Protein AF-A0A661BM67-F1 (afdb_monomer)

Sequence (371 aa):
MKSNDFETILQIRLSRRGALKTLAVGGTLATAGGLPGLGIAGEAGDPSSLRFKSPQRRITADHHVAPGYSAQVLIRWGDAAVAGAPPFNPLNQSADAQERQFGYNNDFVAYLSLPVGSESSDHGLLCVNHEFTDAQLMFPGLTLRNKRKKLTREQADVELAAHGHSIIEVRREAGAWQVVENSRYGRRLTLRSTPMKVSGPAAGHRSLRTNADPAGRRVIGTINNCAGGVTPWGTVLVAEENFHQYFDGDPDQTGEGRNYRRYGIRGKARYPWGKYFPRFDLAKEPNEPNRFGWVVEYDPYDPESVPVKRTALGRFKHEAATCMVNADGRLVVYSGDDQRFEHLYRFVSKGRVDAGNREANRDLLDEGTLF

Radius of gyration: 24.51 Å; Cα contacts (8 Å, |Δi|>4): 778; chains: 1; bounding box: 79×63×58 Å

Nearest PDB structures (foldseek):
  3zwu-assembly2_B  TM=9.521E-01  e=1.853E-36  Pseudomonas fluorescens Pf0-1
  5hx0-assembly1_B  TM=4.770E-01  e=7.218E-02  Dyadobacter fermentans DSM 18053
  6zqa-assembly1_UR  TM=5.764E-01  e=1.710E+00  Saccharomyces cerevisiae S288C
  6htn-assembly1_B  TM=3.421E-01  e=7.641E-01  Kordia periserrulae

Structure (mmCIF, N/CA/C/O backbone):
data_AF-A0A661BM67-F1
#
_entry.id   AF-A0A661BM67-F1
#
loop_
_atom_site.group_PDB
_atom_site.id
_atom_site.type_symbol
_atom_site.label_atom_id
_atom_site.label_alt_id
_atom_site.label_comp_id
_atom_site.label_asym_id
_atom_site.label_entity_id
_atom_site.label_seq_id
_atom_site.pdbx_PDB_ins_code
_atom_site.Cartn_x
_atom_site.Cartn_y
_atom_site.Cartn_z
_atom_site.occupancy
_atom_site.B_iso_or_equiv
_atom_site.auth_seq_id
_atom_site.auth_comp_id
_atom_site.auth_asym_id
_atom_site.auth_atom_id
_atom_site.pdbx_PDB_model_num
ATOM 1 N N . MET A 1 1 ? -27.979 11.838 -22.512 1.00 37.59 1 MET A N 1
ATOM 2 C CA . MET A 1 1 ? -27.763 11.538 -21.081 1.00 37.59 1 MET A CA 1
ATOM 3 C C . MET A 1 1 ? -27.043 12.747 -20.493 1.00 37.59 1 MET A C 1
ATOM 5 O O . MET A 1 1 ? -25.872 12.932 -20.791 1.00 37.59 1 MET A O 1
ATOM 9 N N . LYS A 1 2 ? -27.767 13.679 -19.857 1.00 36.94 2 LYS A N 1
ATOM 10 C CA . LYS A 1 2 ? -27.161 14.912 -19.316 1.00 36.94 2 LYS A CA 1
ATOM 11 C C . LYS A 1 2 ? -26.287 14.523 -18.120 1.00 36.94 2 LYS A C 1
ATOM 13 O O . LYS A 1 2 ? -26.736 13.735 -17.293 1.00 36.94 2 LYS A O 1
ATOM 18 N N . SER A 1 3 ? -25.044 14.998 -18.084 1.00 42.78 3 SER A N 1
ATOM 19 C CA . SER A 1 3 ? -24.118 14.732 -16.985 1.00 42.78 3 SER A CA 1
ATOM 20 C C . SER A 1 3 ? -24.702 15.292 -15.693 1.00 42.78 3 SER A C 1
ATOM 22 O O . SER A 1 3 ? -24.909 16.497 -15.590 1.00 42.78 3 SER A O 1
ATOM 24 N N . ASN A 1 4 ? -24.961 14.428 -14.717 1.00 52.03 4 ASN A N 1
ATOM 25 C CA . ASN A 1 4 ? -25.137 14.872 -13.343 1.00 52.03 4 ASN A CA 1
ATOM 26 C C . ASN A 1 4 ? -23.740 15.227 -12.833 1.00 52.03 4 ASN A C 1
ATOM 28 O O . ASN A 1 4 ? -22.969 14.343 -12.464 1.00 52.03 4 ASN A O 1
ATOM 32 N N . ASP A 1 5 ? -23.384 16.504 -12.919 1.00 72.25 5 ASP A N 1
ATOM 33 C CA . ASP A 1 5 ? -22.171 17.021 -12.301 1.00 72.25 5 ASP A CA 1
ATOM 34 C C . ASP A 1 5 ? -22.237 16.882 -10.769 1.00 72.25 5 ASP A C 1
ATOM 36 O O . ASP A 1 5 ? -23.289 16.655 -10.160 1.00 72.25 5 ASP A O 1
ATOM 40 N N . PHE A 1 6 ? -21.071 16.979 -10.131 1.00 69.75 6 PHE A N 1
ATOM 41 C CA . PHE A 1 6 ? -20.940 16.933 -8.674 1.00 69.75 6 PHE A CA 1
ATOM 42 C C . PHE A 1 6 ? -21.861 17.950 -7.983 1.00 69.75 6 PHE A C 1
ATOM 44 O O . PHE A 1 6 ? -22.415 17.665 -6.922 1.00 69.75 6 PHE A O 1
ATOM 51 N N . GLU A 1 7 ? -22.079 19.102 -8.616 1.00 62.19 7 GLU A N 1
ATOM 52 C CA . GLU A 1 7 ? -22.957 20.165 -8.140 1.00 62.19 7 GLU A CA 1
ATOM 53 C C . GLU A 1 7 ? -24.414 19.695 -8.034 1.00 62.19 7 GLU A C 1
ATOM 55 O O . GLU A 1 7 ? -25.050 19.875 -6.994 1.00 62.19 7 GLU A O 1
ATOM 60 N N . THR A 1 8 ? -24.915 18.965 -9.032 1.00 74.56 8 THR A N 1
ATOM 61 C CA . THR A 1 8 ? -26.246 18.346 -9.000 1.00 74.56 8 THR A CA 1
ATOM 62 C C . THR A 1 8 ? -26.379 17.335 -7.852 1.00 74.56 8 THR A C 1
ATOM 64 O O . THR A 1 8 ? -27.378 17.332 -7.128 1.00 74.56 8 THR A O 1
ATOM 67 N N . ILE A 1 9 ? -25.364 16.493 -7.623 1.00 70.50 9 ILE A N 1
ATOM 68 C CA . ILE A 1 9 ? -25.368 15.504 -6.525 1.00 70.50 9 ILE A CA 1
ATOM 69 C C . ILE A 1 9 ? -25.306 16.196 -5.153 1.00 70.50 9 ILE A C 1
ATOM 71 O O . ILE A 1 9 ? -26.014 15.799 -4.218 1.00 70.50 9 ILE A O 1
ATOM 75 N N . LEU A 1 10 ? -24.496 17.248 -5.030 1.00 63.50 10 LEU A N 1
ATOM 76 C CA . LEU A 1 10 ? -24.372 18.057 -3.821 1.00 63.50 10 LEU A CA 1
ATOM 77 C C . LEU A 1 10 ? -25.703 18.742 -3.477 1.00 63.50 10 LEU A C 1
ATOM 79 O O . LEU A 1 10 ? -26.156 18.655 -2.333 1.00 63.50 10 LEU A O 1
ATOM 83 N N . GLN A 1 11 ? -26.381 19.328 -4.467 1.00 66.75 11 GLN A N 1
ATOM 84 C CA . GLN A 1 11 ? -27.701 19.947 -4.305 1.00 66.75 11 GLN A CA 1
ATOM 85 C C . GLN A 1 11 ? -28.774 18.931 -3.870 1.00 66.75 11 GLN A C 1
ATOM 87 O O . GLN A 1 11 ? -29.584 19.209 -2.979 1.00 66.75 11 GLN A O 1
ATOM 92 N N . ILE A 1 12 ? -28.749 17.704 -4.406 1.00 72.19 12 ILE A N 1
ATOM 93 C CA . ILE A 1 12 ? -29.651 16.620 -3.972 1.00 72.19 12 ILE A CA 1
ATOM 94 C C . ILE A 1 12 ? -29.390 16.221 -2.507 1.00 72.19 12 ILE A C 1
ATOM 96 O O . ILE A 1 12 ? -30.328 15.986 -1.742 1.00 72.19 12 ILE A O 1
ATOM 100 N N . ARG A 1 13 ? -28.126 16.149 -2.068 1.00 64.19 13 ARG A N 1
ATOM 101 C CA . ARG A 1 13 ? -27.798 15.843 -0.661 1.00 64.19 13 ARG A CA 1
ATOM 102 C C . ARG A 1 13 ? -28.209 16.963 0.294 1.00 64.19 13 ARG A C 1
ATOM 104 O O . ARG A 1 13 ? -28.746 16.670 1.365 1.00 64.19 13 ARG A O 1
ATOM 111 N N . LEU A 1 14 ? -27.954 18.218 -0.073 1.00 64.69 14 LEU A N 1
ATOM 112 C CA . LEU A 1 14 ? -28.302 19.379 0.747 1.00 64.69 14 LEU A CA 1
ATOM 113 C C . LEU A 1 14 ? -29.824 19.532 0.882 1.00 64.69 14 LEU A C 1
ATOM 115 O O . LEU A 1 14 ? -30.311 19.708 1.998 1.00 64.69 14 LEU A O 1
ATOM 119 N N . SER A 1 15 ? -30.583 19.347 -0.204 1.00 66.88 15 SER A N 1
ATOM 120 C CA . SER A 1 15 ? -32.056 19.388 -0.179 1.00 66.88 15 SER A CA 1
ATOM 121 C C . SER A 1 15 ? -32.676 18.275 0.676 1.00 66.88 15 SER A C 1
ATOM 123 O O . SER A 1 15 ? -33.586 18.544 1.460 1.00 66.88 15 SER A O 1
ATOM 125 N N . ARG A 1 16 ? -32.144 17.043 0.628 1.00 58.19 16 ARG A N 1
ATOM 126 C CA . ARG A 1 16 ? -32.597 15.934 1.496 1.00 58.19 16 ARG A CA 1
ATOM 127 C C . ARG A 1 16 ? -32.345 16.197 2.983 1.00 58.19 16 ARG A C 1
ATOM 129 O O . ARG A 1 16 ? -33.210 15.910 3.807 1.00 58.19 16 ARG A O 1
ATOM 136 N N . ARG A 1 17 ? -31.184 16.763 3.341 1.00 57.12 17 ARG A N 1
ATOM 137 C CA . ARG A 1 17 ? -30.903 17.190 4.727 1.00 57.12 17 ARG A CA 1
ATOM 138 C C . ARG A 1 17 ? -31.779 18.368 5.155 1.00 57.12 17 ARG A C 1
ATOM 140 O O . ARG A 1 17 ? -32.170 18.417 6.318 1.00 57.12 17 ARG A O 1
ATOM 147 N N . GLY A 1 18 ? -32.102 19.273 4.231 1.00 50.97 18 GLY A N 1
ATOM 148 C CA . GLY A 1 18 ? -33.073 20.346 4.444 1.00 50.97 18 GLY A CA 1
ATOM 149 C C . GLY A 1 18 ? -34.448 19.796 4.819 1.00 50.97 18 GLY A C 1
ATOM 150 O O . GLY A 1 18 ? -34.949 20.130 5.887 1.00 50.97 18 GLY A O 1
ATOM 151 N N . ALA A 1 19 ? -34.992 18.877 4.014 1.00 51.97 19 ALA A N 1
ATOM 152 C CA . ALA A 1 19 ? -36.307 18.264 4.231 1.00 51.97 19 ALA A CA 1
ATOM 153 C C . ALA A 1 19 ? -36.401 17.449 5.537 1.00 51.97 19 ALA A C 1
ATOM 155 O O . ALA A 1 19 ? -37.401 17.524 6.249 1.00 51.97 19 ALA A O 1
ATOM 156 N N . LEU A 1 20 ? -35.342 16.711 5.899 1.00 50.84 20 LEU A N 1
ATOM 157 C CA . LEU A 1 20 ? -35.283 15.970 7.168 1.00 50.84 20 LEU A CA 1
ATOM 158 C C . LEU A 1 20 ? -35.231 16.896 8.395 1.00 50.84 20 LEU A C 1
ATOM 160 O O . LEU A 1 20 ? -35.789 16.557 9.434 1.00 50.84 20 LEU A O 1
ATOM 164 N N . LYS A 1 21 ? -34.613 18.081 8.281 1.00 46.41 21 LYS A N 1
ATOM 165 C CA . LYS A 1 21 ? -34.648 19.097 9.345 1.00 46.41 21 LYS A CA 1
ATOM 166 C C . LYS A 1 21 ? -36.017 19.768 9.467 1.00 46.41 21 LYS A C 1
ATOM 168 O O . LYS A 1 21 ? -36.420 20.087 10.578 1.00 46.41 21 LYS A O 1
ATOM 173 N N . THR A 1 22 ? -36.748 19.953 8.366 1.00 43.75 22 THR A N 1
ATOM 174 C CA . THR A 1 22 ? -38.100 20.542 8.406 1.00 43.75 22 THR A CA 1
ATOM 175 C C . THR A 1 22 ? -39.116 19.596 9.053 1.00 43.75 22 THR A C 1
ATOM 177 O O . THR A 1 22 ? -39.972 20.043 9.812 1.00 43.75 22 THR A O 1
ATOM 180 N N . LEU A 1 23 ? -38.977 18.283 8.836 1.00 45.00 23 LEU A N 1
ATOM 181 C CA . LEU A 1 23 ? -39.827 17.261 9.462 1.00 45.00 23 LEU A CA 1
ATOM 182 C C . LEU A 1 23 ? -39.600 17.107 10.976 1.00 45.00 23 LEU A C 1
ATOM 184 O O . LEU A 1 23 ? -40.516 16.696 11.678 1.00 45.00 23 LEU A O 1
ATOM 188 N N . ALA A 1 24 ? -38.424 17.475 11.496 1.00 41.59 24 ALA A N 1
ATOM 189 C CA . ALA A 1 24 ? -38.142 17.440 12.935 1.00 41.59 24 ALA A CA 1
ATOM 190 C C . ALA A 1 24 ? -38.689 18.660 13.708 1.00 41.59 24 ALA A C 1
ATOM 192 O O . ALA A 1 24 ? -38.730 18.627 14.934 1.00 41.59 24 ALA A O 1
ATOM 193 N N . VAL A 1 25 ? -39.105 19.729 13.013 1.00 41.84 25 VAL A N 1
ATOM 194 C CA . VAL A 1 25 ? -39.570 20.991 13.632 1.00 41.84 25 VAL A CA 1
ATOM 195 C C . VAL A 1 25 ? -41.074 21.242 13.412 1.00 41.84 25 VAL A C 1
ATOM 197 O O . VAL A 1 25 ? -41.679 22.041 14.119 1.00 41.84 25 VAL A O 1
ATOM 200 N N . GLY A 1 26 ? -41.725 20.544 12.479 1.00 37.12 26 GLY A N 1
ATOM 201 C CA . GLY A 1 26 ? -43.121 20.791 12.097 1.00 37.12 26 GLY A CA 1
ATOM 202 C C . GLY A 1 26 ? -44.145 19.896 12.793 1.00 37.12 26 GLY A C 1
ATOM 203 O O . GLY A 1 26 ? -44.829 19.128 12.124 1.00 37.12 26 GLY A O 1
ATOM 204 N N . GLY A 1 27 ? -44.252 19.988 14.118 1.00 36.53 27 GLY A N 1
ATOM 205 C CA . GLY A 1 27 ? -45.240 19.276 14.929 1.00 36.53 27 GLY A CA 1
ATOM 206 C C . GLY A 1 27 ? -46.306 20.178 15.551 1.00 36.53 27 GLY A C 1
ATOM 207 O O . GLY A 1 27 ? -46.600 19.987 16.720 1.00 36.53 27 GLY A O 1
ATOM 208 N N . THR A 1 28 ? -46.868 21.148 14.818 1.00 33.59 28 THR A N 1
ATOM 209 C CA . THR A 1 28 ? -48.140 21.811 15.182 1.00 33.59 28 THR A CA 1
ATOM 210 C C . THR A 1 28 ? -48.737 22.569 13.991 1.00 33.59 28 THR A C 1
ATOM 212 O O . THR A 1 28 ? -48.130 23.476 13.428 1.00 33.59 28 THR A O 1
ATOM 215 N N . LEU A 1 29 ? -49.959 22.187 13.618 1.00 40.75 29 LEU A N 1
ATOM 216 C CA . LEU A 1 29 ? -50.863 22.940 12.748 1.00 40.75 29 LEU A CA 1
ATOM 217 C C . LEU A 1 29 ? -51.370 24.195 13.477 1.00 40.75 29 LEU A C 1
ATOM 219 O O . LEU A 1 29 ? -51.909 24.068 14.573 1.00 40.75 29 LEU A O 1
ATOM 223 N N . ALA A 1 30 ? -51.305 25.365 12.834 1.00 31.91 30 ALA A N 1
ATOM 224 C CA . ALA A 1 30 ? -52.271 26.446 13.042 1.00 31.91 30 ALA A CA 1
ATOM 225 C C . ALA A 1 30 ? -52.305 27.393 11.830 1.00 31.9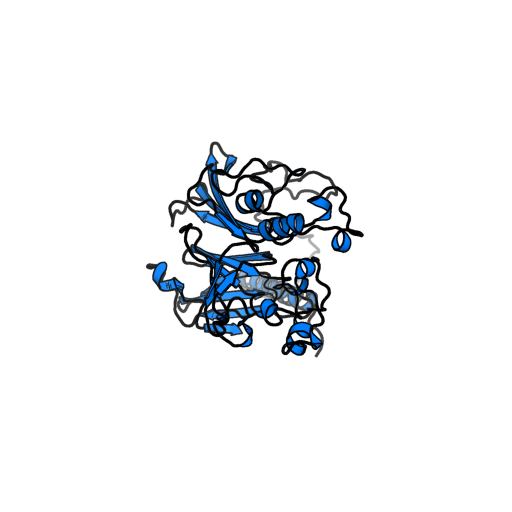1 30 ALA A C 1
ATOM 227 O O . ALA A 1 30 ? -51.324 28.033 11.464 1.00 31.91 30 ALA A O 1
ATOM 228 N N . THR A 1 31 ? -53.476 27.455 11.209 1.00 38.47 31 THR A N 1
ATOM 229 C CA . THR A 1 31 ? -53.935 28.442 10.229 1.00 38.47 31 THR A CA 1
ATOM 230 C C . THR A 1 31 ? -54.135 29.820 10.869 1.00 38.47 31 THR A C 1
ATOM 232 O O . THR A 1 31 ? -54.815 29.882 11.889 1.00 38.47 31 THR A O 1
ATOM 235 N N . ALA A 1 32 ? -53.660 30.904 10.244 1.00 32.41 32 ALA A N 1
ATOM 236 C CA . ALA A 1 32 ? -54.378 32.182 10.053 1.00 32.41 32 ALA A CA 1
ATOM 237 C C . ALA A 1 32 ? -53.431 33.271 9.520 1.00 32.41 32 ALA A C 1
ATOM 239 O O . ALA A 1 32 ? -52.262 33.336 9.889 1.00 32.41 32 ALA A O 1
ATOM 240 N N . GLY A 1 33 ? -53.955 34.109 8.623 1.00 36.78 33 GLY A N 1
ATOM 241 C CA . GLY A 1 33 ? -53.229 35.183 7.955 1.00 36.78 33 GLY A CA 1
ATOM 242 C C . GLY A 1 33 ? -52.807 36.339 8.864 1.00 36.78 33 GLY A C 1
ATOM 243 O O . GLY A 1 33 ? -53.383 36.583 9.919 1.00 36.78 33 GLY A O 1
ATOM 244 N N . GLY A 1 34 ? -51.808 37.076 8.383 1.00 28.50 34 GLY A N 1
ATOM 245 C CA . GLY A 1 34 ? -51.310 38.310 8.978 1.00 28.50 34 GLY A CA 1
ATOM 246 C C . GLY A 1 34 ? -49.839 38.503 8.627 1.00 28.50 34 GLY A C 1
ATOM 247 O O . GLY A 1 34 ? -48.993 37.748 9.089 1.00 28.50 34 GLY A O 1
ATOM 248 N N . LEU A 1 35 ? -49.528 39.501 7.798 1.00 41.56 35 LEU A N 1
ATOM 249 C CA . LEU A 1 35 ? -48.174 40.055 7.722 1.00 41.56 35 LEU A CA 1
ATOM 250 C C . LEU A 1 35 ? -47.867 40.725 9.068 1.00 41.56 35 LEU A C 1
ATOM 252 O O . LEU A 1 35 ? -48.648 41.574 9.502 1.00 41.56 35 LEU A O 1
ATOM 256 N N . PRO A 1 36 ? -46.729 40.400 9.701 1.00 39.47 36 PRO A N 1
ATOM 257 C CA . PRO A 1 36 ? -45.895 41.490 10.193 1.00 39.47 36 PRO A CA 1
ATOM 258 C C . PRO A 1 36 ? -44.391 41.217 10.055 1.00 39.47 36 PRO A C 1
ATOM 260 O O . PRO A 1 36 ? -43.907 40.125 10.323 1.00 39.47 36 PRO A O 1
ATOM 263 N N . GLY A 1 37 ? -43.665 42.284 9.718 1.00 32.62 37 GLY A N 1
ATOM 264 C CA . GLY A 1 37 ? -42.307 42.541 10.195 1.00 32.62 37 GLY A CA 1
ATOM 265 C C . GLY A 1 37 ? -41.200 41.635 9.663 1.00 32.62 37 GLY A C 1
ATOM 266 O O . GLY A 1 37 ? -41.028 40.505 10.104 1.00 32.62 37 GLY A O 1
ATOM 267 N N . LEU A 1 38 ? -40.329 42.211 8.831 1.00 37.44 38 LEU A N 1
ATOM 268 C CA . LEU A 1 38 ? -38.928 41.796 8.713 1.00 37.44 38 LEU A CA 1
ATOM 269 C C . LEU A 1 38 ? -38.224 42.019 10.065 1.00 37.44 38 LEU A C 1
ATOM 271 O O . LEU A 1 38 ? -37.446 42.952 10.243 1.00 37.44 38 LEU A O 1
ATOM 275 N N . GLY A 1 39 ? -38.539 41.175 11.043 1.00 32.38 39 GLY A N 1
ATOM 276 C CA . GLY A 1 39 ? -37.679 40.929 12.182 1.00 32.38 39 GLY A CA 1
ATOM 277 C C . GLY A 1 39 ? -36.490 40.146 11.657 1.00 32.38 39 GLY A C 1
ATOM 278 O O . GLY A 1 39 ? -36.628 38.991 11.262 1.00 32.38 39 GLY A O 1
ATOM 279 N N . ILE A 1 40 ? -35.336 40.802 11.599 1.00 38.41 40 ILE A N 1
ATOM 280 C CA . ILE A 1 40 ? -34.037 40.152 11.442 1.00 38.41 40 ILE A CA 1
ATOM 281 C C . ILE A 1 40 ? -33.983 39.078 12.526 1.00 38.41 40 ILE A C 1
ATOM 283 O O . ILE A 1 40 ? -33.920 39.396 13.714 1.00 38.41 40 ILE A O 1
ATOM 287 N N . ALA A 1 41 ? -34.134 37.819 12.117 1.00 42.19 41 ALA A N 1
ATOM 288 C CA . ALA A 1 41 ? -33.996 36.687 13.008 1.00 42.19 41 ALA A CA 1
ATOM 289 C C . ALA A 1 41 ? -32.648 36.843 13.715 1.00 42.19 41 ALA A C 1
ATOM 291 O O . ALA A 1 41 ? -31.617 36.982 13.051 1.00 42.19 41 ALA A O 1
ATOM 292 N N . GLY A 1 42 ? -32.689 36.898 15.049 1.00 38.50 42 GLY A N 1
ATOM 293 C CA . GLY A 1 42 ? -31.494 36.910 15.879 1.00 38.50 42 GLY A CA 1
ATOM 294 C C . GLY A 1 42 ? -30.553 35.795 15.441 1.00 38.50 42 GLY A C 1
ATOM 295 O O . GLY A 1 42 ? -31.020 34.753 14.975 1.00 38.50 42 GLY A O 1
ATOM 296 N N . GLU A 1 43 ? -29.249 36.056 15.551 1.00 44.34 43 GLU A N 1
ATOM 297 C CA . GLU A 1 43 ? -28.182 35.103 15.253 1.00 44.34 43 GLU A CA 1
ATOM 298 C C . GLU A 1 43 ? -28.585 33.711 15.741 1.00 44.34 43 GLU A C 1
ATOM 300 O O . GLU A 1 43 ? -28.592 33.421 16.939 1.00 44.34 43 GLU A O 1
ATOM 305 N N . ALA A 1 44 ? -28.968 32.849 14.799 1.00 53.25 44 ALA A N 1
ATOM 306 C CA . ALA A 1 44 ? -29.043 31.432 15.065 1.00 53.25 44 ALA A CA 1
ATOM 307 C C . ALA A 1 44 ? -27.620 31.041 15.461 1.00 53.25 44 ALA A C 1
ATOM 309 O O . ALA A 1 44 ? -26.725 31.075 14.615 1.00 53.25 44 ALA A O 1
ATOM 310 N N . GLY A 1 45 ? -27.406 30.783 16.757 1.00 59.22 45 GLY A N 1
ATOM 311 C CA . GLY A 1 45 ? -26.109 30.377 17.286 1.00 59.22 45 GLY A CA 1
ATOM 312 C C . GLY A 1 45 ? -25.507 29.298 16.393 1.00 59.22 45 GLY A C 1
ATOM 313 O O . GLY A 1 45 ? -26.238 28.429 15.911 1.00 59.22 45 GLY A O 1
ATOM 314 N N . ASP A 1 46 ? -24.205 29.411 16.119 1.00 61.41 46 ASP A N 1
ATOM 315 C CA . ASP A 1 46 ? -23.503 28.522 15.196 1.00 61.41 46 ASP A CA 1
ATOM 316 C C . ASP A 1 46 ? -23.872 27.057 15.509 1.00 61.41 46 ASP A C 1
ATOM 318 O O . ASP A 1 46 ? -23.575 26.573 16.604 1.00 61.41 46 ASP A O 1
ATOM 322 N N . PRO A 1 47 ? -24.551 26.337 14.593 1.00 74.12 47 PRO A N 1
ATOM 323 C CA . PRO A 1 47 ? -25.002 24.968 14.834 1.00 74.12 47 PRO A CA 1
ATOM 324 C C . PRO A 1 47 ? -23.840 23.962 14.889 1.00 74.12 47 PRO A C 1
ATOM 326 O O . PRO A 1 47 ? -24.069 22.754 14.991 1.00 74.12 47 PRO A O 1
ATOM 329 N N . SER A 1 48 ? -22.599 24.430 14.753 1.00 80.44 48 SER A N 1
ATOM 330 C CA . SER A 1 48 ? -21.389 23.631 14.826 1.00 80.44 48 SER A CA 1
ATOM 331 C C . SER A 1 48 ? -21.139 23.081 16.234 1.00 80.44 48 SER A C 1
ATOM 333 O O . SER A 1 48 ? -21.058 23.810 17.218 1.00 80.44 48 SER A O 1
ATOM 335 N N . SER A 1 49 ? -20.917 21.768 16.326 1.00 87.31 49 SER A N 1
ATOM 336 C CA . SER A 1 49 ? -20.421 21.113 17.544 1.00 87.31 49 SER A CA 1
ATOM 337 C C . SER A 1 49 ? -18.901 21.250 17.726 1.00 87.31 49 SER A C 1
ATOM 339 O O . SER A 1 49 ? -18.336 20.670 18.657 1.00 87.31 49 SER A O 1
ATOM 341 N N . LEU A 1 50 ? -18.211 21.945 16.814 1.00 89.38 50 LEU A N 1
ATOM 342 C CA . LEU A 1 50 ? -16.759 22.101 16.839 1.00 89.38 50 LEU A CA 1
ATOM 343 C C . LEU A 1 50 ? -16.357 23.147 17.882 1.00 89.38 50 LEU A C 1
ATOM 345 O O . LEU A 1 50 ? -16.915 24.236 17.941 1.00 89.38 50 LEU A O 1
ATOM 349 N N . ARG A 1 51 ? -15.351 22.816 18.698 1.00 89.44 51 ARG A N 1
ATOM 350 C CA . ARG A 1 51 ? -14.906 23.645 19.834 1.00 89.44 51 ARG A CA 1
ATOM 351 C C . ARG A 1 51 ? -13.602 24.406 19.587 1.00 89.44 51 ARG A C 1
ATOM 353 O O . ARG A 1 51 ? -13.060 24.994 20.516 1.00 89.44 51 ARG A O 1
ATOM 360 N N . PHE A 1 52 ? -13.072 24.376 18.367 1.00 91.62 52 PHE A N 1
ATOM 361 C CA . PHE A 1 52 ? -11.828 25.055 18.013 1.00 91.62 52 PHE A CA 1
ATOM 362 C C . PHE A 1 52 ? -12.095 26.205 17.045 1.00 91.62 52 PHE A C 1
ATOM 364 O O . PHE A 1 52 ? -13.003 26.155 16.216 1.00 91.62 52 PHE A O 1
ATOM 371 N N . LYS A 1 53 ? -11.255 27.238 17.113 1.00 90.88 53 LYS A N 1
ATOM 372 C CA . LYS A 1 53 ? -11.266 28.318 16.128 1.00 90.88 53 LYS A CA 1
ATOM 373 C C . LYS A 1 53 ? -10.595 27.835 14.845 1.00 90.88 53 LYS A C 1
ATOM 375 O O . LYS A 1 53 ? -9.434 27.431 14.887 1.00 90.88 53 LYS A O 1
ATOM 380 N N . SER A 1 54 ? -11.297 27.921 13.713 1.00 91.69 54 SER A N 1
ATOM 381 C CA . SER A 1 54 ? -10.728 27.555 12.410 1.00 91.69 54 SER A CA 1
ATOM 382 C C . SER A 1 54 ? -9.404 28.296 12.161 1.00 91.69 54 SER A C 1
ATOM 384 O O . SER A 1 54 ? -9.368 29.527 12.290 1.00 91.69 54 SER A O 1
ATOM 386 N N . PRO A 1 55 ? -8.319 27.592 11.788 1.00 90.62 55 PRO A N 1
ATOM 387 C CA . PRO A 1 55 ? -7.077 28.241 11.393 1.00 90.62 55 PRO A CA 1
ATOM 388 C C . PRO A 1 55 ? -7.259 28.998 10.068 1.00 90.62 55 PRO A C 1
ATOM 390 O O . PRO A 1 55 ? -8.140 28.688 9.263 1.00 90.62 55 PRO A O 1
ATOM 393 N N . GLN A 1 56 ? -6.422 30.012 9.835 1.00 90.94 56 GLN A N 1
ATOM 394 C CA . GLN A 1 56 ? -6.401 30.744 8.566 1.00 90.94 56 GLN A CA 1
ATOM 395 C C . GLN A 1 56 ? -5.588 29.990 7.514 1.00 90.94 56 GLN A C 1
ATOM 397 O O . GLN A 1 56 ? -4.509 29.478 7.809 1.00 90.94 56 GLN A O 1
ATOM 402 N N . ARG A 1 57 ? -6.053 30.009 6.262 1.00 92.12 57 ARG A N 1
ATOM 403 C CA . ARG A 1 57 ? -5.285 29.498 5.123 1.00 92.12 57 ARG A CA 1
ATOM 404 C C . ARG A 1 57 ? -4.048 30.368 4.882 1.00 92.12 57 ARG A C 1
ATOM 406 O O . ARG A 1 57 ? -4.171 31.583 4.743 1.00 92.12 57 ARG A O 1
ATOM 413 N N . ARG A 1 58 ? -2.870 29.745 4.799 1.00 91.44 58 ARG A N 1
ATOM 414 C CA . ARG A 1 58 ? -1.576 30.394 4.525 1.00 91.44 58 ARG A CA 1
ATOM 415 C C . ARG A 1 58 ? -0.717 29.488 3.636 1.00 91.44 58 ARG A C 1
ATOM 417 O O . ARG A 1 58 ? -0.952 28.285 3.595 1.00 91.44 58 ARG A O 1
ATOM 424 N N . ILE A 1 59 ? 0.240 30.070 2.913 1.00 94.00 59 ILE A N 1
ATOM 425 C CA . ILE A 1 59 ? 1.272 29.337 2.162 1.00 94.00 59 ILE A CA 1
ATOM 426 C C . ILE A 1 59 ? 2.592 29.582 2.889 1.00 94.00 59 ILE A C 1
ATOM 428 O O . ILE A 1 59 ? 3.137 30.682 2.823 1.00 94.00 59 ILE A O 1
ATOM 432 N N . THR A 1 60 ? 3.060 28.585 3.629 1.00 93.69 60 THR A N 1
ATOM 433 C CA . THR A 1 60 ? 4.250 28.641 4.490 1.00 93.69 60 THR A CA 1
ATOM 434 C C . THR A 1 60 ? 4.960 27.286 4.461 1.00 93.69 60 THR A C 1
ATOM 436 O O . THR A 1 60 ? 4.413 26.309 3.951 1.00 93.69 60 THR A O 1
ATOM 439 N N . ALA A 1 61 ? 6.192 27.229 4.974 1.00 92.06 61 ALA A N 1
ATOM 440 C CA . ALA A 1 61 ? 6.951 25.980 5.083 1.00 92.06 61 ALA A CA 1
ATOM 441 C C . ALA A 1 61 ? 6.530 25.117 6.290 1.00 92.06 61 ALA A C 1
ATOM 443 O O . ALA A 1 61 ? 6.826 23.925 6.318 1.00 92.06 61 ALA A O 1
ATOM 444 N N . ASP A 1 62 ? 5.833 25.713 7.262 1.00 89.75 62 ASP A N 1
ATOM 445 C CA . ASP A 1 62 ? 5.504 25.089 8.542 1.00 89.75 62 ASP A CA 1
ATOM 446 C C . ASP A 1 62 ? 4.042 24.630 8.615 1.00 89.75 62 ASP A C 1
ATOM 448 O O . ASP A 1 62 ? 3.144 25.189 7.977 1.00 89.75 62 ASP A O 1
ATOM 452 N N . HIS A 1 63 ? 3.785 23.626 9.456 1.00 90.81 63 HIS A N 1
ATOM 453 C CA . HIS A 1 63 ? 2.439 23.127 9.721 1.00 90.81 63 HIS A CA 1
ATOM 454 C C . HIS A 1 63 ? 1.705 24.042 10.716 1.00 90.81 63 HIS A C 1
ATOM 456 O O . HIS A 1 63 ? 2.166 24.255 11.836 1.00 90.81 63 HIS A O 1
ATOM 462 N N . HIS A 1 64 ? 0.531 24.555 10.336 1.00 91.62 64 HIS A N 1
ATOM 463 C CA . HIS A 1 64 ? -0.279 25.437 11.182 1.00 91.62 64 HIS A CA 1
ATOM 464 C C . HIS A 1 64 ? -1.545 24.735 11.680 1.00 91.62 64 HIS A C 1
ATOM 466 O O . HIS A 1 64 ? -2.362 24.278 10.884 1.00 91.62 64 HIS A O 1
ATOM 472 N N . VAL A 1 65 ? -1.735 24.719 13.001 1.00 94.06 65 VAL A N 1
ATOM 473 C CA . VAL A 1 65 ? -2.921 24.162 13.674 1.00 94.06 65 VAL A CA 1
ATOM 474 C C . VAL A 1 65 ? -3.794 25.259 14.293 1.00 94.06 65 VAL A C 1
ATOM 476 O O . VAL A 1 65 ? -3.413 26.431 14.344 1.00 94.06 65 VAL A O 1
ATOM 479 N N . ALA A 1 66 ? -4.993 24.889 14.747 1.00 95.00 66 ALA A N 1
ATOM 480 C CA . ALA A 1 66 ? -5.885 25.793 15.468 1.00 95.00 66 ALA A CA 1
ATOM 481 C C . ALA A 1 66 ? -5.252 26.287 16.791 1.00 95.00 66 ALA A C 1
ATOM 483 O O . ALA A 1 66 ? -4.469 25.559 17.405 1.00 95.00 66 ALA A O 1
ATOM 484 N N . PRO A 1 67 ? -5.598 27.495 17.279 1.00 92.50 67 PRO A N 1
ATOM 485 C CA . PRO A 1 67 ? -5.139 27.967 18.586 1.00 92.50 67 PRO A CA 1
ATOM 486 C C . PRO A 1 67 ? -5.453 26.966 19.709 1.00 92.50 67 PRO A C 1
ATOM 488 O O . PRO A 1 67 ? -6.566 26.446 19.771 1.00 92.50 67 PRO A O 1
ATOM 491 N N . GLY A 1 68 ? -4.483 26.715 20.594 1.00 93.12 68 GLY A N 1
ATOM 492 C CA . GLY A 1 68 ? -4.598 25.732 21.682 1.00 93.12 68 GLY A CA 1
ATOM 493 C C . GLY A 1 68 ? -4.196 24.300 21.306 1.00 93.12 68 GLY A C 1
ATOM 494 O O . GLY A 1 68 ? -4.220 23.428 22.168 1.00 93.12 68 GLY A O 1
ATOM 495 N N . TYR A 1 69 ? -3.799 24.062 20.053 1.00 93.56 69 TYR A N 1
ATOM 496 C CA . TYR A 1 69 ? -3.291 22.775 19.576 1.00 93.56 69 TYR A CA 1
ATOM 497 C C . TYR A 1 69 ? -1.797 22.852 19.248 1.00 93.56 69 TYR A C 1
ATOM 499 O O . TYR A 1 69 ? -1.251 23.927 18.993 1.00 93.56 69 TYR A O 1
ATOM 507 N N . SER A 1 70 ? -1.149 21.690 19.206 1.00 91.94 70 SER A N 1
ATOM 508 C CA . SER A 1 70 ? 0.217 21.503 18.720 1.00 91.94 70 SER A CA 1
ATOM 509 C C . SER A 1 70 ? 0.267 20.349 17.716 1.00 91.94 70 SER A C 1
ATOM 511 O O . SER A 1 70 ? -0.624 19.501 17.676 1.00 91.94 70 SER A O 1
ATOM 513 N N . ALA A 1 71 ? 1.308 20.335 16.887 1.00 92.50 71 ALA A N 1
ATOM 514 C CA . ALA A 1 71 ? 1.624 19.227 15.996 1.00 92.50 71 ALA A CA 1
ATOM 515 C C . ALA A 1 71 ? 3.023 18.703 16.333 1.00 92.50 71 ALA A C 1
ATOM 517 O O . ALA A 1 71 ? 3.933 19.482 16.617 1.00 92.50 71 ALA A O 1
ATOM 518 N N . GLN A 1 72 ? 3.187 17.386 16.286 1.00 92.56 72 GLN A N 1
ATOM 519 C CA . GLN A 1 72 ? 4.448 16.695 16.527 1.00 92.56 72 GLN A CA 1
ATOM 520 C C . GLN A 1 72 ? 4.737 15.790 15.334 1.00 92.56 72 GLN A C 1
ATOM 522 O O . GLN A 1 72 ? 3.839 15.121 14.822 1.00 92.56 72 GLN A O 1
ATOM 527 N N . VAL A 1 73 ? 6.001 15.728 14.918 1.00 95.31 73 VAL A N 1
ATOM 528 C CA . VAL A 1 73 ? 6.440 14.684 13.990 1.00 95.31 73 VAL A CA 1
ATOM 529 C C . VAL A 1 73 ? 6.634 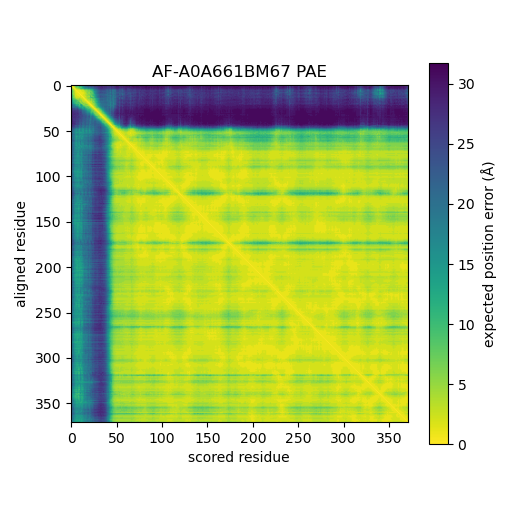13.388 14.771 1.00 95.31 73 VAL A C 1
ATOM 531 O O . VAL A 1 73 ? 7.510 13.321 15.631 1.00 95.31 73 VAL A O 1
ATOM 534 N N . LEU A 1 74 ? 5.812 12.383 14.472 1.00 97.44 74 LEU A N 1
ATOM 535 C CA . LEU A 1 74 ? 5.892 11.058 15.088 1.00 97.44 74 LEU A CA 1
ATOM 536 C C . LEU A 1 74 ? 6.987 10.191 14.449 1.00 97.44 74 LEU A C 1
ATOM 538 O O . LEU A 1 74 ? 7.790 9.599 15.159 1.00 97.44 74 LEU A O 1
ATOM 542 N N . ILE A 1 75 ? 7.009 10.131 13.116 1.00 98.19 75 ILE A N 1
ATOM 543 C CA . ILE A 1 75 ? 7.952 9.345 12.313 1.00 98.19 75 ILE A CA 1
ATOM 544 C C . ILE A 1 75 ? 8.139 10.012 10.941 1.00 98.19 75 ILE A C 1
ATOM 546 O O . ILE A 1 75 ? 7.252 10.733 10.475 1.00 98.19 75 ILE A O 1
ATOM 550 N N . ARG A 1 76 ? 9.294 9.809 10.304 1.00 97.75 76 ARG A N 1
ATOM 551 C CA . ARG A 1 76 ? 9.671 10.341 8.986 1.00 97.75 76 ARG A CA 1
ATOM 552 C C . ARG A 1 76 ? 10.124 9.217 8.060 1.00 97.75 76 ARG A C 1
ATOM 554 O O . ARG A 1 76 ? 10.533 8.153 8.515 1.00 97.75 76 ARG A O 1
ATOM 561 N N . TRP A 1 77 ? 10.120 9.478 6.753 1.00 98.62 77 TRP A N 1
ATOM 562 C CA . TRP A 1 77 ? 10.828 8.626 5.794 1.00 98.62 77 TRP A CA 1
ATOM 563 C C . TRP A 1 77 ? 12.270 8.379 6.257 1.00 98.62 77 TRP A C 1
ATOM 565 O O . TRP A 1 77 ? 12.979 9.324 6.607 1.00 98.62 77 TRP A O 1
ATOM 575 N N . GLY A 1 78 ? 12.690 7.113 6.245 1.00 98.31 78 GLY A N 1
ATOM 576 C CA . GLY A 1 78 ? 14.032 6.711 6.654 1.00 98.31 78 GLY A CA 1
ATOM 577 C C . GLY A 1 78 ? 14.162 6.325 8.131 1.00 98.31 78 GLY A C 1
ATOM 578 O O . GLY A 1 78 ? 15.097 5.601 8.470 1.00 98.31 78 GLY A O 1
ATOM 579 N N . ASP A 1 79 ? 13.233 6.729 9.002 1.00 98.44 79 ASP A N 1
ATOM 580 C CA . ASP A 1 79 ? 13.240 6.302 10.408 1.00 98.44 79 ASP A CA 1
ATOM 581 C C . ASP A 1 79 ? 13.032 4.780 10.516 1.00 98.44 79 ASP A C 1
ATOM 583 O O . ASP A 1 79 ? 12.520 4.137 9.599 1.00 98.44 79 ASP A O 1
ATOM 587 N N . ALA A 1 80 ? 13.431 4.165 11.629 1.00 98.25 80 ALA A N 1
ATOM 588 C CA . ALA A 1 80 ? 13.304 2.720 11.804 1.00 98.25 80 ALA A CA 1
ATOM 589 C C . ALA A 1 80 ?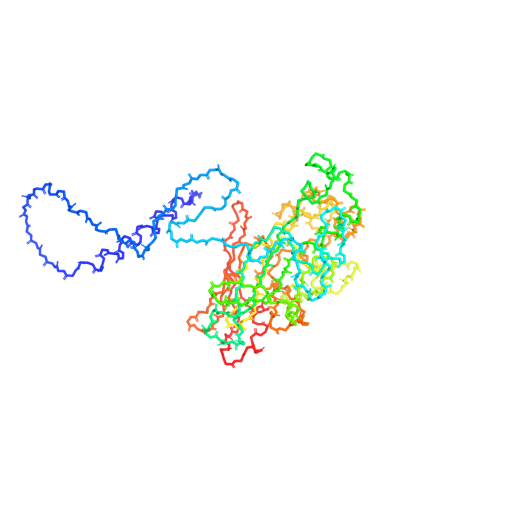 11.827 2.280 11.837 1.00 98.25 80 ALA A C 1
ATOM 591 O O . ALA A 1 80 ? 11.066 2.708 12.701 1.00 98.25 80 ALA A O 1
ATOM 592 N N . ALA A 1 81 ? 11.433 1.388 10.921 1.00 97.81 81 ALA A N 1
ATOM 593 C CA . ALA A 1 81 ? 10.137 0.701 10.970 1.00 97.81 81 ALA A CA 1
ATOM 594 C C . ALA A 1 81 ? 10.274 -0.744 11.470 1.00 97.81 81 ALA A C 1
ATOM 596 O O . ALA A 1 81 ? 9.337 -1.303 12.028 1.00 97.81 81 ALA A O 1
ATOM 597 N N . VAL A 1 82 ? 11.447 -1.346 11.269 1.00 97.75 82 VAL A N 1
ATOM 598 C CA . VAL A 1 82 ? 11.802 -2.699 11.705 1.00 97.75 82 VAL A CA 1
ATOM 599 C C . VAL A 1 82 ? 12.954 -2.608 12.703 1.00 97.75 82 VAL A C 1
ATOM 601 O O . V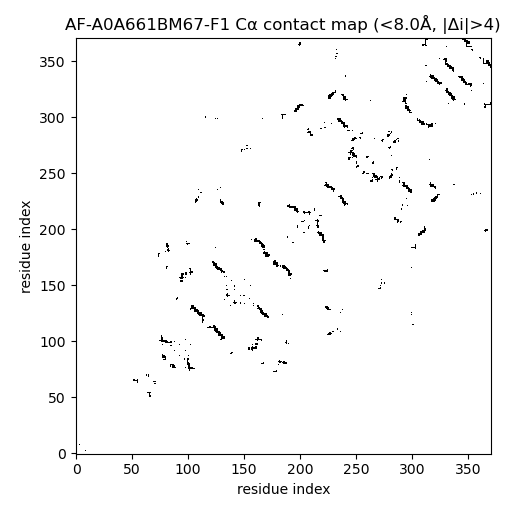AL A 1 82 ? 13.844 -1.764 12.558 1.00 97.75 82 VAL A O 1
ATOM 604 N N . ALA A 1 83 ? 12.961 -3.486 13.708 1.00 96.00 83 ALA A N 1
ATOM 605 C CA . ALA A 1 83 ? 14.052 -3.579 14.674 1.00 96.00 83 ALA A CA 1
ATOM 606 C C . ALA A 1 83 ? 15.418 -3.720 13.972 1.00 96.00 83 ALA A C 1
ATOM 608 O O . ALA A 1 83 ? 15.572 -4.478 13.011 1.00 96.00 83 ALA A O 1
ATOM 609 N N . GLY A 1 84 ? 16.417 -2.968 14.440 1.00 95.62 84 GLY A N 1
ATOM 610 C CA . GLY A 1 84 ? 17.759 -2.973 13.847 1.00 95.62 84 GLY A CA 1
ATOM 611 C C . GLY A 1 84 ? 17.866 -2.336 12.452 1.00 95.62 84 GLY A C 1
ATOM 612 O O . GLY A 1 84 ? 18.844 -2.593 11.743 1.00 95.62 84 GLY A O 1
ATOM 613 N N . ALA A 1 85 ? 16.889 -1.529 12.022 1.00 97.69 85 ALA A N 1
ATOM 614 C CA . ALA A 1 85 ? 17.058 -0.677 10.847 1.00 97.69 85 ALA A CA 1
ATOM 615 C C . ALA A 1 85 ? 18.254 0.278 11.050 1.00 97.69 85 ALA A C 1
ATOM 617 O O . ALA A 1 85 ? 18.387 0.869 12.124 1.00 97.69 85 ALA A O 1
ATOM 618 N N . PRO A 1 86 ? 19.140 0.444 10.052 1.00 97.62 86 PRO A N 1
ATOM 619 C CA . PRO A 1 86 ? 20.248 1.383 10.173 1.00 97.62 86 PRO A CA 1
ATOM 620 C C . PRO A 1 86 ? 19.727 2.832 10.192 1.00 97.62 86 PRO A C 1
ATOM 622 O O . PRO A 1 86 ? 18.670 3.100 9.610 1.00 97.62 86 PRO A O 1
ATOM 625 N N . PRO A 1 87 ? 20.471 3.784 10.786 1.00 97.19 87 PRO A N 1
ATOM 626 C CA . PRO A 1 87 ? 20.133 5.201 10.706 1.00 97.19 87 PRO A CA 1
ATOM 627 C C . PRO A 1 87 ? 19.992 5.670 9.256 1.00 97.19 87 PRO A C 1
ATOM 629 O O . PRO A 1 87 ? 20.762 5.263 8.380 1.00 97.19 87 PRO A O 1
ATOM 632 N N . PHE A 1 88 ? 19.020 6.542 9.001 1.00 97.75 88 PHE A N 1
ATOM 633 C CA . PHE A 1 88 ? 18.821 7.097 7.670 1.00 97.75 88 PHE A CA 1
ATOM 634 C C . PHE A 1 88 ? 20.012 7.959 7.243 1.00 97.75 88 PHE A C 1
ATOM 636 O O . PHE A 1 88 ? 20.423 8.877 7.953 1.00 97.75 88 PHE A O 1
ATOM 643 N N . ASN A 1 89 ? 20.541 7.687 6.051 1.00 96.81 89 ASN A N 1
ATOM 644 C CA . ASN A 1 89 ? 21.551 8.519 5.414 1.00 96.81 89 ASN A CA 1
ATOM 645 C C . ASN A 1 89 ? 21.080 8.881 3.997 1.00 96.81 89 ASN A C 1
ATOM 647 O O . ASN A 1 89 ? 21.226 8.059 3.089 1.00 96.81 89 ASN A O 1
ATOM 651 N N . PRO A 1 90 ? 20.559 10.102 3.768 1.00 93.81 90 PRO A N 1
ATOM 652 C CA . PRO A 1 90 ? 20.028 10.491 2.462 1.00 93.81 90 PRO A CA 1
ATOM 653 C C . PRO A 1 90 ? 21.099 10.530 1.361 1.00 93.81 90 PRO A C 1
ATOM 655 O O . PRO A 1 90 ? 20.760 10.435 0.184 1.00 93.81 90 PRO A O 1
ATOM 658 N N . LEU A 1 91 ? 22.385 10.634 1.718 1.00 94.69 91 LEU A N 1
ATOM 659 C CA . LEU A 1 91 ? 23.502 10.671 0.769 1.00 94.69 91 LEU A CA 1
ATOM 660 C C . LEU A 1 91 ? 24.080 9.285 0.450 1.00 94.69 91 LEU A C 1
ATOM 662 O O . LEU A 1 91 ? 24.844 9.161 -0.504 1.00 94.69 91 LEU A O 1
ATOM 666 N N . ASN A 1 92 ? 23.729 8.256 1.225 1.00 95.75 92 ASN A N 1
ATOM 667 C CA . ASN A 1 92 ? 24.229 6.892 1.053 1.00 95.75 92 ASN A CA 1
ATOM 668 C C . ASN A 1 92 ? 23.132 5.863 1.366 1.00 95.75 92 ASN A C 1
ATOM 670 O O . ASN A 1 92 ? 23.223 5.091 2.321 1.00 95.75 92 ASN A O 1
ATOM 674 N N . GLN A 1 93 ? 22.059 5.908 0.581 1.00 97.75 93 GLN A N 1
ATOM 675 C CA . GLN A 1 93 ? 20.927 4.994 0.714 1.00 97.75 93 GLN A CA 1
ATOM 676 C C . GLN A 1 93 ? 21.254 3.626 0.108 1.00 97.75 93 GLN A C 1
ATOM 678 O O . GLN A 1 93 ? 21.955 3.528 -0.898 1.00 97.75 93 GLN A O 1
ATOM 683 N N . SER A 1 94 ? 20.677 2.570 0.676 1.00 98.38 94 SER A N 1
ATOM 684 C CA . SER A 1 94 ? 20.670 1.233 0.084 1.00 98.38 94 SER A CA 1
ATOM 685 C C . SER A 1 94 ? 19.280 0.621 0.198 1.00 98.38 94 SER A C 1
ATOM 687 O O . SER A 1 94 ? 18.520 0.937 1.116 1.00 98.38 94 SER A O 1
ATOM 689 N N . ALA A 1 95 ? 18.935 -0.264 -0.736 1.00 98.56 95 ALA A N 1
ATOM 690 C CA . ALA A 1 95 ? 17.631 -0.910 -0.721 1.00 98.56 95 ALA A CA 1
ATOM 691 C C . ALA A 1 95 ? 17.435 -1.750 0.550 1.00 98.56 95 ALA A C 1
ATOM 693 O O . ALA A 1 95 ? 16.384 -1.675 1.168 1.00 98.56 95 ALA A O 1
ATOM 694 N N . ASP A 1 96 ? 18.466 -2.459 1.016 1.00 98.44 96 ASP A N 1
ATOM 695 C CA . ASP A 1 96 ? 18.386 -3.296 2.224 1.00 98.44 96 ASP A CA 1
ATOM 696 C C . ASP A 1 96 ? 18.267 -2.484 3.529 1.00 98.44 96 ASP A C 1
ATOM 698 O O . ASP A 1 96 ? 17.769 -2.983 4.543 1.00 98.44 96 ASP A O 1
ATOM 702 N N . ALA A 1 97 ? 18.731 -1.229 3.535 1.00 98.62 97 ALA A N 1
ATOM 703 C CA . ALA A 1 97 ? 18.402 -0.282 4.596 1.00 98.62 97 ALA A CA 1
ATOM 704 C C . ALA A 1 97 ? 16.933 0.147 4.482 1.00 98.62 97 ALA A C 1
ATOM 706 O O . ALA A 1 97 ? 16.178 0.026 5.446 1.00 98.62 97 ALA A O 1
ATOM 707 N N . GLN A 1 98 ? 16.512 0.561 3.285 1.00 98.81 98 GLN A N 1
ATOM 708 C CA . GLN A 1 98 ? 15.165 1.058 3.027 1.00 98.81 98 GLN A CA 1
ATOM 709 C C . GLN A 1 98 ? 14.067 0.013 3.299 1.00 98.81 98 GLN A C 1
ATOM 711 O O . GLN A 1 98 ? 12.999 0.389 3.770 1.00 98.81 98 GLN A O 1
ATOM 716 N N . GLU A 1 99 ? 14.324 -1.281 3.083 1.00 98.69 99 GLU A N 1
ATOM 717 C CA . GLU A 1 99 ? 13.429 -2.408 3.426 1.00 98.69 99 GLU A CA 1
ATOM 718 C C . GLU A 1 99 ? 13.106 -2.500 4.926 1.00 98.69 99 GLU A C 1
ATOM 720 O O . GLU A 1 99 ? 12.156 -3.169 5.315 1.00 98.69 99 GLU A O 1
ATOM 725 N N . ARG A 1 100 ? 13.893 -1.844 5.785 1.00 98.50 100 ARG A N 1
ATOM 726 C CA . ARG A 1 100 ? 13.707 -1.829 7.247 1.00 98.50 100 ARG A CA 1
ATOM 727 C C . ARG A 1 100 ? 13.318 -0.455 7.790 1.00 98.50 100 ARG A C 1
ATOM 729 O O . ARG A 1 100 ? 12.937 -0.330 8.951 1.00 98.50 100 ARG A O 1
ATOM 736 N N . GLN A 1 101 ? 13.401 0.572 6.957 1.00 98.75 101 GLN A N 1
ATOM 737 C CA . GLN A 1 101 ? 13.060 1.947 7.301 1.00 98.75 101 GLN A CA 1
ATOM 738 C C . GLN A 1 101 ? 11.623 2.266 6.891 1.00 98.75 101 GLN A C 1
ATOM 740 O O . GLN A 1 101 ? 11.059 1.601 6.026 1.00 98.75 101 GLN A O 1
ATOM 745 N N . PHE A 1 102 ? 11.021 3.284 7.489 1.00 98.88 102 PHE A N 1
ATOM 746 C CA . PHE A 1 102 ? 9.738 3.836 7.078 1.00 98.88 102 PHE A CA 1
ATOM 747 C C . PHE A 1 102 ? 9.831 4.327 5.626 1.00 98.88 102 PHE A C 1
ATOM 749 O O . PHE A 1 102 ? 10.856 4.885 5.218 1.00 98.88 102 PHE A O 1
ATOM 756 N N . GLY A 1 103 ? 8.802 4.042 4.826 1.00 98.75 103 GLY A N 1
ATOM 757 C CA . GLY A 1 103 ? 8.789 4.333 3.391 1.00 98.75 103 GLY A CA 1
ATOM 758 C C . GLY A 1 103 ? 8.614 5.819 3.053 1.00 98.75 103 GLY A C 1
ATOM 759 O O . GLY A 1 103 ? 8.660 6.685 3.929 1.00 98.75 103 GLY A O 1
ATOM 760 N N . TYR A 1 104 ? 8.493 6.106 1.755 1.00 98.56 104 TYR A N 1
ATOM 761 C CA . TYR A 1 104 ? 8.426 7.468 1.208 1.00 98.56 104 TYR A CA 1
ATOM 762 C C . TYR A 1 104 ? 6.990 7.863 0.850 1.00 98.56 104 TYR A C 1
ATOM 764 O O . TYR A 1 104 ? 6.225 7.015 0.401 1.00 98.56 104 TYR A O 1
ATOM 772 N N . ASN A 1 105 ? 6.667 9.157 0.985 1.00 98.31 105 ASN A N 1
ATOM 773 C CA . ASN A 1 105 ? 5.331 9.723 0.755 1.00 98.31 105 ASN A CA 1
ATOM 774 C C . ASN A 1 105 ? 4.239 8.896 1.431 1.00 98.31 105 ASN A C 1
ATOM 776 O O . ASN A 1 105 ? 3.476 8.181 0.779 1.00 98.31 105 ASN A O 1
ATOM 780 N N . ASN A 1 106 ? 4.216 8.987 2.762 1.00 98.19 106 ASN A N 1
ATOM 781 C CA . ASN A 1 106 ? 3.197 8.322 3.544 1.00 98.19 106 ASN A CA 1
ATOM 782 C C . ASN A 1 106 ? 1.800 8.804 3.136 1.00 98.19 106 ASN A C 1
ATOM 784 O O . ASN A 1 106 ? 1.586 10.004 2.959 1.00 98.19 106 ASN A O 1
ATOM 788 N N . ASP A 1 107 ? 0.864 7.871 3.067 1.00 98.06 107 ASP A N 1
ATOM 789 C CA . ASP A 1 107 ? -0.528 8.143 2.722 1.00 98.06 107 ASP A CA 1
ATOM 790 C C . ASP A 1 107 ? -1.440 7.618 3.841 1.00 98.06 107 ASP A C 1
ATOM 792 O O . ASP A 1 107 ? -1.235 7.977 5.006 1.00 98.06 107 ASP A O 1
ATOM 796 N N . PHE A 1 108 ? -2.415 6.761 3.537 1.00 97.62 108 PHE A N 1
ATOM 797 C CA . PHE A 1 108 ? -3.373 6.249 4.507 1.00 97.62 108 PHE A CA 1
ATOM 798 C C . PHE A 1 108 ? -2.744 5.666 5.759 1.00 97.62 108 PHE A C 1
ATOM 800 O O . PHE A 1 108 ? -1.751 4.936 5.722 1.00 97.62 108 PHE A O 1
ATOM 807 N N . VAL A 1 109 ? -3.412 5.966 6.870 1.00 97.88 109 VAL A N 1
ATOM 808 C CA . VAL A 1 109 ? -3.042 5.567 8.216 1.00 97.88 109 VAL A CA 1
ATOM 809 C C . VAL A 1 109 ? -4.214 4.821 8.845 1.00 97.88 109 VAL A C 1
ATOM 811 O O . VAL A 1 109 ? -5.298 5.383 9.010 1.00 97.88 109 VAL A O 1
ATOM 814 N N . ALA A 1 110 ? -3.981 3.576 9.250 1.00 97.81 110 ALA A N 1
ATOM 815 C CA . ALA A 1 110 ? -4.868 2.823 10.128 1.00 97.81 110 ALA A CA 1
ATOM 816 C C . ALA A 1 110 ? -4.245 2.681 11.521 1.00 97.81 110 ALA A C 1
ATOM 818 O O . ALA A 1 110 ? -3.049 2.425 11.653 1.00 97.81 110 ALA A O 1
ATOM 819 N N . TYR A 1 111 ? -5.073 2.823 12.555 1.00 97.88 111 TYR A N 1
ATOM 820 C CA . TYR A 1 111 ? -4.703 2.550 13.940 1.00 97.88 111 TYR A CA 1
ATOM 821 C C . TYR A 1 111 ? -5.432 1.300 14.426 1.00 97.88 111 TYR A C 1
ATOM 823 O O . TYR A 1 111 ? -6.653 1.205 14.290 1.00 97.88 111 TYR A O 1
ATOM 831 N N . LEU A 1 112 ? -4.689 0.359 15.003 1.00 97.75 112 LEU A N 1
ATOM 832 C CA . LEU A 1 112 ? -5.222 -0.868 15.587 1.00 97.75 112 LEU A CA 1
ATOM 833 C C . LEU A 1 112 ? -4.711 -1.009 17.018 1.00 97.75 112 LEU A C 1
ATOM 835 O O . LEU A 1 112 ? -3.505 -1.014 17.244 1.00 97.75 112 LEU A O 1
ATOM 839 N N . SER A 1 113 ? -5.605 -1.109 17.996 1.00 97.50 113 SER A N 1
ATOM 840 C CA . SER A 1 113 ? -5.227 -1.088 19.411 1.00 97.50 113 SER A CA 1
ATOM 841 C C . SER A 1 113 ? -4.425 -2.325 19.834 1.00 97.50 113 SER A C 1
ATOM 843 O O . SER A 1 113 ? -4.565 -3.415 19.267 1.00 97.50 113 SER A O 1
ATOM 845 N N . LEU A 1 114 ? -3.575 -2.138 20.845 1.00 97.12 114 LEU A N 1
ATOM 846 C CA . LEU A 1 114 ? -2.870 -3.182 21.579 1.00 97.12 114 LEU A CA 1
ATOM 847 C C . LEU A 1 114 ? -3.236 -3.101 23.079 1.00 97.12 114 LEU A C 1
ATOM 849 O O . LEU A 1 114 ? -3.331 -2.000 23.624 1.00 97.12 114 LEU A O 1
ATOM 853 N N . PRO A 1 115 ? -3.425 -4.245 23.769 1.00 95.50 115 PRO A N 1
ATOM 854 C CA . PRO A 1 115 ? -3.578 -5.586 23.194 1.00 95.50 115 PRO A CA 1
ATOM 855 C C . PRO A 1 115 ? -4.793 -5.669 22.250 1.00 95.50 115 PRO A C 1
ATOM 857 O O . PRO A 1 115 ? -5.657 -4.795 22.265 1.00 95.50 115 PRO A O 1
ATOM 860 N N . VAL A 1 116 ? -4.840 -6.704 21.405 1.00 93.25 116 VAL A N 1
ATOM 861 C CA . VAL A 1 116 ? -5.926 -6.906 20.428 1.00 93.25 116 VAL A CA 1
ATOM 862 C C . VAL A 1 116 ? -7.288 -6.839 21.124 1.00 93.25 116 VAL A C 1
ATOM 864 O O . VAL A 1 116 ? -7.498 -7.507 22.135 1.00 93.25 116 VAL A O 1
ATOM 867 N N . GLY A 1 117 ? -8.208 -6.037 20.582 1.00 87.25 117 GLY A N 1
ATOM 868 C CA . GLY A 1 117 ? -9.549 -5.843 21.146 1.00 87.25 117 GLY A CA 1
ATOM 869 C C . GLY A 1 117 ? -9.628 -4.810 22.275 1.00 87.25 117 GLY A C 1
ATOM 870 O O . GLY A 1 117 ? -10.700 -4.617 22.840 1.00 87.25 117 GLY A O 1
ATOM 871 N N . SER A 1 118 ? -8.527 -4.129 22.603 1.00 93.56 118 SER A N 1
ATOM 872 C CA . SER A 1 118 ? -8.534 -3.017 23.554 1.00 93.56 118 SER A CA 1
ATOM 873 C C . SER A 1 118 ? -9.393 -1.855 23.044 1.00 93.56 118 SER A C 1
ATOM 875 O O . SER A 1 118 ? -9.267 -1.437 21.892 1.00 93.56 118 SER A O 1
ATOM 877 N N . GLU A 1 119 ? -10.224 -1.293 23.922 1.00 91.50 119 GLU A N 1
ATOM 878 C CA . GLU A 1 119 ? -10.971 -0.053 23.662 1.00 91.50 119 GLU A CA 1
ATOM 879 C C . GLU A 1 119 ? -10.118 1.206 23.909 1.00 91.50 119 GLU A C 1
ATOM 881 O O . GLU A 1 119 ? -10.525 2.321 23.580 1.00 91.50 119 GLU A O 1
ATOM 886 N N . SER A 1 120 ? -8.915 1.048 24.477 1.00 92.75 120 SER A N 1
ATOM 887 C CA . SER A 1 120 ? -7.973 2.151 24.660 1.00 92.75 120 SER A CA 1
ATOM 888 C C . SER A 1 120 ? -7.323 2.538 23.335 1.00 92.75 120 SER A C 1
ATOM 890 O O . SER A 1 120 ? -6.915 1.689 22.545 1.00 92.75 120 SER A O 1
ATOM 892 N N . SER A 1 121 ? -7.176 3.845 23.129 1.00 92.88 121 SER A N 1
ATOM 893 C CA . SER A 1 121 ? -6.468 4.427 21.987 1.00 92.88 121 SER A CA 1
ATOM 894 C C . SER A 1 121 ? -5.115 5.017 22.388 1.00 92.88 121 SER A C 1
ATOM 896 O O . SER A 1 121 ? -4.679 5.972 21.761 1.00 92.88 121 SER A O 1
ATOM 898 N N . ASP A 1 122 ? -4.465 4.487 23.432 1.00 96.38 122 ASP A N 1
ATOM 899 C CA . ASP A 1 122 ? -3.167 4.980 23.931 1.00 96.38 122 ASP A CA 1
ATOM 900 C C . ASP A 1 122 ? -1.984 4.066 23.580 1.00 96.38 122 ASP A C 1
ATOM 902 O O . ASP A 1 122 ? -0.831 4.440 23.778 1.00 96.38 122 ASP A O 1
ATOM 906 N N . HIS A 1 123 ? -2.230 2.873 23.038 1.00 98.12 123 HIS A N 1
ATOM 907 C CA . HIS A 1 123 ? -1.192 1.914 22.651 1.00 98.12 123 HIS A CA 1
ATOM 908 C C . HIS A 1 123 ? -1.705 1.047 21.504 1.00 98.12 123 HIS A C 1
ATOM 910 O O . HIS A 1 123 ? -2.782 0.469 21.607 1.00 98.12 123 HIS A O 1
ATOM 916 N N . GLY A 1 124 ? -0.976 0.990 20.391 1.00 98.31 124 GLY A N 1
ATOM 917 C CA . GLY A 1 124 ? -1.445 0.278 19.208 1.00 98.31 124 GLY A CA 1
ATOM 918 C C . GLY A 1 124 ? -0.423 0.188 18.087 1.00 98.31 124 GLY A C 1
ATOM 919 O O . GLY A 1 124 ? 0.730 0.584 18.232 1.00 98.31 124 GLY A O 1
ATOM 920 N N . LEU A 1 125 ? -0.870 -0.341 16.958 1.00 98.69 125 LEU A N 1
ATOM 921 C CA . LEU A 1 125 ? -0.147 -0.412 15.703 1.00 98.69 125 LEU A CA 1
ATOM 922 C C . LEU A 1 125 ? -0.624 0.703 14.780 1.00 98.69 125 LEU A C 1
ATOM 924 O O . LEU A 1 125 ? -1.826 0.872 14.569 1.00 98.69 125 LEU A O 1
ATOM 928 N N . LEU A 1 126 ? 0.328 1.428 14.205 1.00 98.44 126 LEU A N 1
ATOM 929 C CA . LEU A 1 126 ? 0.102 2.353 13.111 1.00 98.44 126 LEU A CA 1
ATOM 930 C C . LEU A 1 126 ? 0.516 1.676 11.803 1.00 98.44 126 LEU A C 1
ATOM 932 O O . LEU A 1 126 ? 1.665 1.272 11.625 1.00 98.44 126 LEU A O 1
ATOM 936 N N . CYS A 1 127 ? -0.447 1.548 10.905 1.00 98.75 127 CYS A N 1
ATOM 937 C CA . CYS A 1 127 ? -0.334 0.858 9.630 1.00 98.75 127 CYS A CA 1
ATOM 938 C C . CYS A 1 127 ? -0.414 1.908 8.522 1.00 98.75 127 CYS A C 1
ATOM 940 O O . CYS A 1 127 ? -1.467 2.522 8.344 1.00 98.75 127 CYS A O 1
ATOM 942 N N . VAL A 1 128 ? 0.699 2.168 7.835 1.00 98.88 128 VAL A N 1
ATOM 943 C CA . VAL A 1 128 ? 0.873 3.353 6.987 1.00 98.88 128 VAL A CA 1
ATOM 944 C C . VAL A 1 128 ? 1.298 2.989 5.571 1.00 98.88 128 VAL A C 1
ATOM 946 O O . VAL A 1 128 ? 2.308 2.312 5.377 1.00 98.88 128 VAL A O 1
ATOM 949 N N . ASN A 1 129 ? 0.544 3.461 4.582 1.00 98.81 129 ASN A N 1
ATOM 950 C CA . ASN A 1 129 ? 0.866 3.318 3.163 1.00 98.81 129 ASN A CA 1
ATOM 951 C C . ASN A 1 129 ? 2.032 4.218 2.734 1.00 98.81 129 ASN A C 1
ATOM 953 O O . ASN A 1 129 ? 2.233 5.276 3.319 1.00 98.81 129 ASN A O 1
ATOM 957 N N . HIS A 1 130 ? 2.742 3.815 1.678 1.00 98.81 130 HIS A N 1
ATOM 958 C CA . HIS A 1 130 ? 3.807 4.571 1.007 1.00 98.81 130 HIS A CA 1
ATOM 959 C C . HIS A 1 130 ? 3.571 4.548 -0.497 1.00 98.81 130 HIS A C 1
ATOM 961 O O . HIS A 1 130 ? 3.871 3.557 -1.178 1.00 98.81 130 HIS A O 1
ATOM 967 N N . GLU A 1 131 ? 2.974 5.623 -0.996 1.00 98.50 131 GLU A N 1
ATOM 968 C CA . GLU A 1 131 ? 2.286 5.621 -2.283 1.00 98.50 131 GLU A CA 1
ATOM 969 C C . GLU A 1 131 ? 3.266 5.683 -3.463 1.00 98.50 131 GLU A C 1
ATOM 971 O O . GLU A 1 131 ? 3.209 4.881 -4.398 1.00 98.50 131 GLU A O 1
ATOM 976 N N . PHE A 1 132 ? 4.215 6.614 -3.437 1.00 98.56 132 PHE A N 1
ATOM 977 C CA . PHE A 1 132 ? 5.137 6.818 -4.551 1.00 98.56 132 PHE A CA 1
ATOM 978 C C . PHE A 1 132 ? 6.467 7.405 -4.104 1.00 98.56 132 PHE A C 1
ATOM 980 O O . PHE A 1 132 ? 6.584 7.945 -3.016 1.00 98.56 132 PHE A O 1
ATOM 987 N N . THR A 1 133 ? 7.469 7.370 -4.980 1.00 98.56 133 THR A N 1
ATOM 988 C CA . THR A 1 133 ? 8.766 8.025 -4.752 1.00 98.56 133 THR A CA 1
ATOM 989 C C . THR A 1 133 ? 9.027 9.201 -5.684 1.00 98.56 133 THR A C 1
ATOM 991 O O . THR A 1 133 ? 8.540 9.263 -6.823 1.00 98.56 133 THR A O 1
ATOM 994 N N . ASP A 1 134 ? 9.884 10.107 -5.215 1.00 98.00 134 ASP A N 1
ATOM 995 C CA . ASP A 1 134 ? 10.409 11.235 -5.973 1.00 98.00 134 ASP A CA 1
ATOM 996 C C . ASP A 1 134 ? 11.935 11.195 -6.060 1.00 98.00 134 ASP A C 1
ATOM 998 O O . ASP A 1 134 ? 12.640 11.857 -5.302 1.00 98.00 134 ASP A O 1
ATOM 1002 N N . ALA A 1 135 ? 12.466 10.474 -7.053 1.00 97.69 135 ALA A N 1
ATOM 1003 C CA . ALA A 1 135 ? 13.908 10.335 -7.274 1.00 97.69 135 ALA A CA 1
ATOM 1004 C C . ALA A 1 135 ? 14.706 11.656 -7.249 1.00 97.69 135 ALA A C 1
ATOM 1006 O O . ALA A 1 135 ? 15.848 11.673 -6.805 1.00 97.69 135 ALA A O 1
ATOM 1007 N N . GLN A 1 136 ? 14.125 12.767 -7.723 1.00 97.06 136 GLN A N 1
ATOM 1008 C CA . GLN A 1 1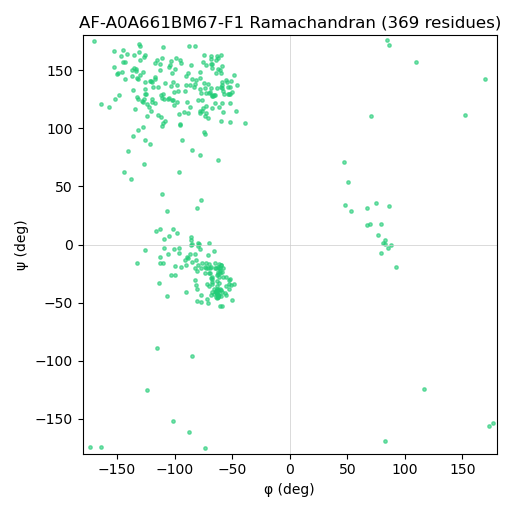36 ? 14.777 14.085 -7.708 1.00 97.06 136 GLN A CA 1
ATOM 1009 C C . GLN A 1 136 ? 14.947 14.686 -6.303 1.00 97.06 136 GLN A C 1
ATOM 1011 O O . GLN A 1 136 ? 15.743 15.601 -6.133 1.00 97.06 136 GLN A O 1
ATOM 1016 N N . LEU A 1 137 ? 14.162 14.218 -5.332 1.00 97.00 137 LEU A N 1
ATOM 1017 C CA . LEU A 1 137 ? 14.258 14.596 -3.923 1.00 97.00 137 LEU A CA 1
ATOM 1018 C C . LEU A 1 137 ? 15.020 13.542 -3.116 1.00 97.00 137 LEU A C 1
ATOM 1020 O O . LEU A 1 137 ? 15.628 13.874 -2.106 1.00 97.00 137 LEU A O 1
ATOM 1024 N N . MET A 1 138 ? 15.012 12.286 -3.571 1.00 97.94 138 MET A N 1
ATOM 1025 C CA . MET A 1 138 ? 15.711 11.194 -2.898 1.00 97.94 138 MET A CA 1
ATOM 1026 C C . MET A 1 138 ? 17.202 11.139 -3.225 1.00 97.94 138 MET A C 1
ATOM 1028 O O . MET A 1 138 ? 17.981 10.769 -2.357 1.00 97.94 138 MET A O 1
ATOM 1032 N N . PHE A 1 139 ? 17.621 11.472 -4.451 1.00 97.75 139 PHE A N 1
ATOM 1033 C CA . PHE A 1 139 ? 18.987 11.196 -4.905 1.00 97.75 139 PHE A CA 1
ATOM 1034 C C . PHE A 1 139 ? 19.708 12.444 -5.437 1.00 97.75 139 PHE A C 1
ATOM 1036 O O . PHE A 1 139 ? 19.195 13.115 -6.343 1.00 97.75 139 PHE A O 1
ATOM 1043 N N . PRO A 1 140 ? 20.935 12.735 -4.959 1.00 95.94 140 PRO A N 1
ATOM 1044 C CA . PRO A 1 140 ? 21.740 13.842 -5.468 1.00 95.94 140 PRO A CA 1
ATOM 1045 C C . PRO A 1 140 ? 21.957 13.785 -6.988 1.00 95.94 140 PRO A C 1
ATOM 1047 O O . PRO A 1 140 ? 22.201 12.731 -7.573 1.00 95.94 140 PRO A O 1
ATOM 1050 N N . GLY A 1 141 ? 21.889 14.945 -7.648 1.00 95.44 141 GLY A N 1
ATOM 1051 C CA . GLY A 1 141 ? 22.152 15.088 -9.087 1.00 95.44 141 GLY A CA 1
ATOM 1052 C C . GLY A 1 141 ? 21.002 14.669 -10.017 1.00 95.44 141 GLY A C 1
ATOM 1053 O O . GLY A 1 141 ? 21.065 14.935 -11.230 1.00 95.44 141 GLY A O 1
ATOM 1054 N N . LEU A 1 142 ? 19.931 14.073 -9.482 1.00 97.50 142 LEU A N 1
ATOM 1055 C CA . LEU A 1 142 ? 18.711 13.816 -10.238 1.00 97.50 142 LEU A CA 1
ATOM 1056 C C . LEU A 1 142 ? 17.787 15.038 -10.233 1.00 97.50 142 LEU A C 1
ATOM 1058 O O . LEU A 1 142 ? 17.653 15.771 -9.265 1.00 97.50 142 LEU A O 1
ATOM 1062 N N . THR A 1 143 ? 17.130 15.263 -11.364 1.00 97.81 143 THR A N 1
ATOM 1063 C CA . THR A 1 143 ? 16.150 16.330 -11.576 1.00 97.81 143 THR A CA 1
ATOM 1064 C C . THR A 1 143 ? 14.942 15.755 -12.298 1.00 97.81 143 THR A C 1
ATOM 1066 O O . THR A 1 143 ? 15.038 14.717 -12.960 1.00 97.81 143 THR A O 1
ATOM 1069 N N . LEU A 1 144 ? 13.815 16.470 -12.284 1.00 95.81 144 LEU A N 1
ATOM 1070 C CA . LEU A 1 144 ? 12.627 16.087 -13.060 1.00 95.81 144 LEU A CA 1
ATOM 1071 C C . LEU A 1 144 ? 12.933 15.850 -14.551 1.00 95.81 144 LEU A C 1
ATOM 1073 O O . LEU A 1 144 ? 12.305 15.002 -15.180 1.00 95.81 144 LEU A O 1
ATOM 1077 N N . ARG A 1 145 ? 13.926 16.558 -15.111 1.00 96.38 145 ARG A N 1
ATOM 1078 C CA . ARG A 1 145 ? 14.307 16.471 -16.530 1.00 96.38 145 ARG A CA 1
ATOM 1079 C C . ARG A 1 145 ? 15.227 15.291 -16.844 1.00 96.38 145 ARG A C 1
ATOM 1081 O O . ARG A 1 145 ? 15.193 14.781 -17.961 1.00 96.38 145 ARG A O 1
ATOM 1088 N N . ASN A 1 146 ? 16.070 14.873 -15.897 1.00 96.94 146 ASN A N 1
ATOM 1089 C CA . ASN A 1 146 ? 17.112 13.874 -16.151 1.00 96.94 146 ASN A CA 1
ATOM 1090 C C . ASN A 1 146 ? 16.859 12.515 -15.471 1.00 96.94 146 ASN A C 1
ATOM 1092 O O . ASN A 1 146 ? 17.472 11.537 -15.902 1.00 96.94 146 ASN A O 1
ATOM 1096 N N . LYS A 1 147 ? 15.952 12.422 -14.482 1.00 95.69 147 LYS A N 1
ATOM 1097 C CA . LYS A 1 147 ? 15.783 11.221 -13.644 1.00 95.69 147 LYS A CA 1
ATOM 1098 C C . LYS A 1 147 ? 15.520 9.958 -14.457 1.00 95.69 147 LYS A C 1
ATOM 1100 O O . LYS A 1 147 ? 16.206 8.963 -14.281 1.00 95.69 147 LYS A O 1
ATOM 1105 N N . ARG A 1 148 ? 14.653 10.023 -15.475 1.00 94.56 148 ARG A N 1
ATOM 1106 C CA . ARG A 1 148 ? 14.395 8.873 -16.363 1.00 94.56 148 ARG A CA 1
ATOM 1107 C C . ARG A 1 148 ? 15.629 8.392 -17.125 1.00 94.56 148 ARG A C 1
ATOM 1109 O O . ARG A 1 148 ? 15.675 7.230 -17.508 1.00 94.56 148 ARG A O 1
ATOM 1116 N N . LYS A 1 149 ? 16.599 9.264 -17.411 1.00 95.75 149 LYS A N 1
ATOM 1117 C CA . LYS A 1 149 ? 17.824 8.906 -18.145 1.00 95.75 149 LYS A CA 1
ATOM 1118 C C . LYS A 1 149 ? 18.944 8.454 -17.208 1.00 95.75 149 LYS A C 1
ATOM 1120 O O . LYS A 1 149 ? 19.640 7.516 -17.567 1.00 95.75 149 LYS A O 1
ATOM 1125 N N . LYS A 1 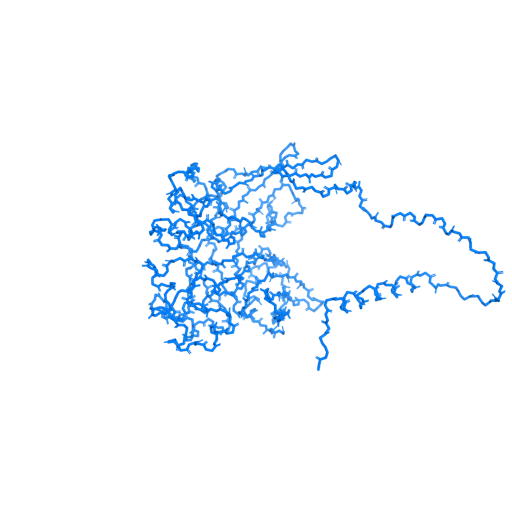150 ? 19.104 9.126 -16.063 1.00 97.62 150 LYS A N 1
ATOM 1126 C CA . LYS A 1 150 ? 20.268 8.999 -15.173 1.00 97.62 150 LYS A CA 1
ATOM 1127 C C . LYS A 1 150 ? 20.073 8.099 -13.951 1.00 97.62 150 LYS A C 1
ATOM 1129 O O . LYS A 1 150 ? 21.079 7.729 -13.363 1.00 97.62 150 LYS A O 1
ATOM 1134 N N . LEU A 1 151 ? 18.834 7.795 -13.557 1.00 98.19 151 LEU A N 1
ATOM 1135 C CA . LEU A 1 151 ? 18.567 6.927 -12.407 1.00 98.19 151 LEU A CA 1
ATOM 1136 C C . LEU A 1 151 ? 19.245 5.569 -12.608 1.00 98.19 151 LEU A C 1
ATOM 1138 O O . LEU A 1 151 ? 19.085 4.990 -13.680 1.00 98.19 151 LEU A O 1
ATOM 1142 N N . THR A 1 152 ? 20.008 5.104 -11.619 1.00 98.19 152 THR A N 1
ATOM 1143 C CA . THR A 1 152 ? 20.751 3.834 -11.686 1.00 98.19 152 THR A CA 1
ATOM 1144 C C . THR A 1 152 ? 19.899 2.653 -11.222 1.00 98.19 152 THR A C 1
ATOM 1146 O O . THR A 1 152 ? 18.805 2.834 -10.683 1.00 98.19 152 THR A O 1
ATOM 1149 N N . ARG A 1 153 ? 20.400 1.426 -11.407 1.00 98.44 153 ARG A N 1
ATOM 1150 C CA . ARG A 1 153 ? 19.727 0.221 -10.909 1.00 98.44 153 ARG A CA 1
ATOM 1151 C C . ARG A 1 153 ? 19.617 0.228 -9.384 1.00 98.44 153 ARG A C 1
ATOM 1153 O O . ARG A 1 153 ? 18.551 -0.053 -8.860 1.00 98.44 153 ARG A O 1
ATOM 1160 N N . GLU A 1 154 ? 20.682 0.609 -8.691 1.00 98.50 154 GLU A N 1
ATOM 1161 C CA . GLU A 1 154 ? 20.751 0.643 -7.227 1.00 98.50 154 GLU A CA 1
ATOM 1162 C C . GLU A 1 154 ? 19.756 1.662 -6.655 1.00 98.50 154 GLU A C 1
ATOM 1164 O O . GLU A 1 154 ? 19.065 1.387 -5.677 1.00 98.50 154 GLU A O 1
ATOM 1169 N N . GLN A 1 155 ? 19.623 2.822 -7.305 1.00 98.62 155 GLN A N 1
ATOM 1170 C CA . GLN A 1 155 ? 18.600 3.813 -6.965 1.00 98.62 155 GLN A CA 1
ATOM 1171 C C . GLN A 1 155 ? 17.188 3.285 -7.241 1.00 98.62 155 GLN A C 1
ATOM 1173 O O . GLN A 1 155 ? 16.284 3.528 -6.445 1.00 98.62 155 GLN A O 1
ATOM 1178 N N . ALA A 1 156 ? 16.992 2.533 -8.329 1.00 98.75 156 ALA A N 1
ATOM 1179 C CA . ALA A 1 156 ? 15.718 1.878 -8.610 1.00 98.75 156 ALA A CA 1
ATOM 1180 C C . ALA A 1 156 ? 15.363 0.843 -7.527 1.00 98.75 156 ALA A C 1
ATOM 1182 O O . ALA A 1 156 ? 14.227 0.826 -7.068 1.00 98.75 156 ALA A O 1
ATOM 1183 N N . ASP A 1 157 ? 16.323 0.035 -7.066 1.00 98.81 157 ASP A N 1
ATOM 1184 C CA . ASP A 1 157 ? 16.127 -0.900 -5.949 1.00 98.81 157 ASP A CA 1
ATOM 1185 C C . ASP A 1 157 ? 15.698 -0.169 -4.661 1.00 98.81 157 ASP A C 1
ATOM 1187 O O . ASP A 1 157 ? 14.797 -0.638 -3.960 1.00 98.81 157 ASP A O 1
ATOM 1191 N N . VAL A 1 158 ? 16.286 1.000 -4.366 1.00 98.88 158 VAL A N 1
ATOM 1192 C CA . VAL A 1 158 ? 15.853 1.855 -3.244 1.00 98.88 158 VAL A CA 1
ATOM 1193 C C . VAL A 1 158 ? 14.417 2.341 -3.444 1.00 98.88 158 VAL A C 1
ATOM 1195 O O . VAL A 1 158 ? 13.620 2.254 -2.512 1.00 98.88 158 VAL A O 1
ATOM 1198 N N . GLU A 1 159 ? 14.049 2.807 -4.644 1.00 98.81 159 GLU A N 1
ATOM 1199 C CA . GLU A 1 159 ? 12.667 3.223 -4.907 1.00 98.81 159 GLU A CA 1
ATOM 1200 C C . GLU A 1 159 ? 11.677 2.066 -4.703 1.00 98.81 159 GLU A C 1
ATOM 1202 O O . GLU A 1 159 ? 10.660 2.255 -4.038 1.00 98.81 159 GLU A O 1
ATOM 1207 N N . LEU A 1 160 ? 11.977 0.860 -5.201 1.00 98.88 160 LEU A N 1
ATOM 1208 C CA . LEU A 1 160 ? 11.135 -0.328 -4.997 1.00 98.88 160 LEU A CA 1
ATOM 1209 C C . LEU A 1 160 ? 10.963 -0.663 -3.500 1.00 98.88 160 LEU A C 1
ATOM 1211 O O . LEU A 1 160 ? 9.874 -1.040 -3.069 1.00 98.88 160 LEU A O 1
ATOM 1215 N N . ALA A 1 161 ? 12.018 -0.517 -2.695 1.00 98.88 161 ALA A N 1
ATOM 1216 C CA . ALA A 1 161 ? 11.966 -0.742 -1.248 1.00 98.88 161 ALA A CA 1
ATOM 1217 C C . ALA A 1 161 ? 11.227 0.376 -0.481 1.00 98.88 161 ALA A C 1
ATOM 1219 O O . ALA A 1 161 ? 10.720 0.151 0.621 1.00 98.88 161 ALA A O 1
ATOM 1220 N N . ALA A 1 162 ? 11.171 1.591 -1.031 1.00 98.81 162 ALA A N 1
ATOM 1221 C CA . ALA A 1 162 ? 10.517 2.740 -0.405 1.00 98.81 162 ALA A CA 1
ATOM 1222 C C . ALA A 1 162 ? 8.989 2.754 -0.596 1.00 98.81 162 ALA A C 1
ATOM 1224 O O . ALA A 1 162 ? 8.296 3.345 0.227 1.00 98.81 162 ALA A O 1
ATOM 1225 N N . HIS A 1 163 ? 8.469 2.079 -1.628 1.00 98.81 163 HIS A N 1
ATOM 1226 C CA . HIS A 1 163 ? 7.029 1.868 -1.824 1.00 98.81 163 HIS A CA 1
ATOM 1227 C C . HIS A 1 163 ? 6.467 0.823 -0.851 1.00 98.81 163 HIS A C 1
ATOM 1229 O O . HIS A 1 163 ? 7.207 -0.006 -0.307 1.00 98.81 163 HIS A O 1
ATOM 1235 N N . GLY A 1 164 ? 5.142 0.805 -0.699 1.00 98.44 164 GLY A N 1
ATOM 1236 C CA . GLY A 1 164 ? 4.437 -0.283 -0.034 1.00 98.44 164 GLY A CA 1
ATOM 1237 C C . GLY A 1 164 ? 3.714 0.154 1.233 1.00 98.44 164 GLY A C 1
ATOM 1238 O O . GLY A 1 164 ? 2.885 1.057 1.211 1.00 98.44 164 GLY A O 1
ATOM 1239 N N . HIS A 1 165 ? 4.019 -0.508 2.347 1.00 98.81 165 HIS A N 1
ATOM 1240 C CA . HIS A 1 165 ? 3.352 -0.303 3.629 1.00 98.81 165 HIS A CA 1
ATOM 1241 C C . HIS A 1 165 ? 4.327 -0.477 4.806 1.00 98.81 165 HIS A C 1
ATOM 1243 O O . HIS A 1 165 ? 5.276 -1.265 4.727 1.00 98.81 165 HIS A O 1
ATOM 1249 N N . SER A 1 166 ? 4.099 0.252 5.896 1.00 98.81 166 SER A N 1
ATOM 1250 C CA . SER A 1 166 ? 4.809 0.144 7.175 1.00 98.81 166 SER A CA 1
ATOM 1251 C C . SER A 1 166 ? 3.848 -0.225 8.291 1.00 98.81 166 SER A C 1
ATOM 1253 O O . SER A 1 166 ? 2.770 0.348 8.382 1.00 98.81 166 SER A O 1
ATOM 1255 N N . ILE A 1 167 ? 4.287 -1.106 9.183 1.00 98.81 167 ILE A N 1
ATOM 1256 C CA . ILE A 1 167 ? 3.640 -1.382 10.461 1.00 98.81 167 ILE A CA 1
ATOM 1257 C C . ILE A 1 167 ? 4.626 -0.979 11.548 1.00 98.81 167 ILE A C 1
ATOM 1259 O O . ILE A 1 167 ? 5.753 -1.473 11.564 1.00 98.81 167 ILE A O 1
ATOM 1263 N N . ILE A 1 168 ? 4.213 -0.065 12.421 1.00 98.75 168 ILE A N 1
ATOM 1264 C CA . ILE A 1 168 ? 4.991 0.380 13.579 1.00 98.75 168 ILE A CA 1
ATOM 1265 C C . ILE A 1 168 ? 4.120 0.325 14.830 1.00 98.75 168 ILE A C 1
ATOM 1267 O O . ILE A 1 168 ? 2.920 0.579 14.769 1.00 98.75 168 ILE A O 1
ATOM 1271 N N . GLU A 1 169 ? 4.711 0.013 15.974 1.00 98.62 169 GLU A N 1
ATOM 1272 C CA . GLU A 1 169 ? 4.023 0.115 17.259 1.00 98.62 169 GLU A CA 1
ATOM 1273 C C . GLU A 1 169 ? 4.174 1.535 17.806 1.00 98.62 169 GLU A C 1
ATOM 1275 O O . GLU A 1 169 ? 5.248 2.133 17.731 1.00 98.62 169 GLU A O 1
ATOM 1280 N N . VAL A 1 170 ? 3.091 2.088 18.342 1.00 98.38 170 VAL A N 1
ATOM 1281 C CA . VAL A 1 170 ? 3.037 3.443 18.888 1.00 98.38 170 VAL A CA 1
ATOM 1282 C C . VAL A 1 170 ? 2.371 3.436 20.254 1.00 98.38 170 VAL A C 1
ATOM 1284 O O . VAL A 1 170 ? 1.406 2.703 20.493 1.00 98.38 170 VAL A O 1
A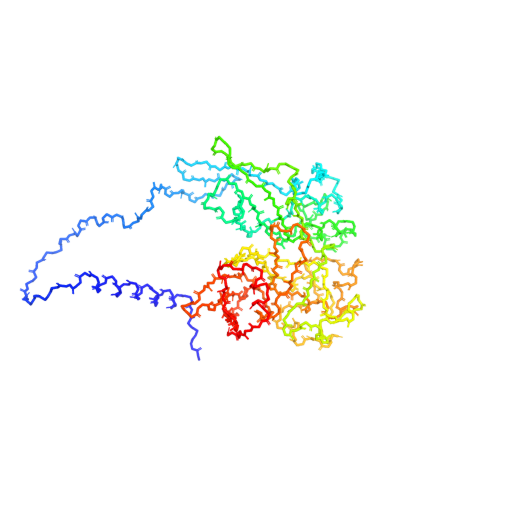TOM 1287 N N . ARG A 1 171 ? 2.860 4.281 21.159 1.00 97.88 171 ARG A N 1
ATOM 1288 C CA . ARG A 1 171 ? 2.276 4.468 22.488 1.00 97.88 171 ARG A CA 1
ATOM 1289 C C . ARG A 1 171 ? 2.234 5.943 22.857 1.00 97.88 171 ARG A C 1
ATOM 1291 O O . ARG A 1 171 ? 3.125 6.709 22.493 1.00 97.88 171 ARG A O 1
ATOM 1298 N N . ARG A 1 172 ? 1.183 6.335 23.572 1.00 96.50 172 ARG A N 1
ATOM 1299 C CA . ARG A 1 172 ? 1.047 7.649 24.182 1.00 96.50 172 ARG A CA 1
ATOM 1300 C C . ARG A 1 172 ? 1.580 7.597 25.607 1.00 96.50 172 ARG A C 1
ATOM 1302 O O . ARG A 1 172 ? 0.996 6.951 26.471 1.00 96.50 172 ARG A O 1
ATOM 1309 N N . GLU A 1 173 ? 2.665 8.315 25.857 1.00 93.50 173 GLU A N 1
ATOM 1310 C CA . GLU A 1 173 ? 3.308 8.418 27.166 1.00 93.50 173 GLU A CA 1
ATOM 1311 C C . GLU A 1 173 ? 3.446 9.894 27.546 1.00 93.50 173 GLU A C 1
ATOM 1313 O O . GLU A 1 173 ? 3.802 10.729 26.715 1.00 93.50 173 GLU A O 1
ATOM 1318 N N . ALA A 1 174 ? 3.097 10.239 28.790 1.00 91.12 174 ALA A N 1
ATOM 1319 C CA . ALA A 1 174 ? 3.105 11.621 29.289 1.00 91.12 174 ALA A CA 1
ATOM 1320 C C . ALA A 1 174 ? 2.405 12.639 28.351 1.00 91.12 174 ALA A C 1
ATOM 1322 O O . ALA A 1 174 ? 2.810 13.794 28.246 1.00 91.12 174 ALA A O 1
ATOM 1323 N N . GLY A 1 175 ? 1.345 12.205 27.658 1.00 88.50 175 GLY A N 1
ATOM 1324 C CA . GLY A 1 175 ? 0.568 13.040 26.736 1.00 88.50 175 GLY A CA 1
ATOM 1325 C C . GLY A 1 175 ? 1.139 13.178 25.318 1.00 88.50 175 GLY A C 1
ATOM 1326 O O . GLY A 1 175 ? 0.503 13.836 24.498 1.00 88.50 175 GLY A O 1
ATOM 1327 N N . ALA A 1 176 ? 2.270 12.541 24.998 1.00 93.25 176 ALA A N 1
ATOM 1328 C CA . ALA A 1 176 ? 2.889 12.567 23.671 1.00 93.25 176 ALA A CA 1
ATOM 1329 C C . ALA A 1 176 ? 2.937 11.170 23.040 1.00 93.25 176 ALA A C 1
ATOM 1331 O O . ALA A 1 176 ? 3.169 10.173 23.720 1.00 93.25 176 ALA A O 1
ATOM 1332 N N . TRP A 1 177 ? 2.729 11.098 21.726 1.00 96.12 177 TRP A N 1
ATOM 1333 C CA . TRP A 1 177 ? 2.870 9.855 20.973 1.00 96.12 177 TRP A CA 1
ATOM 1334 C C . TRP A 1 177 ? 4.330 9.593 20.625 1.00 96.12 177 TRP A C 1
ATOM 1336 O O . TRP A 1 177 ? 5.051 10.506 20.214 1.00 96.12 177 TRP A O 1
ATOM 1346 N N . GLN A 1 178 ? 4.745 8.339 20.759 1.00 97.31 178 GLN A N 1
ATOM 1347 C CA . GLN A 1 178 ? 6.085 7.873 20.428 1.00 97.31 178 GLN A CA 1
ATOM 1348 C C . GLN A 1 178 ? 6.016 6.539 19.686 1.00 97.31 178 GLN A C 1
ATOM 1350 O O . GLN A 1 178 ? 5.096 5.745 19.902 1.00 97.31 178 GLN A O 1
ATOM 1355 N N . VAL A 1 179 ? 6.994 6.301 18.814 1.00 98.00 179 VAL A N 1
ATOM 1356 C CA . VAL A 1 179 ? 7.216 4.990 18.197 1.00 98.00 179 VAL A CA 1
ATOM 1357 C C . VAL A 1 179 ? 7.901 4.094 19.223 1.00 98.00 179 VAL A C 1
ATOM 1359 O O . VAL A 1 179 ? 8.890 4.494 19.831 1.00 98.00 179 VAL A O 1
ATOM 1362 N N . VAL A 1 180 ? 7.382 2.885 19.417 1.00 97.88 180 VAL A N 1
ATOM 1363 C CA . VAL A 1 180 ? 8.006 1.886 20.285 1.00 97.88 180 VAL A CA 1
ATOM 1364 C C . VAL A 1 180 ? 9.168 1.249 19.530 1.00 97.88 180 VAL A C 1
ATOM 1366 O O . VAL A 1 180 ? 8.983 0.548 18.531 1.00 97.88 180 VAL A O 1
ATOM 1369 N N . GLU A 1 181 ? 10.383 1.504 20.007 1.00 94.75 181 GLU A N 1
ATOM 1370 C CA . GLU A 1 181 ? 11.599 0.952 19.416 1.00 94.75 181 GLU A CA 1
ATOM 1371 C C . GLU A 1 181 ? 11.646 -0.577 19.521 1.00 94.75 181 GLU A C 1
ATOM 1373 O O . GLU A 1 181 ? 11.169 -1.174 20.484 1.00 94.75 181 GLU A O 1
ATOM 1378 N N . ASN A 1 182 ? 12.271 -1.219 18.528 1.00 94.31 182 ASN A N 1
ATOM 1379 C CA . ASN A 1 182 ? 12.485 -2.671 18.484 1.00 94.31 182 ASN A CA 1
ATOM 1380 C C . ASN A 1 182 ? 11.208 -3.512 18.674 1.00 94.31 182 ASN A C 1
ATOM 1382 O O . ASN A 1 182 ? 11.267 -4.642 19.161 1.00 94.31 182 ASN A O 1
ATOM 1386 N N . SER A 1 183 ? 10.052 -2.977 18.271 1.00 97.31 183 SER A N 1
ATOM 1387 C CA . SER A 1 183 ? 8.793 -3.711 18.322 1.00 97.31 183 SER A CA 1
ATOM 1388 C C . SER A 1 183 ? 8.854 -4.984 17.477 1.00 97.31 183 SER A C 1
ATOM 1390 O O . SER A 1 183 ? 9.256 -4.957 16.311 1.00 97.31 183 SER A O 1
ATOM 1392 N N . ARG A 1 184 ? 8.352 -6.092 18.036 1.00 96.94 184 ARG A N 1
ATOM 1393 C CA . ARG A 1 184 ? 8.125 -7.349 17.299 1.00 96.94 184 ARG A CA 1
ATOM 1394 C C . ARG A 1 184 ? 7.128 -7.203 16.146 1.00 96.94 184 ARG A C 1
ATOM 1396 O O . ARG A 1 184 ? 7.098 -8.063 15.277 1.00 96.94 184 ARG A O 1
ATOM 1403 N N . TYR A 1 185 ? 6.296 -6.161 16.165 1.00 98.44 185 TYR A N 1
ATOM 1404 C CA . TYR A 1 185 ? 5.324 -5.874 15.109 1.00 98.44 185 TYR A CA 1
ATOM 1405 C C . TYR A 1 185 ? 5.909 -5.014 13.984 1.00 98.44 185 TYR A C 1
ATOM 1407 O O . TYR A 1 185 ? 5.282 -4.880 12.935 1.00 98.44 185 TYR A O 1
ATOM 1415 N N . GLY A 1 186 ? 7.102 -4.442 14.191 1.00 98.31 186 GLY A N 1
ATOM 1416 C CA . GLY A 1 186 ? 7.781 -3.597 13.217 1.00 98.31 186 GLY A CA 1
ATOM 1417 C C . GLY A 1 186 ? 8.025 -4.333 11.903 1.00 98.31 186 GLY A C 1
ATOM 1418 O O . GLY A 1 186 ? 8.798 -5.292 11.861 1.00 98.31 186 GLY A O 1
ATOM 1419 N N . ARG A 1 187 ? 7.371 -3.896 10.822 1.00 98.56 187 ARG A N 1
ATOM 1420 C CA . ARG A 1 187 ? 7.387 -4.604 9.533 1.00 98.56 187 ARG A CA 1
ATOM 1421 C C . ARG A 1 187 ? 7.258 -3.654 8.346 1.00 98.56 187 ARG A C 1
ATOM 1423 O O . ARG A 1 187 ? 6.562 -2.641 8.401 1.00 98.56 187 ARG A O 1
ATOM 1430 N N . ARG A 1 188 ? 7.889 -4.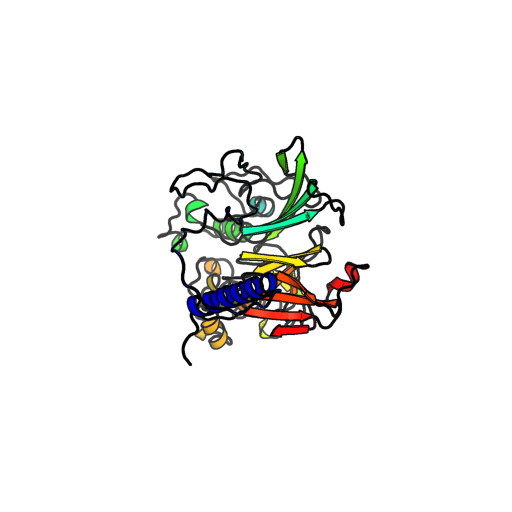022 7.229 1.00 98.69 188 ARG A N 1
ATOM 1431 C CA . ARG A 1 188 ? 7.658 -3.426 5.908 1.00 98.69 188 ARG A CA 1
ATOM 1432 C C . ARG A 1 188 ? 7.048 -4.451 4.960 1.00 98.69 188 ARG A C 1
ATOM 1434 O O . ARG A 1 188 ? 7.507 -5.588 4.896 1.00 98.69 188 ARG A O 1
ATOM 1441 N N . LEU A 1 189 ? 6.034 -4.023 4.213 1.00 98.81 189 LEU A N 1
ATOM 1442 C CA . LEU A 1 189 ? 5.523 -4.728 3.039 1.00 98.81 189 LEU A CA 1
ATOM 1443 C C . LEU A 1 189 ? 5.950 -3.908 1.824 1.00 98.81 189 LEU A C 1
ATOM 1445 O O . LEU A 1 189 ? 5.421 -2.823 1.624 1.00 98.81 189 LEU A O 1
ATOM 1449 N N . THR A 1 190 ? 6.929 -4.360 1.050 1.00 98.75 190 THR A N 1
ATOM 1450 C CA . THR A 1 190 ? 7.566 -3.562 -0.012 1.00 98.75 190 THR A CA 1
ATOM 1451 C C . THR A 1 190 ? 7.315 -4.126 -1.400 1.00 98.75 190 THR A C 1
ATOM 1453 O O . THR A 1 190 ? 7.037 -5.316 -1.578 1.00 98.75 190 THR A O 1
ATOM 1456 N N . LEU A 1 191 ? 7.458 -3.274 -2.418 1.00 98.62 191 LEU A N 1
ATOM 1457 C CA . LEU A 1 191 ? 7.384 -3.705 -3.812 1.00 98.62 191 LEU A CA 1
ATOM 1458 C C . LEU A 1 191 ? 8.569 -4.601 -4.215 1.00 98.62 191 LEU A C 1
ATOM 1460 O O . LEU A 1 191 ? 8.448 -5.456 -5.097 1.00 98.62 191 LEU A O 1
ATOM 1464 N N . ARG A 1 192 ? 9.724 -4.398 -3.578 1.00 98.38 192 ARG A N 1
ATOM 1465 C CA . ARG A 1 192 ? 10.970 -5.082 -3.928 1.00 98.38 192 ARG A CA 1
ATOM 1466 C C . ARG A 1 192 ? 10.964 -6.559 -3.542 1.00 98.38 192 ARG A C 1
ATOM 1468 O O . ARG A 1 192 ? 11.361 -7.380 -4.366 1.00 98.38 192 ARG A O 1
ATOM 1475 N N . SER A 1 193 ? 10.539 -6.899 -2.325 1.00 97.88 193 SER A N 1
ATOM 1476 C CA . SER A 1 193 ? 10.845 -8.221 -1.755 1.00 97.88 193 SER A CA 1
ATOM 1477 C C . SER A 1 193 ? 9.670 -8.957 -1.117 1.00 97.88 193 SER A C 1
ATOM 1479 O O . SER A 1 193 ? 9.769 -10.166 -0.920 1.00 97.88 193 SER A O 1
ATOM 1481 N N . THR A 1 194 ? 8.547 -8.297 -0.818 1.00 98.75 194 THR A N 1
ATOM 1482 C CA . THR A 1 194 ? 7.476 -8.934 -0.035 1.00 98.75 194 THR A CA 1
ATOM 1483 C C . THR A 1 194 ? 6.661 -9.924 -0.870 1.00 98.75 194 THR A C 1
ATOM 1485 O O . THR A 1 194 ? 5.952 -9.504 -1.784 1.00 98.75 194 THR A O 1
ATOM 1488 N N . PRO A 1 195 ? 6.681 -11.235 -0.574 1.00 98.50 195 PRO A N 1
ATOM 1489 C CA . PRO A 1 195 ? 5.823 -12.185 -1.261 1.00 98.50 195 PRO A CA 1
ATOM 1490 C C . PRO A 1 195 ? 4.372 -12.034 -0.799 1.00 98.50 195 PRO A C 1
ATOM 1492 O O . PRO A 1 195 ? 4.083 -11.990 0.393 1.00 98.50 195 PRO A O 1
ATOM 1495 N N . MET A 1 196 ? 3.452 -12.023 -1.755 1.00 98.81 196 MET A N 1
ATOM 1496 C CA . MET A 1 196 ? 2.015 -11.941 -1.523 1.00 98.81 196 MET A CA 1
ATOM 1497 C C . MET A 1 196 ? 1.298 -13.074 -2.249 1.00 98.81 196 MET A C 1
ATOM 1499 O O . MET A 1 196 ? 1.727 -13.536 -3.313 1.00 98.81 196 MET A O 1
ATOM 1503 N N . LYS A 1 197 ? 0.188 -13.528 -1.672 1.00 98.75 197 LYS A N 1
ATOM 1504 C CA . LYS A 1 197 ? -0.735 -14.464 -2.319 1.00 98.75 197 LYS A CA 1
ATOM 1505 C C . LYS A 1 197 ? -1.730 -13.694 -3.177 1.00 98.75 197 LYS A C 1
ATOM 1507 O O . LYS A 1 197 ? -2.050 -12.544 -2.895 1.00 98.75 197 LYS A O 1
ATOM 1512 N N . VAL A 1 198 ? -2.267 -14.357 -4.189 1.00 98.88 198 VAL A N 1
ATOM 1513 C CA . VAL A 1 198 ? -3.467 -13.908 -4.897 1.00 98.88 198 VAL A CA 1
ATOM 1514 C C . VAL A 1 198 ? -4.587 -14.885 -4.565 1.00 98.88 198 VAL A C 1
ATOM 1516 O O . VAL A 1 198 ? -4.404 -16.092 -4.741 1.00 98.88 198 VAL A O 1
ATOM 1519 N N . SER A 1 199 ? -5.720 -14.375 -4.081 1.00 98.81 199 SER A N 1
ATOM 1520 C CA . SER A 1 199 ? -6.902 -15.180 -3.752 1.00 98.81 199 SER A CA 1
ATOM 1521 C C . SER A 1 199 ? -8.175 -14.607 -4.377 1.00 98.81 199 SER A C 1
ATOM 1523 O O . SER A 1 199 ? -8.162 -13.527 -4.976 1.00 98.81 199 SER A O 1
ATOM 1525 N N . GLY A 1 200 ? -9.268 -15.360 -4.295 1.00 98.56 200 GLY A N 1
ATOM 1526 C CA . GLY A 1 200 ? -10.536 -15.053 -4.951 1.00 98.56 200 GLY A CA 1
ATOM 1527 C C . GLY A 1 200 ? -10.602 -15.499 -6.423 1.00 98.56 200 GLY A C 1
ATOM 1528 O O . GLY A 1 200 ? -9.726 -16.228 -6.902 1.00 98.56 200 GLY A O 1
ATOM 1529 N N . PRO A 1 201 ? -11.638 -15.068 -7.167 1.00 98.56 201 PRO A N 1
ATOM 1530 C CA . PRO A 1 201 ? -12.019 -15.662 -8.449 1.00 98.56 201 PRO A CA 1
ATOM 1531 C C . PRO A 1 201 ? -10.978 -15.556 -9.571 1.00 98.56 201 PRO A C 1
ATOM 1533 O O . PRO A 1 201 ? -10.980 -16.389 -10.475 1.00 98.56 201 PRO A O 1
ATOM 1536 N N . ALA A 1 202 ? -10.090 -14.555 -9.544 1.00 98.69 202 ALA A N 1
ATOM 1537 C CA . ALA A 1 202 ? -9.069 -14.395 -10.583 1.00 98.69 202 ALA A CA 1
ATOM 1538 C C . ALA A 1 202 ? -7.765 -15.157 -10.277 1.00 98.69 202 ALA A C 1
ATOM 1540 O O . ALA A 1 202 ? -6.913 -15.280 -11.160 1.00 98.69 202 ALA A O 1
ATOM 1541 N N . ALA A 1 203 ? -7.591 -15.687 -9.062 1.00 98.75 203 ALA A N 1
ATOM 1542 C CA . ALA A 1 203 ? -6.370 -16.380 -8.662 1.00 98.75 203 ALA A CA 1
ATOM 1543 C C . ALA A 1 203 ? -6.076 -17.595 -9.564 1.00 98.75 203 ALA A C 1
ATOM 1545 O O . ALA A 1 203 ? -6.865 -18.531 -9.683 1.00 98.75 203 ALA A O 1
ATOM 1546 N N . GLY A 1 204 ? -4.902 -17.598 -10.193 1.00 98.62 204 GLY A N 1
ATOM 1547 C CA . GLY A 1 204 ? -4.450 -18.634 -11.122 1.00 98.62 204 GLY A CA 1
ATOM 1548 C C . GLY A 1 204 ? -4.982 -18.537 -12.554 1.00 98.62 204 GLY A C 1
ATOM 1549 O O . GLY A 1 204 ? -4.625 -19.372 -13.402 1.00 98.62 204 GLY A O 1
ATOM 1550 N N . HIS A 1 205 ? -5.785 -17.511 -12.850 1.00 98.62 205 HIS A N 1
ATOM 1551 C CA . HIS A 1 205 ? -6.226 -17.203 -14.204 1.00 98.62 205 HIS A CA 1
ATOM 1552 C C . HIS A 1 205 ? -5.026 -16.912 -15.119 1.00 98.62 205 HIS A C 1
ATOM 1554 O O . HIS A 1 205 ? -4.013 -16.361 -14.686 1.00 98.62 205 HIS A O 1
ATOM 1560 N N . ARG A 1 206 ? -5.138 -17.261 -16.409 1.00 97.81 206 ARG A N 1
ATOM 1561 C CA . ARG A 1 206 ? -4.033 -17.139 -17.379 1.00 97.81 206 ARG A CA 1
ATOM 1562 C C . ARG A 1 206 ? -3.450 -15.726 -17.467 1.00 97.81 206 ARG A C 1
ATOM 1564 O O . ARG A 1 206 ? -2.240 -15.593 -17.585 1.00 97.81 206 ARG A O 1
ATOM 1571 N N . SER A 1 207 ? -4.288 -14.696 -17.333 1.00 97.50 207 SER A N 1
ATOM 1572 C CA . SER A 1 207 ? -3.857 -13.291 -17.384 1.00 97.50 207 SER A CA 1
ATOM 1573 C C . SER A 1 207 ? -3.054 -12.847 -16.153 1.00 97.50 207 SER A C 1
ATOM 1575 O O . SER A 1 207 ? -2.498 -11.758 -16.182 1.00 97.50 207 SER A O 1
ATOM 1577 N N . LEU A 1 208 ? -2.971 -13.659 -15.086 1.00 98.50 208 LEU A N 1
ATOM 1578 C CA . LEU A 1 208 ? -2.127 -13.395 -13.906 1.00 98.50 208 LEU A CA 1
ATOM 1579 C C . LEU A 1 208 ? -0.807 -14.179 -13.908 1.00 98.50 208 LEU A C 1
ATOM 1581 O O . LEU A 1 208 ? 0.007 -14.016 -12.994 1.00 98.50 208 LEU A O 1
ATOM 1585 N N . ARG A 1 209 ? -0.602 -15.055 -14.896 1.00 98.62 209 ARG A N 1
ATOM 1586 C CA . ARG A 1 209 ? 0.599 -15.889 -15.004 1.00 98.62 209 ARG A CA 1
ATOM 1587 C C . ARG A 1 209 ? 1.719 -15.107 -15.672 1.00 98.62 209 ARG A C 1
ATOM 1589 O O . ARG A 1 209 ? 1.493 -14.460 -16.694 1.00 98.62 209 ARG A O 1
ATOM 1596 N N . THR A 1 210 ? 2.910 -15.219 -15.111 1.00 98.50 210 THR A N 1
ATOM 1597 C CA . THR A 1 210 ? 4.154 -14.614 -15.611 1.00 98.50 210 THR A CA 1
ATOM 1598 C C . THR A 1 210 ? 5.249 -15.668 -15.653 1.00 98.50 210 THR A C 1
ATOM 1600 O O . THR A 1 210 ? 5.039 -16.780 -15.159 1.00 98.50 210 THR A O 1
ATOM 1603 N N . ASN A 1 211 ? 6.422 -15.362 -16.216 1.00 97.81 211 ASN A N 1
ATOM 1604 C CA . ASN A 1 211 ? 7.494 -16.366 -16.257 1.00 97.81 211 ASN A CA 1
ATOM 1605 C C . ASN A 1 211 ? 7.962 -16.750 -14.841 1.00 97.81 211 ASN A C 1
ATOM 1607 O O . ASN A 1 211 ? 8.256 -17.914 -14.580 1.00 97.81 211 ASN A O 1
ATOM 1611 N N . ALA A 1 212 ? 7.983 -15.785 -13.915 1.00 97.00 212 ALA A N 1
ATOM 1612 C CA . ALA A 1 212 ? 8.372 -15.999 -12.519 1.00 97.00 212 ALA A CA 1
ATOM 1613 C C . ALA A 1 212 ? 7.282 -16.677 -11.660 1.00 97.00 212 ALA A C 1
ATOM 1615 O O . ALA A 1 212 ? 7.590 -17.242 -10.612 1.00 97.00 212 ALA A O 1
ATOM 1616 N N . ASP A 1 213 ? 6.014 -16.628 -12.080 1.00 98.44 213 ASP A N 1
ATOM 1617 C CA . ASP A 1 213 ? 4.896 -17.316 -11.424 1.00 98.44 213 ASP A CA 1
ATOM 1618 C C . ASP A 1 213 ? 3.926 -17.900 -12.470 1.00 98.44 213 ASP A C 1
ATOM 1620 O O . ASP A 1 213 ? 2.862 -17.328 -12.748 1.00 98.44 213 ASP A O 1
ATOM 1624 N N . PRO A 1 214 ? 4.259 -19.075 -13.041 1.00 98.44 214 PRO A N 1
ATOM 1625 C CA . PRO A 1 214 ? 3.406 -19.748 -14.019 1.00 98.44 214 PRO A CA 1
ATOM 1626 C C . PRO A 1 214 ? 2.062 -20.211 -13.445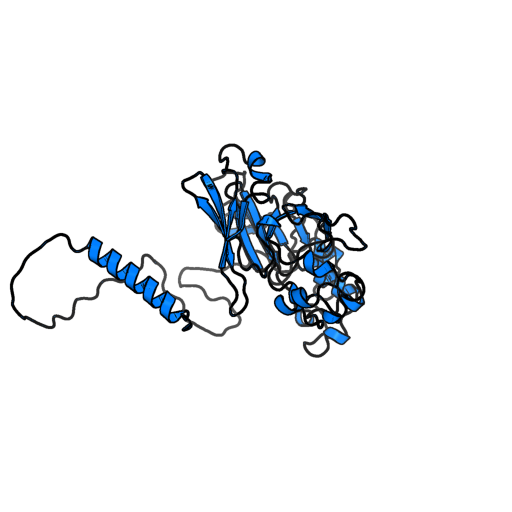 1.00 98.44 214 PRO A C 1
ATOM 1628 O O . PRO A 1 214 ? 1.143 -20.524 -14.202 1.00 98.44 214 PRO A O 1
ATOM 1631 N N . ALA A 1 215 ? 1.927 -20.271 -12.115 1.00 98.56 215 ALA A N 1
ATOM 1632 C CA . ALA A 1 215 ? 0.683 -20.644 -11.456 1.00 98.56 215 ALA A CA 1
ATOM 1633 C C . ALA A 1 215 ? -0.296 -19.469 -11.336 1.00 98.56 215 ALA A C 1
ATOM 1635 O O . ALA A 1 215 ? -1.485 -19.727 -11.171 1.00 98.56 215 ALA A O 1
ATOM 1636 N N . GLY A 1 216 ? 0.164 -18.212 -11.429 1.00 98.56 216 GLY A N 1
ATOM 1637 C CA . GLY A 1 216 ? -0.665 -17.003 -11.335 1.00 98.56 216 GLY A CA 1
ATOM 1638 C C . GLY A 1 216 ? -1.276 -16.783 -9.948 1.00 98.56 216 GLY A C 1
ATOM 1639 O O . GLY A 1 216 ? -2.403 -16.297 -9.837 1.00 98.56 216 GLY A O 1
ATOM 1640 N N . ARG A 1 217 ? -0.582 -17.220 -8.892 1.00 98.69 217 ARG A N 1
ATOM 1641 C CA . ARG A 1 217 ? -1.081 -17.244 -7.503 1.00 98.69 217 ARG A CA 1
ATOM 1642 C C . ARG A 1 217 ? -0.170 -16.532 -6.507 1.00 98.69 217 ARG A C 1
ATOM 1644 O O . ARG A 1 217 ? -0.525 -16.433 -5.331 1.00 98.69 217 ARG A O 1
ATOM 1651 N N . ARG A 1 218 ? 0.998 -16.052 -6.939 1.00 98.50 218 ARG A N 1
ATOM 1652 C CA . ARG A 1 218 ? 1.974 -15.376 -6.079 1.00 98.50 218 ARG A CA 1
ATOM 1653 C C . ARG A 1 218 ? 2.521 -14.151 -6.776 1.00 98.50 218 ARG A C 1
ATOM 1655 O O . ARG A 1 218 ? 2.975 -14.240 -7.907 1.00 98.50 218 ARG A O 1
ATOM 1662 N N . VAL A 1 219 ? 2.569 -13.027 -6.081 1.00 98.56 219 VAL A N 1
ATOM 1663 C CA . VAL A 1 219 ? 3.123 -11.772 -6.599 1.00 98.56 219 VAL A CA 1
ATOM 1664 C C . VAL A 1 219 ? 4.085 -11.175 -5.592 1.00 98.56 219 VAL A C 1
ATOM 1666 O O . VAL A 1 219 ? 3.874 -11.290 -4.391 1.00 98.56 219 VAL A O 1
ATOM 1669 N N . ILE A 1 220 ? 5.171 -10.578 -6.076 1.00 98.69 220 ILE A N 1
ATOM 1670 C CA . ILE A 1 220 ? 6.084 -9.839 -5.210 1.00 98.69 220 ILE A CA 1
ATOM 1671 C C . ILE A 1 220 ? 5.599 -8.399 -5.128 1.00 98.69 220 ILE A C 1
ATOM 1673 O O . ILE A 1 220 ? 5.642 -7.667 -6.118 1.00 98.69 220 ILE A O 1
ATOM 1677 N N . GLY A 1 221 ? 5.162 -8.009 -3.943 1.00 98.50 221 GLY A N 1
ATOM 1678 C CA . GLY A 1 221 ? 4.931 -6.631 -3.584 1.00 98.50 221 GLY A CA 1
ATOM 1679 C C . GLY A 1 221 ? 3.581 -6.055 -3.987 1.00 98.50 221 GLY A C 1
ATOM 1680 O O . GLY A 1 221 ? 2.746 -6.669 -4.660 1.00 98.50 221 GLY A O 1
ATOM 1681 N N . THR A 1 222 ? 3.411 -4.816 -3.549 1.00 98.75 222 THR A N 1
ATOM 1682 C CA . THR A 1 222 ? 2.254 -3.965 -3.794 1.00 98.75 222 THR A CA 1
ATOM 1683 C C . THR A 1 222 ? 2.735 -2.579 -4.214 1.00 98.75 222 THR A C 1
ATOM 1685 O O . THR A 1 222 ? 3.855 -2.203 -3.858 1.00 98.75 222 THR A O 1
ATOM 1688 N N . ILE A 1 223 ? 1.960 -1.872 -5.041 1.00 97.50 223 ILE A N 1
ATOM 1689 C CA . ILE A 1 223 ? 2.380 -0.587 -5.620 1.00 97.50 223 ILE A CA 1
ATOM 1690 C C . ILE A 1 223 ? 1.309 0.464 -5.512 1.00 97.50 223 ILE A C 1
ATOM 1692 O O . ILE A 1 223 ? 0.127 0.150 -5.609 1.00 97.50 223 ILE A O 1
ATOM 1696 N N . ASN A 1 224 ? 1.765 1.712 -5.441 1.00 98.19 224 ASN A N 1
ATOM 1697 C CA . ASN A 1 224 ? 0.900 2.876 -5.455 1.00 98.19 224 ASN A CA 1
ATOM 1698 C C . ASN A 1 224 ? -0.223 2.754 -4.429 1.00 98.19 224 ASN A C 1
ATOM 1700 O O . ASN A 1 224 ? -1.407 2.753 -4.751 1.00 98.19 224 ASN A O 1
ATOM 1704 N N . ASN A 1 225 ? 0.221 2.500 -3.201 1.00 98.62 225 ASN A N 1
ATOM 1705 C CA . ASN A 1 225 ? -0.628 2.282 -2.052 1.00 98.62 225 ASN A CA 1
ATOM 1706 C C . ASN A 1 225 ? -1.193 3.633 -1.629 1.00 98.62 225 ASN A C 1
ATOM 1708 O O . ASN A 1 225 ? -0.491 4.377 -0.953 1.00 98.62 225 ASN A O 1
ATOM 1712 N N . CYS A 1 226 ? -2.406 3.943 -2.075 1.00 97.19 226 CYS A N 1
ATOM 1713 C CA . CYS A 1 226 ? -3.051 5.234 -1.855 1.00 97.19 226 CYS A CA 1
ATOM 1714 C C . CYS A 1 226 ? -3.757 5.225 -0.494 1.00 97.19 226 CYS A C 1
ATOM 1716 O O . CYS A 1 226 ? -3.086 5.322 0.540 1.00 97.19 226 CYS A O 1
ATOM 1718 N N . ALA A 1 227 ? -5.068 4.938 -0.454 1.00 96.69 227 ALA A N 1
ATOM 1719 C CA . ALA A 1 227 ? -5.788 4.719 0.795 1.00 96.69 227 ALA A CA 1
ATOM 1720 C C . ALA A 1 227 ? -6.061 3.245 1.151 1.00 96.69 227 ALA A C 1
ATOM 1722 O O . ALA A 1 227 ? -5.257 2.343 0.880 1.00 96.69 227 ALA A O 1
ATOM 1723 N N . GLY A 1 228 ? -7.139 2.982 1.889 1.00 97.00 228 GLY A N 1
ATOM 1724 C CA . GLY A 1 228 ? -7.374 1.665 2.460 1.00 97.00 228 GLY A CA 1
ATOM 1725 C C . GLY A 1 228 ? -8.614 1.563 3.334 1.00 97.00 228 GLY A C 1
ATOM 1726 O O . GLY A 1 228 ? -9.599 2.287 3.159 1.00 97.00 228 GLY A O 1
ATOM 1727 N N . GLY A 1 229 ? -8.572 0.615 4.263 1.00 98.12 229 GLY A N 1
ATOM 1728 C CA . GLY A 1 229 ? -9.613 0.382 5.254 1.00 98.12 229 GLY A CA 1
ATOM 1729 C C . GLY A 1 229 ? -9.182 -0.614 6.323 1.00 98.12 229 GLY A C 1
ATOM 1730 O O . GLY A 1 229 ? -8.108 -1.206 6.251 1.00 98.12 229 GLY A O 1
ATOM 1731 N N . VAL A 1 230 ? -10.038 -0.796 7.324 1.00 98.06 230 VAL A N 1
ATOM 1732 C CA . VAL A 1 230 ? -9.854 -1.783 8.393 1.00 98.06 230 VAL A CA 1
ATOM 1733 C C . VAL A 1 230 ? -11.092 -2.663 8.418 1.00 98.06 230 VAL A C 1
ATOM 1735 O O . VAL A 1 230 ? -12.218 -2.156 8.400 1.00 98.06 230 VAL A O 1
ATOM 1738 N N . THR A 1 231 ? -10.894 -3.976 8.406 1.00 98.38 231 THR A N 1
ATOM 1739 C CA . THR A 1 231 ? -12.002 -4.927 8.476 1.00 98.38 231 THR A CA 1
ATOM 1740 C C . THR A 1 231 ? -12.559 -4.994 9.906 1.00 98.38 231 THR A C 1
ATOM 1742 O O . THR A 1 231 ? -11.837 -4.722 10.869 1.00 98.38 231 THR A O 1
ATOM 1745 N N . PRO A 1 232 ? -13.823 -5.415 10.098 1.00 96.75 232 PRO A N 1
ATOM 1746 C CA . PRO A 1 232 ? -14.403 -5.597 11.434 1.00 96.75 232 PRO A CA 1
ATOM 1747 C C . PRO A 1 232 ? -13.669 -6.617 12.315 1.00 96.75 232 PRO A C 1
ATOM 1749 O O . PRO A 1 232 ? -13.860 -6.630 13.525 1.00 96.75 232 PRO A O 1
ATOM 1752 N N . TRP A 1 233 ? -12.845 -7.477 11.715 1.00 96.62 233 TRP A N 1
ATOM 1753 C CA . TRP A 1 233 ? -12.039 -8.478 12.406 1.00 96.62 233 TRP A CA 1
ATOM 1754 C C . TRP A 1 233 ? -10.569 -8.056 12.551 1.00 96.62 233 TRP A C 1
ATOM 1756 O O . TRP A 1 233 ? -9.728 -8.872 12.909 1.00 96.62 233 TRP A O 1
ATOM 1766 N N . GLY A 1 234 ? -10.226 -6.788 12.307 1.00 96.38 234 GLY A N 1
ATOM 1767 C CA . GLY A 1 234 ? -8.908 -6.239 12.636 1.00 96.38 234 GLY A CA 1
ATOM 1768 C C . GLY A 1 234 ? -7.784 -6.680 11.694 1.00 96.38 234 GLY A C 1
ATOM 1769 O O . GLY A 1 234 ? -6.662 -6.917 12.141 1.00 96.38 234 GLY A O 1
ATOM 1770 N N . THR A 1 235 ? -8.080 -6.831 10.404 1.00 98.25 235 THR A N 1
ATOM 1771 C CA . THR A 1 235 ? -7.078 -6.838 9.321 1.00 98.25 235 THR A CA 1
ATOM 1772 C C . THR A 1 235 ? -7.094 -5.492 8.598 1.00 98.25 235 THR A C 1
ATOM 1774 O O . THR A 1 235 ? -8.082 -4.752 8.648 1.00 98.25 235 THR A O 1
ATOM 1777 N N . VAL A 1 236 ? -5.991 -5.154 7.932 1.00 98.69 236 VAL A N 1
ATOM 1778 C CA . VAL A 1 236 ? -5.852 -3.903 7.174 1.00 98.69 236 VAL A CA 1
ATOM 1779 C C . VAL A 1 236 ? -5.991 -4.192 5.688 1.00 98.69 236 VAL A C 1
ATOM 1781 O O . VAL A 1 236 ? -5.420 -5.155 5.176 1.00 98.69 236 VAL A O 1
ATOM 1784 N N . LEU A 1 237 ? -6.741 -3.331 5.005 1.00 98.88 237 LEU A N 1
ATOM 1785 C CA . LEU A 1 237 ? -6.901 -3.309 3.560 1.00 98.88 237 LEU A CA 1
ATOM 1786 C C . LEU A 1 237 ? -6.096 -2.146 2.988 1.00 98.88 237 LEU A C 1
ATOM 1788 O O . LEU A 1 237 ? -6.285 -1.001 3.391 1.00 98.88 237 LEU A O 1
ATOM 1792 N N . VAL A 1 238 ? -5.227 -2.446 2.033 1.00 98.56 238 VAL A N 1
ATOM 1793 C CA . VAL A 1 238 ? -4.382 -1.493 1.317 1.00 98.56 238 VAL A CA 1
ATOM 1794 C C . VAL A 1 238 ? -4.855 -1.412 -0.131 1.00 98.56 238 VAL A C 1
ATOM 1796 O O . VAL A 1 238 ? -5.011 -2.441 -0.789 1.00 98.56 238 VAL A O 1
ATOM 1799 N N . ALA A 1 239 ? -5.089 -0.202 -0.628 1.00 98.62 239 ALA A N 1
ATOM 1800 C CA . ALA A 1 239 ? -5.623 0.042 -1.961 1.00 98.62 239 ALA A CA 1
ATOM 1801 C C . ALA A 1 239 ? -4.496 0.362 -2.962 1.00 98.62 239 ALA A C 1
ATOM 1803 O O . ALA A 1 239 ? -3.717 1.283 -2.735 1.00 98.62 239 ALA A O 1
ATOM 1804 N N . GLU A 1 240 ? -4.379 -0.412 -4.047 1.00 98.88 240 GLU A N 1
ATOM 1805 C CA . GLU A 1 240 ? -3.470 -0.101 -5.162 1.00 98.88 240 GLU A CA 1
ATOM 1806 C C . GLU A 1 240 ? -4.180 0.781 -6.198 1.00 98.88 240 GLU A C 1
ATOM 1808 O O . GLU A 1 240 ? -5.197 0.372 -6.765 1.00 98.88 240 GLU A O 1
ATOM 1813 N N . GLU A 1 241 ? -3.622 1.955 -6.488 1.00 98.38 241 GLU A N 1
ATOM 1814 C CA . GLU A 1 241 ? -4.332 3.022 -7.200 1.00 98.38 241 GLU A CA 1
ATOM 1815 C C . GLU A 1 241 ? -3.702 3.312 -8.573 1.00 98.38 241 GLU A C 1
ATOM 1817 O O . GLU A 1 241 ? -4.022 2.658 -9.571 1.00 98.38 241 GLU A O 1
ATOM 1822 N N . ASN A 1 242 ? -2.716 4.205 -8.670 1.00 98.19 242 ASN A N 1
ATOM 1823 C CA . ASN A 1 242 ? -2.079 4.581 -9.934 1.00 98.19 242 ASN A CA 1
ATOM 1824 C C . ASN A 1 242 ? -1.056 3.554 -10.488 1.00 98.19 242 ASN A C 1
ATOM 1826 O O . ASN A 1 242 ? -0.070 3.916 -11.138 1.00 98.19 242 ASN A O 1
ATOM 1830 N N . PHE A 1 243 ? -1.332 2.251 -10.366 1.00 98.12 243 PHE A N 1
ATOM 1831 C CA . PHE A 1 243 ? -0.478 1.140 -10.828 1.00 98.12 243 PHE A CA 1
ATOM 1832 C C . PHE A 1 243 ? -0.110 1.201 -12.328 1.00 98.12 243 PHE A C 1
ATOM 1834 O O . PHE A 1 243 ? 0.947 0.736 -12.754 1.00 98.12 243 PHE A O 1
ATOM 1841 N N . HIS A 1 244 ? -0.959 1.813 -13.154 1.00 97.69 244 HIS A N 1
ATOM 1842 C CA . HIS A 1 244 ? -0.724 2.006 -14.588 1.00 97.69 244 HIS A CA 1
ATOM 1843 C C . HIS A 1 244 ? 0.521 2.856 -14.926 1.00 97.69 244 HIS A C 1
ATOM 1845 O O . HIS A 1 244 ? 1.011 2.808 -16.055 1.00 97.69 244 HIS A O 1
ATOM 1851 N N . GLN A 1 245 ? 1.061 3.614 -13.964 1.00 97.38 245 GLN A N 1
ATOM 1852 C CA . GLN A 1 245 ? 2.242 4.463 -14.151 1.00 97.38 245 GLN A CA 1
ATOM 1853 C C . GLN A 1 245 ? 3.574 3.691 -14.120 1.00 97.38 245 GLN A C 1
ATOM 1855 O O . GLN A 1 245 ? 4.628 4.310 -14.251 1.00 97.38 245 GLN A O 1
ATOM 1860 N N . TYR A 1 246 ? 3.569 2.369 -13.940 1.00 98.19 246 TYR A N 1
ATOM 1861 C CA . TYR A 1 246 ? 4.769 1.613 -13.554 1.00 98.19 246 TYR A CA 1
ATOM 1862 C C . TYR A 1 246 ? 5.360 0.712 -14.647 1.00 98.19 246 TYR A C 1
ATOM 1864 O O . TYR A 1 246 ? 6.409 0.113 -14.427 1.00 98.19 246 TYR A O 1
ATOM 1872 N N . PHE A 1 247 ? 4.733 0.633 -15.824 1.00 98.44 247 PHE A N 1
ATOM 1873 C CA . PHE A 1 247 ? 5.105 -0.322 -16.875 1.00 98.44 247 PHE A CA 1
ATOM 1874 C C . PHE A 1 247 ? 5.532 0.381 -18.174 1.00 98.44 247 PHE A C 1
ATOM 1876 O O . PHE A 1 247 ? 4.802 1.222 -18.709 1.00 98.44 247 PHE A O 1
ATOM 1883 N N . ASP A 1 248 ? 6.733 0.059 -18.662 1.00 97.69 248 ASP A N 1
ATOM 1884 C CA . ASP A 1 248 ? 7.279 0.519 -19.947 1.00 97.69 248 ASP A CA 1
ATOM 1885 C C . ASP A 1 248 ? 6.997 -0.528 -21.050 1.00 97.69 248 ASP A C 1
ATOM 1887 O O . ASP A 1 248 ? 6.844 -1.714 -20.764 1.00 97.69 248 ASP A O 1
ATOM 1891 N N . GLY A 1 249 ? 6.964 -0.105 -22.318 1.00 96.88 249 GLY A N 1
ATOM 1892 C CA . GLY A 1 249 ? 6.779 -0.990 -23.483 1.00 96.88 249 GLY A CA 1
ATOM 1893 C C . GLY A 1 249 ? 5.418 -0.834 -24.166 1.00 96.88 249 GLY A C 1
ATOM 1894 O O . GLY A 1 249 ? 4.470 -0.340 -23.571 1.00 96.88 249 GLY A O 1
ATOM 1895 N N . ASP A 1 250 ? 5.312 -1.202 -25.440 1.00 96.69 250 ASP A N 1
ATOM 1896 C CA . ASP A 1 250 ? 4.096 -0.971 -26.230 1.00 96.69 250 ASP A CA 1
ATOM 1897 C C . ASP A 1 250 ? 2.955 -1.923 -25.805 1.00 96.69 250 ASP A C 1
ATOM 1899 O O . ASP A 1 250 ? 3.063 -3.133 -26.031 1.00 96.69 250 ASP A O 1
ATOM 1903 N N . PRO A 1 251 ? 1.852 -1.426 -25.205 1.00 95.94 251 PRO A N 1
ATOM 1904 C CA . PRO A 1 251 ? 0.740 -2.279 -24.789 1.00 95.94 251 PRO A CA 1
ATOM 1905 C C . PRO A 1 251 ? 0.070 -2.994 -25.969 1.00 95.94 251 PRO A C 1
ATOM 1907 O O . PRO A 1 251 ? -0.505 -4.066 -25.774 1.00 95.94 251 PRO A O 1
ATOM 1910 N N . ASP A 1 252 ? 0.153 -2.448 -27.183 1.00 95.56 252 ASP A N 1
ATOM 1911 C CA . ASP A 1 252 ? -0.517 -2.997 -28.364 1.00 95.56 252 ASP A CA 1
ATOM 1912 C C . ASP A 1 252 ? 0.205 -4.231 -28.920 1.00 95.56 252 ASP A C 1
ATOM 1914 O O . ASP A 1 252 ? -0.391 -5.020 -29.651 1.00 95.56 252 ASP A O 1
ATOM 1918 N N . GLN A 1 253 ? 1.455 -4.444 -28.504 1.00 95.94 253 GLN A N 1
ATOM 1919 C CA . GLN A 1 253 ? 2.233 -5.651 -28.795 1.00 95.94 253 GLN A CA 1
ATOM 1920 C C . GLN A 1 253 ? 1.973 -6.778 -27.784 1.00 95.94 253 GLN A C 1
ATOM 1922 O O . GLN A 1 253 ? 2.532 -7.867 -27.904 1.00 95.94 253 GLN A O 1
ATOM 1927 N N . THR A 1 254 ? 1.113 -6.540 -26.790 1.00 95.44 254 THR A N 1
ATOM 1928 C CA . THR A 1 254 ? 0.697 -7.547 -25.809 1.00 95.44 254 THR A CA 1
ATOM 1929 C C . THR A 1 254 ? -0.655 -8.160 -26.184 1.00 95.44 254 THR A C 1
ATOM 1931 O O . THR A 1 254 ? -1.468 -7.552 -26.881 1.00 95.44 254 THR A O 1
ATOM 1934 N N . GLY A 1 255 ? -0.967 -9.334 -25.626 1.00 94.44 255 GLY A N 1
ATOM 1935 C CA . GLY A 1 255 ? -2.317 -9.915 -25.706 1.00 94.44 255 GLY A CA 1
ATOM 1936 C C . GLY A 1 255 ? -3.400 -9.117 -24.957 1.00 94.44 255 GLY A C 1
ATOM 1937 O O . GLY A 1 255 ? -4.579 -9.447 -25.058 1.00 94.44 255 GLY A O 1
ATOM 1938 N N . GLU A 1 256 ? -3.021 -8.065 -24.224 1.00 95.38 256 GLU A N 1
ATOM 1939 C CA . GLU A 1 256 ? -3.863 -7.302 -23.294 1.00 95.38 256 GLU A CA 1
ATOM 1940 C C . GLU A 1 256 ? -4.053 -5.832 -23.736 1.00 95.38 256 GLU A C 1
ATOM 1942 O O . GLU A 1 256 ? -4.598 -5.021 -22.989 1.00 95.38 256 GLU A O 1
ATOM 1947 N N . GLY A 1 257 ? -3.673 -5.450 -24.964 1.00 96.12 257 GLY A N 1
ATOM 1948 C CA . GLY A 1 257 ? -3.649 -4.039 -25.395 1.00 96.12 257 GLY A CA 1
ATOM 1949 C C . GLY A 1 257 ? -4.961 -3.263 -25.188 1.00 96.12 257 GLY A C 1
ATOM 1950 O O . GLY A 1 257 ? -4.949 -2.114 -24.746 1.00 96.12 257 GLY A O 1
ATOM 1951 N N . ARG A 1 258 ? -6.128 -3.889 -25.412 1.00 96.19 258 ARG A N 1
ATOM 1952 C CA . ARG A 1 258 ? -7.437 -3.259 -25.123 1.00 96.19 258 ARG A CA 1
ATOM 1953 C C . ARG A 1 258 ? -7.613 -2.954 -23.632 1.00 96.19 258 ARG A C 1
ATOM 1955 O O . ARG A 1 258 ? -8.061 -1.861 -23.292 1.00 96.19 258 ARG A O 1
ATOM 1962 N N . ASN A 1 259 ? -7.286 -3.923 -22.780 1.00 95.88 259 ASN A N 1
ATOM 1963 C CA . ASN A 1 259 ? -7.327 -3.805 -21.325 1.00 95.88 259 ASN A CA 1
ATOM 1964 C C . ASN A 1 259 ? -6.374 -2.678 -20.887 1.00 95.88 259 ASN A C 1
ATOM 1966 O O . ASN A 1 259 ? -6.803 -1.692 -20.297 1.00 95.88 259 ASN A O 1
ATOM 1970 N N . TYR A 1 260 ? -5.117 -2.721 -21.318 1.00 97.69 260 TYR A N 1
ATOM 1971 C CA . TYR A 1 260 ? -4.097 -1.733 -20.954 1.00 97.69 260 TYR A CA 1
ATOM 1972 C C . TYR A 1 260 ? -4.427 -0.304 -21.369 1.00 97.69 260 TYR A C 1
ATOM 1974 O O . TYR A 1 260 ? -4.248 0.612 -20.563 1.00 97.69 260 TYR A O 1
ATOM 1982 N N . ARG A 1 261 ? -5.033 -0.100 -22.543 1.00 95.50 261 ARG A N 1
ATOM 1983 C CA . ARG A 1 261 ? -5.542 1.223 -22.926 1.00 95.50 261 ARG A CA 1
ATOM 1984 C C . ARG A 1 261 ? -6.656 1.723 -22.003 1.00 95.50 261 ARG A C 1
ATOM 1986 O O . ARG A 1 261 ? -6.644 2.907 -21.677 1.00 95.50 261 ARG A O 1
ATOM 1993 N N . ARG A 1 262 ? -7.577 0.861 -21.539 1.00 96.69 262 ARG A N 1
ATOM 1994 C CA . ARG A 1 262 ? -8.636 1.262 -20.586 1.00 96.69 262 ARG A CA 1
ATOM 1995 C C . ARG A 1 262 ? -8.053 1.696 -19.240 1.00 96.69 262 ARG A C 1
ATOM 1997 O O . ARG A 1 262 ? -8.473 2.717 -18.713 1.00 96.69 262 ARG A O 1
ATOM 2004 N N . TYR A 1 263 ? -7.045 0.988 -18.737 1.00 97.69 263 TYR A N 1
ATOM 2005 C CA . TYR A 1 263 ? -6.369 1.351 -17.483 1.00 97.69 263 TYR A CA 1
ATOM 2006 C C . TYR A 1 263 ? -5.362 2.505 -17.626 1.00 97.69 263 TYR A C 1
ATOM 2008 O O . TYR A 1 263 ? -4.785 2.952 -16.636 1.00 97.69 263 TYR A O 1
ATOM 2016 N N . GLY A 1 264 ? -5.133 3.006 -18.843 1.00 96.75 264 GLY A N 1
ATOM 2017 C CA . GLY A 1 264 ? -4.215 4.115 -19.097 1.00 96.75 264 GLY A CA 1
ATOM 2018 C C . GLY A 1 264 ? -2.735 3.723 -19.125 1.00 96.75 264 GLY A C 1
ATOM 2019 O O . GLY A 1 264 ? -1.879 4.603 -19.031 1.00 96.75 264 GLY A O 1
ATOM 2020 N N . ILE A 1 265 ? -2.408 2.440 -19.287 1.00 97.25 265 ILE A N 1
ATOM 2021 C CA . ILE A 1 265 ? -1.030 1.988 -19.511 1.00 97.25 265 ILE A CA 1
ATOM 2022 C C . ILE A 1 265 ? -0.647 2.361 -20.946 1.00 97.25 265 ILE A C 1
ATOM 2024 O O . ILE A 1 265 ? -1.181 1.817 -21.909 1.00 97.25 265 ILE A O 1
ATOM 2028 N N . ARG A 1 266 ? 0.263 3.329 -21.084 1.00 92.88 266 ARG A N 1
ATOM 2029 C CA . ARG A 1 266 ? 0.674 3.918 -22.376 1.00 92.88 266 ARG A CA 1
ATOM 2030 C C . ARG A 1 266 ? 2.087 3.527 -22.812 1.00 92.88 266 ARG A C 1
ATOM 2032 O O . ARG A 1 266 ? 2.605 4.099 -23.764 1.00 92.88 266 ARG A O 1
ATOM 2039 N N . GLY A 1 267 ? 2.749 2.643 -22.067 1.00 92.31 267 GLY A N 1
ATOM 2040 C CA . GLY A 1 267 ? 4.103 2.183 -22.383 1.00 92.31 267 GLY A CA 1
ATOM 2041 C C . GLY A 1 267 ? 5.242 3.145 -22.066 1.00 92.31 267 GLY A C 1
ATOM 2042 O O . GLY A 1 267 ? 6.390 2.896 -22.433 1.00 92.31 267 GLY A O 1
ATOM 2043 N N . LYS A 1 268 ? 4.936 4.246 -21.376 1.00 93.94 268 LYS A N 1
ATOM 2044 C CA . LYS A 1 268 ? 5.915 5.196 -20.850 1.00 93.94 268 LYS A CA 1
ATOM 2045 C C . LYS A 1 268 ? 5.663 5.364 -19.360 1.00 93.94 268 LYS A C 1
ATOM 2047 O O . LYS A 1 268 ? 4.887 6.232 -18.959 1.00 93.94 268 LYS A O 1
ATOM 2052 N N . ALA A 1 269 ? 6.315 4.529 -18.561 1.00 95.62 269 ALA A N 1
ATOM 2053 C CA . ALA A 1 269 ? 6.183 4.565 -17.114 1.00 95.62 269 ALA A CA 1
ATOM 2054 C C . ALA A 1 269 ? 6.675 5.906 -16.537 1.00 95.62 269 ALA A C 1
ATOM 2056 O O . ALA A 1 269 ? 7.461 6.634 -17.152 1.00 95.62 269 ALA A O 1
ATOM 2057 N N . ARG A 1 270 ? 6.252 6.235 -15.317 1.00 95.75 270 ARG A N 1
ATOM 2058 C CA . ARG A 1 270 ? 6.849 7.279 -14.473 1.00 95.75 270 ARG A CA 1
ATOM 2059 C C . ARG A 1 270 ? 8.286 6.891 -14.120 1.00 95.75 270 ARG A C 1
ATOM 2061 O O . ARG A 1 270 ? 9.209 7.692 -14.299 1.00 95.75 270 ARG A O 1
ATOM 2068 N N . TYR A 1 271 ? 8.473 5.635 -13.736 1.00 97.19 271 TYR A N 1
ATOM 2069 C CA . TYR A 1 271 ? 9.739 5.054 -13.307 1.00 97.19 271 TYR A CA 1
ATOM 2070 C C . TYR A 1 271 ? 10.432 4.316 -14.454 1.00 97.19 271 TYR A C 1
ATOM 2072 O O . TYR A 1 271 ? 9.778 3.541 -15.138 1.00 97.19 271 TYR A O 1
ATOM 2080 N N . PRO A 1 272 ? 11.735 4.515 -14.713 1.00 96.25 272 PRO A N 1
ATOM 2081 C CA . PRO A 1 272 ? 12.442 3.810 -15.786 1.00 96.25 272 PRO A CA 1
ATOM 2082 C C . PRO A 1 272 ? 12.868 2.386 -15.370 1.00 96.25 272 PRO A C 1
ATOM 2084 O O . PRO A 1 272 ? 13.926 1.913 -15.787 1.00 96.25 272 PRO A O 1
ATOM 2087 N N . TRP A 1 273 ? 12.099 1.719 -14.505 1.00 98.19 273 TRP A N 1
ATOM 2088 C CA . TRP A 1 273 ? 12.472 0.448 -13.877 1.00 98.19 273 TRP A CA 1
ATOM 2089 C C . TRP A 1 273 ? 12.538 -0.718 -14.867 1.00 98.19 273 TRP A C 1
ATOM 2091 O O . TRP A 1 273 ? 13.353 -1.619 -14.671 1.00 98.19 273 TRP A O 1
ATOM 2101 N N . GLY A 1 274 ? 11.768 -0.676 -15.963 1.00 97.38 274 GLY A N 1
ATOM 2102 C CA . GLY A 1 274 ? 11.802 -1.699 -17.020 1.00 97.38 274 GLY A CA 1
ATOM 2103 C C . GLY A 1 274 ? 13.185 -1.877 -17.663 1.00 97.38 274 GLY A C 1
ATOM 2104 O O . GLY A 1 274 ? 13.497 -2.941 -18.195 1.00 97.38 274 GLY A O 1
ATOM 2105 N N . LYS A 1 275 ? 14.073 -0.877 -17.537 1.00 96.62 275 LYS A N 1
ATOM 2106 C CA . LYS A 1 275 ? 15.484 -0.982 -17.947 1.00 96.62 275 LYS A CA 1
ATOM 2107 C C . LYS A 1 275 ? 16.273 -2.026 -17.159 1.00 96.62 275 LYS A C 1
ATOM 2109 O O . LYS A 1 275 ? 17.229 -2.584 -17.688 1.00 96.62 275 LYS A O 1
ATOM 2114 N N . TYR A 1 276 ? 15.915 -2.233 -15.894 1.00 98.50 276 TYR A N 1
ATOM 2115 C CA . TYR A 1 276 ? 16.682 -3.036 -14.941 1.00 98.50 276 TYR A CA 1
ATOM 2116 C C . TYR A 1 276 ? 15.945 -4.306 -14.529 1.00 98.50 276 TYR A C 1
ATOM 2118 O O . TYR A 1 276 ? 16.580 -5.333 -14.296 1.00 98.50 276 TYR A O 1
ATOM 2126 N N . PHE A 1 277 ? 14.613 -4.248 -14.467 1.00 98.56 277 PHE A N 1
ATOM 2127 C CA . PHE A 1 277 ? 13.781 -5.336 -13.975 1.00 98.56 277 PHE A CA 1
ATOM 2128 C C . PHE A 1 277 ? 12.756 -5.737 -15.044 1.00 98.56 277 PHE A C 1
ATOM 2130 O O . PHE A 1 277 ? 11.814 -4.981 -15.297 1.00 98.56 277 PHE A O 1
ATOM 2137 N N . PRO A 1 278 ? 12.890 -6.937 -15.645 1.00 98.25 278 PRO A N 1
ATOM 2138 C CA . PRO A 1 278 ? 11.995 -7.420 -16.699 1.00 98.25 278 PRO A CA 1
ATOM 2139 C C . PRO A 1 278 ? 10.502 -7.369 -16.361 1.00 98.25 278 PRO A C 1
ATOM 2141 O O . PRO A 1 278 ? 9.692 -7.158 -17.252 1.00 98.25 278 PRO A O 1
ATOM 2144 N N . ARG A 1 279 ? 10.133 -7.498 -15.079 1.00 98.12 279 ARG A N 1
ATOM 2145 C CA . ARG A 1 279 ? 8.734 -7.432 -14.632 1.00 98.12 279 ARG A CA 1
ATOM 2146 C C . ARG A 1 279 ? 8.034 -6.102 -14.945 1.00 98.12 279 ARG A C 1
ATOM 2148 O O . ARG A 1 279 ? 6.821 -6.076 -15.068 1.00 98.12 279 ARG A O 1
ATOM 2155 N N . PHE A 1 280 ? 8.771 -5.003 -15.110 1.00 98.62 280 PHE A N 1
ATOM 2156 C CA . PHE A 1 280 ? 8.193 -3.698 -15.464 1.00 98.62 280 PHE A CA 1
ATOM 2157 C C . PHE A 1 280 ? 8.277 -3.384 -16.970 1.00 98.62 280 PHE A C 1
ATOM 2159 O O . PHE A 1 280 ? 8.019 -2.251 -17.376 1.00 98.62 280 PHE A O 1
ATOM 2166 N N . ASP A 1 281 ? 8.649 -4.365 -17.794 1.00 98.44 281 ASP A N 1
ATOM 2167 C CA . ASP A 1 281 ? 8.782 -4.263 -19.249 1.00 98.44 281 ASP A CA 1
ATOM 2168 C C . ASP A 1 281 ? 7.736 -5.164 -19.925 1.00 98.44 281 ASP A C 1
ATOM 2170 O O . ASP A 1 281 ? 7.816 -6.394 -19.859 1.00 98.44 281 ASP A O 1
ATOM 2174 N N . LEU A 1 282 ? 6.747 -4.553 -20.584 1.00 98.31 282 LEU A N 1
ATOM 2175 C CA . LEU A 1 282 ? 5.627 -5.257 -21.216 1.00 98.31 282 LEU A CA 1
ATOM 2176 C C . LEU A 1 282 ? 6.060 -6.208 -22.335 1.00 98.31 282 LEU A C 1
ATOM 2178 O O . LEU A 1 282 ? 5.338 -7.160 -22.620 1.00 98.31 282 LEU A O 1
ATOM 2182 N N . ALA A 1 283 ? 7.225 -5.991 -22.952 1.00 97.38 283 ALA A N 1
ATOM 2183 C CA . ALA A 1 283 ? 7.739 -6.909 -23.965 1.00 97.38 283 ALA A CA 1
ATOM 2184 C C . ALA A 1 283 ? 8.256 -8.226 -23.355 1.00 97.38 283 ALA A C 1
ATOM 2186 O O . ALA A 1 283 ? 8.374 -9.224 -24.064 1.00 97.38 283 ALA A O 1
ATOM 2187 N N . LYS A 1 284 ? 8.573 -8.238 -22.052 1.00 98.25 284 LYS A N 1
ATOM 2188 C CA . LYS A 1 284 ? 9.135 -9.398 -21.338 1.00 98.25 284 LYS A CA 1
ATOM 2189 C C . LYS A 1 284 ? 8.121 -10.065 -20.418 1.00 98.25 284 LYS A C 1
ATOM 2191 O O . LYS A 1 284 ? 8.023 -11.287 -20.408 1.00 98.25 284 LYS A O 1
ATOM 2196 N N . GLU A 1 285 ? 7.368 -9.270 -19.662 1.00 98.06 285 GLU A N 1
ATOM 2197 C CA . GLU A 1 285 ? 6.339 -9.746 -18.734 1.00 98.06 285 GLU A CA 1
ATOM 2198 C C . GLU A 1 285 ? 4.997 -9.060 -19.026 1.00 98.06 285 GLU A C 1
ATOM 2200 O O . GLU A 1 285 ? 4.510 -8.249 -18.232 1.00 98.06 285 GLU A O 1
ATOM 2205 N N . PRO A 1 286 ? 4.358 -9.380 -20.169 1.00 97.88 286 PRO A N 1
ATOM 2206 C CA . PRO A 1 286 ? 3.166 -8.681 -20.636 1.00 97.88 286 PRO A CA 1
ATOM 2207 C C . PRO A 1 286 ? 1.980 -8.806 -19.687 1.00 97.88 286 PRO A C 1
ATOM 2209 O O . PRO A 1 286 ? 1.087 -7.985 -19.791 1.00 97.88 286 PRO A O 1
ATOM 2212 N N . ASN A 1 287 ? 1.948 -9.791 -18.784 1.00 98.62 287 ASN A N 1
ATOM 2213 C CA . ASN A 1 287 ? 0.868 -10.004 -17.814 1.00 98.62 287 ASN A CA 1
ATOM 2214 C C . ASN A 1 287 ? 1.145 -9.391 -16.434 1.00 98.62 287 ASN A C 1
ATOM 2216 O O . ASN A 1 287 ? 0.248 -9.387 -15.589 1.00 98.62 287 ASN A O 1
ATOM 2220 N N . GLU A 1 288 ? 2.352 -8.874 -16.172 1.00 98.75 288 GLU A N 1
ATOM 2221 C CA . GLU A 1 288 ? 2.679 -8.318 -14.855 1.00 98.75 288 GLU A CA 1
ATOM 2222 C C . GLU A 1 288 ? 1.710 -7.204 -14.406 1.00 98.75 288 GLU A C 1
ATOM 2224 O O . GLU A 1 288 ? 1.262 -7.255 -13.257 1.00 98.75 288 GLU A O 1
ATOM 2229 N N . PRO A 1 289 ? 1.270 -6.262 -15.271 1.00 98.56 289 PRO A N 1
ATOM 2230 C CA . PRO A 1 289 ? 0.309 -5.237 -14.862 1.00 98.56 289 PRO A CA 1
ATOM 2231 C C . PRO A 1 289 ? -1.017 -5.783 -14.330 1.00 98.56 289 PRO A C 1
ATOM 2233 O O . PRO A 1 289 ? -1.671 -5.123 -13.521 1.00 98.56 289 PRO A O 1
ATOM 2236 N N . ASN A 1 290 ? -1.445 -6.973 -14.762 1.00 98.69 290 ASN A N 1
ATOM 2237 C CA . ASN A 1 290 ? -2.690 -7.583 -14.290 1.00 98.69 290 ASN A CA 1
ATOM 2238 C C . ASN A 1 290 ? -2.600 -8.055 -12.832 1.00 98.69 290 ASN A C 1
ATOM 2240 O O . ASN A 1 290 ? -3.626 -8.256 -12.187 1.00 98.69 290 ASN A O 1
ATOM 2244 N N . ARG A 1 291 ? -1.389 -8.199 -12.279 1.00 98.81 291 ARG A N 1
ATOM 2245 C CA . ARG A 1 291 ? -1.151 -8.599 -10.881 1.00 98.81 291 ARG A CA 1
ATOM 2246 C C . ARG A 1 291 ? -1.179 -7.409 -9.911 1.00 98.81 291 ARG A C 1
ATOM 2248 O O . ARG A 1 291 ? -0.917 -7.598 -8.723 1.00 98.81 291 ARG A O 1
ATOM 2255 N N . PHE A 1 292 ? -1.528 -6.213 -10.394 1.00 98.88 292 PHE A N 1
ATOM 2256 C CA . PHE A 1 292 ? -1.671 -4.976 -9.618 1.00 98.88 292 PHE A CA 1
ATOM 2257 C C . PHE A 1 292 ? -2.995 -4.258 -9.906 1.00 98.88 292 PHE A C 1
ATOM 2259 O O . PHE A 1 292 ? -3.656 -4.564 -10.902 1.00 98.88 292 PHE A O 1
ATOM 2266 N N . GLY A 1 293 ? -3.351 -3.305 -9.043 1.00 98.69 293 GLY A N 1
ATOM 2267 C CA . GLY A 1 293 ? -4.652 -2.632 -9.040 1.00 98.69 293 GLY A CA 1
ATOM 2268 C C . GLY A 1 293 ? -5.691 -3.398 -8.234 1.00 98.69 293 GLY A C 1
ATOM 2269 O O . GLY A 1 293 ? -6.846 -3.452 -8.634 1.00 98.69 293 GLY A O 1
ATOM 2270 N N . TRP A 1 294 ? -5.260 -4.072 -7.168 1.00 98.88 294 TRP A N 1
ATOM 2271 C CA . TRP A 1 294 ? -6.117 -4.862 -6.290 1.00 98.88 294 TRP A CA 1
ATOM 2272 C C . TRP A 1 294 ? -6.105 -4.283 -4.878 1.00 98.88 294 TRP A C 1
ATOM 2274 O O . TRP A 1 294 ? -5.115 -3.692 -4.451 1.00 98.88 294 TRP A O 1
ATOM 2284 N N . VAL A 1 295 ? -7.152 -4.560 -4.105 1.00 98.88 295 VAL A N 1
ATOM 2285 C CA . VAL A 1 295 ? -7.077 -4.429 -2.645 1.00 98.88 295 VAL A CA 1
ATOM 2286 C C . VAL A 1 295 ? -6.222 -5.565 -2.074 1.00 98.88 295 VAL A C 1
ATOM 2288 O O . VAL A 1 295 ? -6.436 -6.742 -2.387 1.00 98.88 295 VAL A O 1
ATOM 2291 N N . VAL A 1 296 ? -5.255 -5.216 -1.228 1.00 98.88 296 VAL A N 1
ATOM 2292 C CA . VAL A 1 296 ? -4.379 -6.147 -0.507 1.00 98.88 296 VAL A CA 1
ATOM 2293 C C . VAL A 1 296 ? -4.793 -6.197 0.958 1.00 98.88 296 VAL A C 1
ATOM 2295 O O . VAL A 1 296 ? -4.832 -5.170 1.621 1.00 98.88 296 VAL A O 1
ATOM 2298 N N . GLU A 1 297 ? -5.074 -7.384 1.480 1.00 98.88 297 GLU A N 1
ATOM 2299 C CA . GLU A 1 297 ? -5.346 -7.604 2.900 1.00 98.88 297 GLU A CA 1
ATOM 2300 C C . GLU A 1 297 ? -4.116 -8.183 3.602 1.00 98.88 297 GLU A C 1
ATOM 2302 O O . GLU A 1 297 ? -3.450 -9.070 3.062 1.00 98.88 297 GLU A O 1
ATOM 2307 N N . TYR A 1 298 ? -3.836 -7.734 4.822 1.00 98.50 298 TYR A N 1
ATOM 2308 C CA . TYR A 1 298 ? -2.870 -8.389 5.698 1.00 98.50 298 TYR A CA 1
ATOM 2309 C C . TYR A 1 298 ? -3.275 -8.269 7.172 1.00 98.50 298 TYR A C 1
ATOM 2311 O O . TYR A 1 298 ? -4.097 -7.430 7.551 1.00 98.50 298 TYR A O 1
ATOM 2319 N N . ASP A 1 299 ? -2.688 -9.127 8.003 1.00 98.25 299 ASP A N 1
ATOM 2320 C CA . ASP A 1 299 ? -2.887 -9.114 9.446 1.00 98.25 299 ASP A CA 1
ATOM 2321 C C . ASP A 1 299 ? -1.756 -8.326 10.133 1.00 98.25 299 ASP A C 1
ATOM 2323 O O . ASP A 1 299 ? -0.612 -8.789 10.117 1.00 98.25 299 ASP A O 1
ATOM 2327 N N . PRO A 1 300 ? -2.032 -7.156 10.737 1.00 97.94 300 PRO A N 1
ATOM 2328 C CA . PRO A 1 300 ? -1.005 -6.369 11.417 1.00 97.94 300 PRO A CA 1
ATOM 2329 C C . PRO A 1 300 ? -0.570 -6.964 12.763 1.00 97.94 300 PRO A C 1
ATOM 2331 O O . PRO A 1 300 ? 0.516 -6.645 13.243 1.00 97.94 300 PRO A O 1
ATOM 2334 N N . TYR A 1 301 ? -1.376 -7.836 13.372 1.00 97.69 301 TYR A N 1
ATOM 2335 C CA . TYR A 1 301 ? -1.062 -8.473 14.652 1.00 97.69 301 TYR A CA 1
ATOM 2336 C C . TYR A 1 301 ? -0.197 -9.732 14.500 1.00 97.69 301 TYR A C 1
ATOM 2338 O O . TYR A 1 301 ? 0.408 -10.182 15.476 1.00 97.69 301 TYR A O 1
ATOM 2346 N N . ASP A 1 302 ? -0.098 -10.272 13.285 1.00 97.50 302 ASP A N 1
ATOM 2347 C CA . ASP A 1 302 ? 0.806 -11.361 12.920 1.00 97.50 302 ASP A CA 1
ATOM 2348 C C . ASP A 1 302 ? 1.918 -10.846 11.977 1.00 97.50 302 ASP A C 1
ATOM 2350 O O . ASP A 1 302 ? 1.689 -10.683 10.770 1.00 97.50 302 ASP A O 1
ATOM 2354 N N . PRO A 1 303 ? 3.141 -10.605 12.495 1.00 95.56 303 PRO A N 1
ATOM 2355 C CA . PRO A 1 303 ? 4.277 -10.134 11.699 1.00 95.56 303 PRO A CA 1
ATOM 2356 C C . PRO A 1 303 ? 4.688 -11.091 10.572 1.00 95.56 303 PRO A C 1
ATOM 2358 O O . PRO A 1 303 ? 5.300 -10.651 9.601 1.00 95.56 303 PRO A O 1
ATOM 2361 N N . GLU A 1 304 ? 4.317 -12.370 10.655 1.00 96.44 304 GLU A N 1
ATOM 2362 C CA . GLU A 1 304 ? 4.636 -13.385 9.645 1.00 96.44 304 GLU A CA 1
ATOM 2363 C C . GLU A 1 304 ? 3.496 -13.594 8.636 1.00 96.44 304 GLU A C 1
ATOM 2365 O O . GLU A 1 304 ? 3.637 -14.345 7.663 1.00 96.44 304 GLU A O 1
ATOM 2370 N N . SER A 1 305 ? 2.365 -12.901 8.813 1.00 97.44 305 SER A N 1
ATOM 2371 C CA . SER A 1 305 ? 1.206 -13.046 7.937 1.00 97.44 305 SER A CA 1
ATOM 2372 C C . SER A 1 305 ? 1.571 -12.727 6.489 1.00 97.44 305 SER A C 1
ATOM 2374 O O . SER A 1 305 ? 2.215 -11.723 6.187 1.00 97.44 305 SER A O 1
ATOM 2376 N N . VAL A 1 306 ? 1.176 -13.582 5.549 1.00 98.50 306 VAL A N 1
ATOM 2377 C CA . VAL A 1 306 ? 1.430 -13.337 4.122 1.00 98.50 306 VAL A CA 1
ATOM 2378 C C . VAL A 1 306 ? 0.291 -12.482 3.561 1.00 98.50 306 VAL A C 1
ATOM 2380 O O . VAL A 1 306 ? -0.838 -12.982 3.552 1.00 98.50 306 VAL A O 1
ATOM 2383 N N . PRO A 1 307 ? 0.549 -11.257 3.053 1.00 98.81 307 PRO A N 1
ATOM 2384 C CA . PRO A 1 307 ? -0.499 -10.419 2.477 1.00 98.81 307 PRO A CA 1
ATOM 2385 C C . PRO A 1 307 ? -1.177 -11.082 1.273 1.00 98.81 307 PRO A C 1
ATOM 2387 O O . PRO A 1 307 ? -0.555 -11.860 0.538 1.00 98.81 307 PRO A O 1
ATOM 2390 N N . VAL A 1 308 ? -2.452 -10.765 1.053 1.00 98.94 308 VAL A N 1
ATOM 2391 C CA . VAL A 1 308 ? -3.303 -11.402 0.043 1.00 98.94 308 VAL A CA 1
ATOM 2392 C C . VAL A 1 308 ? -3.964 -10.350 -0.839 1.00 98.94 308 VAL A C 1
ATOM 2394 O O . VAL A 1 308 ? -4.707 -9.505 -0.353 1.00 98.94 308 VAL A O 1
ATOM 2397 N N . LYS A 1 309 ? -3.759 -10.429 -2.155 1.00 98.88 309 LYS A N 1
ATOM 2398 C CA . LYS A 1 309 ? -4.534 -9.654 -3.132 1.00 98.88 309 LYS A CA 1
ATOM 2399 C C . LYS A 1 309 ? -5.927 -10.271 -3.274 1.00 98.88 309 LYS A C 1
ATOM 2401 O O . LYS A 1 309 ? -6.035 -11.432 -3.684 1.00 98.88 309 LYS A O 1
ATOM 2406 N N . ARG A 1 310 ? -6.975 -9.520 -2.924 1.00 98.88 310 ARG A N 1
ATOM 2407 C CA . ARG A 1 310 ? -8.371 -9.986 -2.853 1.00 98.88 310 ARG A CA 1
ATOM 2408 C C . ARG A 1 310 ? -9.111 -9.707 -4.154 1.00 98.88 310 ARG A C 1
ATOM 2410 O O . ARG A 1 310 ? -9.720 -8.657 -4.340 1.00 98.88 310 ARG A O 1
ATOM 2417 N N . THR A 1 311 ? -9.062 -10.663 -5.079 1.00 98.88 311 THR A N 1
ATOM 2418 C CA . THR A 1 311 ? -9.523 -10.426 -6.458 1.00 98.88 311 THR A CA 1
ATOM 2419 C C . THR A 1 311 ? -11.041 -10.327 -6.616 1.00 98.88 311 THR A C 1
ATOM 2421 O O . THR A 1 311 ? -11.512 -9.806 -7.626 1.00 98.88 311 THR A O 1
ATOM 2424 N N . ALA A 1 312 ? -11.824 -10.764 -5.624 1.00 98.88 312 ALA A N 1
ATOM 2425 C CA . ALA A 1 312 ? -13.283 -10.631 -5.658 1.00 98.88 312 ALA A CA 1
ATOM 2426 C C . ALA A 1 312 ? -13.755 -9.169 -5.552 1.00 98.88 312 ALA A C 1
ATOM 2428 O O . ALA A 1 312 ? -14.877 -8.861 -5.953 1.00 98.88 312 ALA A O 1
ATOM 2429 N N . LEU A 1 313 ? -12.898 -8.269 -5.052 1.00 98.81 313 LEU A N 1
ATOM 2430 C CA . LEU A 1 313 ? -13.184 -6.835 -4.926 1.00 98.81 313 LEU A CA 1
ATOM 2431 C C . LEU A 1 313 ? -13.003 -6.077 -6.253 1.00 98.81 313 LEU A C 1
ATOM 2433 O O . LEU A 1 313 ? -13.283 -4.883 -6.316 1.00 98.81 313 LEU A O 1
ATOM 2437 N N . GLY A 1 314 ? -12.592 -6.772 -7.319 1.00 98.56 314 GLY A N 1
ATOM 2438 C CA . GLY A 1 314 ? -12.342 -6.186 -8.631 1.00 98.56 314 GLY A CA 1
ATOM 2439 C C . GLY A 1 314 ? -10.932 -5.618 -8.771 1.00 98.56 314 GLY A C 1
ATOM 2440 O O . GLY A 1 314 ? -10.166 -5.581 -7.812 1.00 98.56 314 GLY A O 1
ATOM 2441 N N . ARG A 1 315 ? -10.593 -5.229 -10.005 1.00 98.50 315 ARG A N 1
ATOM 2442 C CA . ARG A 1 315 ? -9.314 -4.603 -10.351 1.00 98.50 315 ARG A CA 1
ATOM 2443 C C . ARG A 1 315 ? -9.548 -3.231 -10.959 1.00 98.50 315 ARG A C 1
ATOM 2445 O O . ARG A 1 315 ? -10.091 -3.155 -12.061 1.00 98.50 315 ARG A O 1
ATOM 2452 N N . PHE A 1 316 ? -9.111 -2.176 -10.290 1.00 98.56 316 PHE A N 1
ATOM 2453 C CA . PHE A 1 316 ? -9.200 -0.774 -10.724 1.00 98.56 316 PHE A CA 1
ATOM 2454 C C . PHE A 1 316 ? -8.253 0.093 -9.890 1.00 98.56 316 PHE A C 1
ATOM 2456 O O . PHE A 1 316 ? -7.417 -0.452 -9.170 1.00 98.56 316 PHE A O 1
ATOM 2463 N N . LYS A 1 317 ? -8.277 1.419 -10.057 1.00 98.50 317 LYS A N 1
ATOM 2464 C CA . LYS A 1 317 ? -7.399 2.316 -9.303 1.00 98.50 317 LYS A CA 1
ATOM 2465 C C . LYS A 1 317 ? -8.052 2.629 -7.963 1.00 98.50 317 LYS A C 1
ATOM 2467 O O . LYS A 1 317 ? -8.756 3.621 -7.820 1.00 98.50 317 LYS A O 1
ATOM 2472 N N . HIS A 1 318 ? -7.906 1.712 -7.015 1.00 98.56 318 HIS A N 1
ATOM 2473 C CA . HIS A 1 318 ? -8.617 1.794 -5.747 1.00 98.56 318 HIS A CA 1
ATOM 2474 C C . HIS A 1 318 ? -8.126 2.989 -4.922 1.00 98.56 318 HIS A C 1
ATOM 2476 O O . HIS A 1 318 ? -6.988 2.986 -4.469 1.00 98.56 318 HIS A O 1
ATOM 2482 N N . GLU A 1 319 ? -9.012 3.942 -4.641 1.00 94.44 319 GLU A N 1
ATOM 2483 C CA . GLU A 1 319 ? -8.739 5.017 -3.677 1.00 94.44 319 GLU A CA 1
ATOM 2484 C C . GLU A 1 319 ? -8.953 4.523 -2.245 1.00 94.44 319 GLU A C 1
ATOM 2486 O O . GLU A 1 319 ? -8.213 4.856 -1.338 1.00 94.44 319 GLU A O 1
ATOM 2491 N N . ALA A 1 320 ? -9.976 3.697 -2.013 1.00 91.38 320 ALA A N 1
ATOM 2492 C CA . ALA A 1 320 ? -10.392 3.285 -0.672 1.00 91.38 320 ALA A CA 1
ATOM 2493 C C . ALA A 1 320 ? -10.819 1.817 -0.623 1.00 91.38 320 ALA A C 1
ATOM 2495 O O . ALA A 1 320 ? -11.131 1.213 -1.646 1.00 91.38 320 ALA A O 1
ATOM 2496 N N . ALA A 1 321 ? -10.903 1.254 0.582 1.00 97.00 321 ALA A N 1
ATOM 2497 C CA . ALA A 1 321 ? -11.507 -0.054 0.841 1.00 97.00 321 ALA A CA 1
ATOM 2498 C C . ALA A 1 321 ? -12.361 0.008 2.119 1.00 97.00 321 ALA A C 1
ATOM 2500 O O . ALA A 1 321 ? -12.142 -0.712 3.095 1.00 97.00 321 ALA A O 1
ATOM 2501 N N . THR A 1 322 ? -13.321 0.934 2.147 1.00 97.25 322 THR A N 1
ATOM 2502 C CA . THR A 1 322 ? -14.099 1.239 3.351 1.00 97.25 322 THR A CA 1
ATOM 2503 C C . THR A 1 322 ? -15.086 0.122 3.664 1.00 97.25 322 THR A C 1
ATOM 2505 O O . THR A 1 322 ? -15.988 -0.166 2.876 1.00 97.25 322 THR A O 1
ATOM 2508 N N . CYS A 1 323 ? -14.934 -0.478 4.840 1.00 98.00 323 CYS A N 1
ATOM 2509 C CA . CYS A 1 323 ? -15.757 -1.586 5.302 1.00 98.00 323 CYS A CA 1
ATOM 2510 C C . CYS A 1 323 ? -16.994 -1.108 6.073 1.00 98.00 323 CYS A C 1
ATOM 2512 O O . CYS A 1 323 ? -16.936 -0.159 6.852 1.00 98.00 323 CYS A O 1
ATOM 2514 N N . MET A 1 324 ? -18.103 -1.826 5.914 1.00 97.31 324 MET A N 1
ATOM 2515 C CA . MET A 1 324 ? -19.247 -1.786 6.824 1.00 97.31 324 MET A CA 1
ATOM 2516 C C . MET A 1 324 ? -19.890 -3.171 6.928 1.00 97.31 324 MET A C 1
ATOM 2518 O O . MET A 1 324 ? -19.770 -3.985 6.014 1.00 97.31 324 MET A O 1
ATOM 2522 N N . VAL A 1 325 ? -20.611 -3.436 8.015 1.00 98.25 325 VAL A N 1
ATOM 2523 C CA . VAL A 1 325 ? -21.421 -4.653 8.161 1.00 98.25 325 VAL A CA 1
ATOM 2524 C C . VAL A 1 325 ? -22.882 -4.290 7.913 1.00 98.25 325 VAL A C 1
ATOM 2526 O O . VAL A 1 325 ? -23.416 -3.375 8.538 1.00 98.25 325 VAL A O 1
ATOM 2529 N N . ASN A 1 326 ? -23.523 -4.971 6.965 1.00 96.44 326 ASN A N 1
ATOM 2530 C CA . ASN A 1 326 ? -24.949 -4.805 6.702 1.00 96.44 326 ASN A CA 1
ATOM 2531 C C . ASN A 1 326 ? -25.796 -5.341 7.863 1.00 96.44 326 ASN A C 1
ATOM 2533 O O . ASN A 1 326 ? -25.355 -6.183 8.641 1.00 96.44 326 ASN A O 1
ATOM 2537 N N . ALA A 1 327 ? -27.066 -4.932 7.919 1.00 97.25 327 ALA A N 1
ATOM 2538 C CA . ALA A 1 327 ? -28.023 -5.436 8.909 1.00 97.25 327 ALA A CA 1
ATOM 2539 C C . ALA A 1 327 ? -28.227 -6.966 8.854 1.00 97.25 327 ALA A C 1
ATOM 2541 O O . ALA A 1 327 ? -28.615 -7.573 9.846 1.00 97.25 327 ALA A O 1
ATOM 2542 N N . ASP A 1 328 ? -27.949 -7.601 7.711 1.00 97.25 328 ASP A N 1
ATOM 2543 C CA . ASP A 1 328 ? -27.988 -9.059 7.549 1.00 97.25 328 ASP A CA 1
ATOM 2544 C C . ASP A 1 328 ? -26.681 -9.768 7.959 1.00 97.25 328 ASP A C 1
ATOM 2546 O O . ASP A 1 328 ? -26.566 -10.985 7.810 1.00 97.25 328 ASP A O 1
ATOM 2550 N N . GLY A 1 329 ? -25.702 -9.019 8.473 1.00 98.19 329 GLY A N 1
ATOM 2551 C CA . GLY A 1 329 ? -24.415 -9.512 8.957 1.00 98.19 329 GLY A CA 1
ATOM 2552 C C . GLY A 1 329 ? -23.340 -9.674 7.883 1.00 98.19 329 GLY A C 1
ATOM 2553 O O . GLY A 1 329 ? -22.215 -10.032 8.220 1.00 98.19 329 GLY A O 1
ATOM 2554 N N . ARG A 1 330 ? -23.630 -9.431 6.599 1.00 98.62 330 ARG A N 1
ATOM 2555 C CA . ARG A 1 330 ? -22.614 -9.530 5.537 1.00 98.62 330 ARG A CA 1
ATOM 2556 C C . ARG A 1 330 ? -21.706 -8.307 5.532 1.00 98.62 330 ARG A C 1
ATOM 2558 O O . ARG A 1 330 ? -22.162 -7.181 5.734 1.00 98.62 330 ARG A O 1
ATOM 2565 N N . LEU A 1 331 ? -20.426 -8.517 5.239 1.00 98.62 331 LEU A N 1
ATOM 2566 C CA . LEU A 1 331 ? -19.499 -7.422 4.983 1.00 98.62 331 LEU A CA 1
ATOM 2567 C C . LEU A 1 331 ? -19.821 -6.757 3.642 1.00 98.62 331 LEU A C 1
ATOM 2569 O O . LEU A 1 331 ? -20.043 -7.444 2.639 1.00 98.62 331 LEU A O 1
ATOM 2573 N N . VAL A 1 332 ? -19.762 -5.431 3.628 1.00 98.62 332 VAL A N 1
ATOM 2574 C CA . VAL A 1 332 ? -19.749 -4.589 2.436 1.00 98.62 332 VAL A CA 1
ATOM 2575 C C . VAL A 1 332 ? -18.449 -3.796 2.396 1.00 98.62 332 VAL A C 1
ATOM 2577 O O . VAL A 1 332 ? -18.047 -3.223 3.409 1.00 98.62 332 VAL A O 1
ATOM 2580 N N . VAL A 1 333 ? -17.821 -3.725 1.224 1.00 98.75 333 VAL A N 1
ATOM 2581 C CA . VAL A 1 333 ? -16.647 -2.882 0.972 1.00 98.75 333 VAL A CA 1
ATOM 2582 C C . VAL A 1 333 ? -16.982 -1.887 -0.134 1.00 98.75 333 VAL A C 1
ATOM 2584 O O . VAL A 1 333 ? -17.361 -2.291 -1.233 1.00 98.75 333 VAL A O 1
ATOM 2587 N N . TYR A 1 334 ? -16.851 -0.593 0.152 1.00 98.50 334 TYR A N 1
ATOM 2588 C CA . TYR A 1 334 ? -16.965 0.476 -0.842 1.00 98.50 334 TYR A CA 1
ATOM 2589 C C . TYR A 1 334 ? -15.582 0.919 -1.306 1.00 98.50 334 TYR A C 1
ATOM 2591 O O . TYR A 1 334 ? -14.673 1.089 -0.491 1.00 98.50 334 TYR A O 1
ATOM 2599 N N . SER A 1 335 ? -15.438 1.133 -2.612 1.00 98.44 335 SER A N 1
ATOM 2600 C CA . SER A 1 335 ? -14.175 1.548 -3.217 1.00 98.44 335 SER A CA 1
ATOM 2601 C C . SER A 1 335 ? -14.422 2.422 -4.443 1.00 98.44 335 SER A C 1
ATOM 2603 O O . SER A 1 335 ? -15.213 2.057 -5.313 1.00 98.44 335 SER A O 1
ATOM 2605 N N . GLY A 1 336 ? -13.785 3.590 -4.494 1.00 97.94 336 GLY A N 1
ATOM 2606 C CA . GLY A 1 336 ? -13.772 4.442 -5.683 1.00 97.94 336 GLY A CA 1
ATOM 2607 C C . GLY A 1 336 ? -12.622 4.071 -6.616 1.00 97.94 336 GLY A C 1
ATOM 2608 O O . GLY A 1 336 ? -11.568 3.652 -6.140 1.00 97.94 336 GLY A O 1
ATOM 2609 N N . ASP A 1 337 ? -12.840 4.235 -7.918 1.00 98.19 337 ASP A N 1
ATOM 2610 C CA . ASP A 1 337 ? -11.795 4.216 -8.946 1.00 98.19 337 ASP A CA 1
ATOM 2611 C C . ASP A 1 337 ? -11.361 5.660 -9.230 1.00 98.19 337 ASP A C 1
ATOM 2613 O O . ASP A 1 337 ? -12.124 6.406 -9.856 1.00 98.19 337 ASP A O 1
ATOM 2617 N N . ASP A 1 338 ? -10.197 6.087 -8.715 1.00 96.06 338 ASP A N 1
ATOM 2618 C CA . ASP A 1 338 ? -9.750 7.485 -8.836 1.00 96.06 338 ASP A CA 1
ATOM 2619 C C . ASP A 1 338 ? -9.191 7.791 -10.229 1.00 96.06 338 ASP A C 1
ATOM 2621 O O . ASP A 1 338 ? -7.998 7.877 -10.528 1.00 96.06 338 ASP A O 1
ATOM 2625 N N . GLN A 1 339 ? -10.127 7.946 -11.151 1.00 93.88 339 GLN A N 1
ATOM 2626 C CA . GLN A 1 339 ? -9.878 8.504 -12.457 1.00 93.88 339 GLN A CA 1
ATOM 2627 C C . GLN A 1 339 ? -11.138 9.215 -12.940 1.00 93.88 339 GLN A C 1
ATOM 2629 O O . GLN A 1 339 ? -12.277 8.830 -12.666 1.00 93.88 339 GLN A O 1
ATOM 2634 N N . ARG A 1 340 ? -10.940 10.295 -13.704 1.00 93.00 340 ARG A N 1
ATOM 2635 C CA . ARG A 1 340 ? -12.057 11.060 -14.268 1.00 93.00 340 ARG A CA 1
ATOM 2636 C C . ARG A 1 340 ? -12.998 10.135 -15.036 1.00 93.00 340 ARG A C 1
ATOM 2638 O O . ARG A 1 340 ? -12.561 9.442 -15.951 1.00 93.00 340 ARG A O 1
ATOM 2645 N N . PHE A 1 341 ? -14.286 10.244 -14.716 1.00 93.06 341 PHE A N 1
ATOM 2646 C CA . PHE A 1 341 ? -15.379 9.500 -15.348 1.00 93.06 341 PHE A CA 1
ATOM 2647 C C . PHE A 1 341 ? -15.383 7.983 -15.096 1.00 93.06 341 PHE A C 1
ATOM 2649 O O . PHE A 1 341 ? -16.100 7.271 -15.799 1.00 93.06 341 PHE A O 1
ATOM 2656 N N . GLU A 1 342 ? -14.647 7.496 -14.095 1.00 97.00 342 GLU A N 1
ATOM 2657 C CA . GLU A 1 342 ? -14.790 6.122 -13.605 1.00 97.00 342 GLU A CA 1
ATOM 2658 C C . GLU A 1 342 ? -15.879 6.027 -12.514 1.00 97.00 342 GLU A C 1
ATOM 2660 O O . GLU A 1 342 ? -16.808 6.845 -12.465 1.00 97.00 342 GLU A O 1
ATOM 2665 N N . HIS A 1 343 ? -15.866 4.961 -11.713 1.00 97.12 343 HIS A N 1
ATOM 2666 C CA . HIS A 1 343 ? -17.036 4.498 -10.967 1.00 97.12 343 HIS A CA 1
ATOM 2667 C C . HIS A 1 343 ? -16.778 4.354 -9.463 1.00 97.12 343 HIS A C 1
ATOM 2669 O O . HIS A 1 343 ? -15.644 4.294 -8.991 1.00 97.12 343 HIS A O 1
ATOM 2675 N N . LEU A 1 344 ? -17.877 4.281 -8.709 1.00 97.88 344 LEU A N 1
ATOM 2676 C CA . LEU A 1 344 ? -17.885 3.825 -7.324 1.00 97.88 344 LEU A CA 1
ATOM 2677 C C . LEU A 1 344 ? -18.382 2.385 -7.310 1.00 97.88 344 LEU A C 1
ATOM 2679 O O . LEU A 1 344 ? -19.495 2.121 -7.764 1.00 97.88 344 LEU A O 1
ATOM 2683 N N . TYR A 1 345 ? -17.582 1.494 -6.745 1.00 98.56 345 TYR A N 1
ATOM 2684 C CA . TYR A 1 345 ? -17.887 0.079 -6.646 1.00 98.56 345 TYR A CA 1
ATOM 2685 C C . TYR A 1 345 ? -18.301 -0.294 -5.230 1.00 98.56 345 TYR A C 1
ATOM 2687 O O . TYR A 1 345 ? -17.891 0.321 -4.235 1.00 98.56 345 TYR A O 1
ATOM 2695 N N . ARG A 1 346 ? -19.107 -1.349 -5.141 1.00 98.31 346 ARG A N 1
ATOM 2696 C CA . ARG A 1 346 ? -19.511 -1.941 -3.868 1.00 98.31 346 ARG A CA 1
ATOM 2697 C C . ARG A 1 346 ? -19.398 -3.453 -3.941 1.00 98.31 346 ARG A C 1
ATOM 2699 O O . ARG A 1 346 ? -20.159 -4.091 -4.655 1.00 98.31 346 ARG A O 1
ATOM 2706 N N . PHE A 1 347 ? -18.526 -4.042 -3.138 1.00 98.81 347 PHE A N 1
ATOM 2707 C CA . PHE A 1 347 ? -18.493 -5.484 -2.917 1.00 98.81 347 PHE A CA 1
ATOM 2708 C C . PHE A 1 347 ? -19.387 -5.857 -1.734 1.00 98.81 347 PHE A C 1
ATOM 2710 O O . PHE A 1 347 ? -19.354 -5.192 -0.702 1.00 98.81 347 PHE A O 1
ATOM 2717 N N . VAL A 1 348 ? -20.168 -6.927 -1.862 1.00 98.81 348 VAL A N 1
ATOM 2718 C CA . VAL A 1 348 ? -20.914 -7.542 -0.757 1.00 98.81 348 VAL A CA 1
ATOM 2719 C C . VAL A 1 348 ? -20.474 -8.994 -0.643 1.00 98.81 348 VAL A C 1
ATOM 2721 O O . VAL A 1 348 ? -20.668 -9.771 -1.577 1.00 98.81 348 VAL A O 1
ATOM 2724 N N . SER A 1 349 ? -19.895 -9.356 0.498 1.00 98.81 349 SER A N 1
ATOM 2725 C CA . SER A 1 349 ? -19.482 -10.734 0.789 1.00 98.81 349 SER A CA 1
ATOM 2726 C C . SER A 1 349 ? -20.661 -11.711 0.718 1.00 98.81 349 SER A C 1
ATOM 2728 O O . SER A 1 349 ? -21.824 -11.345 0.913 1.00 98.81 349 SER A O 1
ATOM 2730 N N . LYS A 1 350 ? -20.367 -12.976 0.417 1.00 98.50 350 LYS A N 1
ATOM 2731 C CA . LYS A 1 350 ? -21.351 -14.067 0.430 1.00 98.50 350 LYS A CA 1
ATOM 2732 C C . LYS A 1 350 ? -21.659 -14.522 1.859 1.00 98.50 350 LYS A C 1
ATOM 2734 O O . LYS A 1 350 ? -22.822 -14.752 2.190 1.00 98.50 350 LYS A O 1
ATOM 2739 N N . GLY A 1 351 ? -20.617 -14.659 2.679 1.00 98.00 351 GLY A N 1
ATOM 2740 C CA . GLY A 1 351 ? -20.706 -15.037 4.089 1.00 98.00 351 GLY A CA 1
ATOM 2741 C C . GLY A 1 351 ? -21.025 -13.859 5.012 1.00 98.00 351 GLY A C 1
ATOM 2742 O O . GLY A 1 351 ? -21.035 -12.703 4.594 1.00 98.00 351 GLY A O 1
ATOM 2743 N N . ARG A 1 352 ? -21.299 -14.164 6.281 1.00 98.38 352 ARG A N 1
ATOM 2744 C CA . ARG A 1 352 ? -21.515 -13.168 7.338 1.00 98.38 352 ARG A CA 1
ATOM 2745 C C . ARG A 1 352 ? -20.248 -13.000 8.163 1.00 98.38 352 ARG A C 1
ATOM 2747 O O . ARG A 1 352 ? -19.493 -13.953 8.309 1.00 98.38 352 ARG A O 1
ATOM 2754 N N . VAL A 1 353 ? -20.064 -11.807 8.714 1.00 98.50 353 VAL A N 1
ATOM 2755 C CA . VAL A 1 353 ? -19.017 -11.534 9.696 1.00 98.50 353 VAL A CA 1
ATOM 2756 C C . VAL A 1 353 ? -19.331 -12.289 10.984 1.00 98.50 353 VAL A C 1
ATOM 2758 O O . VAL A 1 353 ? -20.424 -12.155 11.535 1.00 98.50 353 VAL A O 1
ATOM 2761 N N . ASP A 1 354 ? -18.359 -13.050 11.469 1.00 97.56 354 ASP A N 1
ATOM 2762 C CA . ASP A 1 354 ? -18.360 -13.648 12.796 1.00 97.56 354 ASP A CA 1
ATOM 2763 C C . ASP A 1 354 ? -17.595 -12.732 13.760 1.00 97.56 354 ASP A C 1
ATOM 2765 O O . ASP A 1 354 ? -16.365 -12.670 13.751 1.00 97.56 354 ASP A O 1
ATOM 2769 N N . ALA A 1 355 ? -18.333 -11.992 14.589 1.00 93.19 355 ALA A N 1
ATOM 2770 C CA . ALA A 1 355 ? -17.748 -11.080 15.571 1.00 93.19 355 ALA A CA 1
ATOM 2771 C C . ALA A 1 355 ? -17.063 -11.807 16.745 1.00 93.19 355 ALA A C 1
ATOM 2773 O O . ALA A 1 355 ? -16.246 -11.203 17.435 1.00 93.19 355 ALA A O 1
ATOM 2774 N N . GLY A 1 356 ? -17.395 -13.081 16.986 1.00 93.62 356 GLY A N 1
ATOM 2775 C CA . GLY A 1 356 ? -16.803 -13.890 18.053 1.00 93.62 356 GLY A CA 1
ATOM 2776 C C . GLY A 1 356 ? -15.560 -14.664 17.611 1.00 93.62 356 GLY A C 1
ATOM 2777 O O . GLY A 1 356 ? -14.786 -15.107 18.457 1.00 93.62 356 GLY A O 1
ATOM 2778 N N . ASN A 1 357 ? -15.350 -14.820 16.301 1.00 94.88 357 ASN A N 1
ATOM 2779 C CA . ASN A 1 357 ? -14.238 -15.581 15.747 1.00 94.88 357 ASN A CA 1
ATOM 2780 C C . ASN A 1 357 ? -13.581 -14.852 14.569 1.00 94.88 357 ASN A C 1
ATOM 2782 O O . ASN A 1 357 ? -13.957 -15.017 13.409 1.00 94.88 357 ASN A O 1
ATOM 2786 N N . ARG A 1 358 ? -12.531 -14.083 14.875 1.00 94.19 358 ARG A N 1
ATOM 2787 C CA . ARG A 1 358 ? -11.711 -13.366 13.892 1.00 94.19 358 ARG A CA 1
ATOM 2788 C C . ARG A 1 358 ? -11.234 -14.259 12.746 1.00 94.19 358 ARG A C 1
ATOM 2790 O O . ARG A 1 358 ? -11.378 -13.880 11.587 1.00 94.19 358 ARG A O 1
ATOM 2797 N N . GLU A 1 359 ? -10.705 -15.437 13.065 1.00 94.00 359 GLU A N 1
ATOM 2798 C CA . GLU A 1 359 ? -10.094 -16.336 12.082 1.00 94.00 359 GLU A CA 1
ATOM 2799 C C . GLU A 1 359 ? -11.119 -16.924 11.105 1.00 94.00 359 GLU A C 1
ATOM 2801 O O . GLU A 1 359 ? -10.796 -17.159 9.941 1.00 94.00 359 GLU A O 1
ATOM 2806 N N . ALA A 1 360 ? -12.379 -17.082 11.528 1.00 96.06 360 ALA A N 1
ATOM 2807 C CA . ALA A 1 360 ? -13.459 -17.525 10.643 1.00 96.06 360 ALA A CA 1
ATOM 2808 C C . ALA A 1 360 ? -13.748 -16.530 9.503 1.00 96.06 360 ALA A C 1
ATOM 2810 O O . ALA A 1 360 ? -14.312 -16.913 8.479 1.00 96.06 360 ALA A O 1
ATOM 2811 N N . ASN A 1 361 ? -13.333 -15.267 9.648 1.00 97.56 361 ASN A N 1
ATOM 2812 C CA . ASN A 1 361 ? -13.556 -14.223 8.650 1.00 97.56 361 ASN A CA 1
ATOM 2813 C C . ASN A 1 361 ? -12.475 -14.155 7.564 1.00 97.56 361 ASN A C 1
ATOM 2815 O O . ASN A 1 361 ? -12.639 -13.411 6.595 1.00 97.56 361 ASN A O 1
ATOM 2819 N N . ARG A 1 362 ? -11.376 -14.910 7.712 1.00 92.50 362 ARG A N 1
ATOM 2820 C CA . ARG A 1 362 ? -10.141 -14.759 6.925 1.00 92.50 362 ARG A CA 1
ATOM 2821 C C . ARG A 1 362 ? -10.350 -14.741 5.411 1.00 92.50 362 ARG A C 1
ATOM 2823 O O . ARG A 1 362 ? -9.627 -14.034 4.719 1.00 92.50 362 ARG A O 1
ATOM 2830 N N . ASP A 1 363 ? -11.316 -15.496 4.898 1.00 95.31 363 ASP A N 1
ATOM 2831 C CA . ASP A 1 363 ? -11.554 -15.631 3.456 1.00 95.31 363 ASP A CA 1
ATOM 2832 C C . ASP A 1 363 ? -12.885 -14.999 2.998 1.00 95.31 363 ASP A C 1
ATOM 2834 O O . ASP A 1 363 ? -13.306 -15.179 1.857 1.00 95.31 363 ASP A O 1
ATOM 2838 N N . LEU A 1 364 ? -13.542 -14.180 3.838 1.00 97.44 364 LEU A N 1
ATOM 2839 C CA . LEU A 1 364 ? -14.804 -13.504 3.480 1.00 97.44 364 LEU A CA 1
ATOM 2840 C C . LEU A 1 364 ? -14.685 -12.554 2.279 1.00 97.44 364 LEU A C 1
ATOM 2842 O O . LEU A 1 364 ? -15.688 -12.258 1.627 1.00 97.44 364 LEU A O 1
ATOM 2846 N N . LEU A 1 365 ? -13.476 -12.070 1.986 1.00 98.62 365 LEU A N 1
ATOM 2847 C CA . LEU A 1 365 ? -13.187 -11.206 0.840 1.00 98.62 365 LEU A CA 1
ATOM 2848 C C . LEU A 1 365 ? -12.916 -11.980 -0.461 1.00 98.62 365 LEU A C 1
ATOM 2850 O O . LEU A 1 365 ? -12.670 -11.352 -1.488 1.00 98.62 365 LEU A O 1
ATOM 2854 N N . ASP A 1 366 ? -12.964 -13.316 -0.448 1.00 98.69 366 ASP A N 1
ATOM 2855 C CA . ASP A 1 366 ? -12.739 -14.136 -1.646 1.00 98.69 366 ASP A CA 1
ATOM 2856 C C . ASP A 1 366 ? -14.039 -14.522 -2.368 1.00 98.69 366 ASP A C 1
ATOM 2858 O O . ASP A 1 366 ? -14.007 -14.844 -3.557 1.00 98.69 366 ASP A O 1
ATOM 2862 N N . GLU A 1 367 ? -15.191 -14.448 -1.692 1.00 98.31 367 GLU A N 1
ATOM 2863 C CA . GLU A 1 367 ? -16.496 -14.801 -2.257 1.00 98.31 367 GLU A CA 1
ATOM 2864 C C . GLU A 1 367 ? -17.557 -13.735 -1.970 1.00 98.31 367 GLU A C 1
ATOM 2866 O O . GLU A 1 367 ? -17.838 -13.385 -0.823 1.00 98.31 367 GLU A O 1
ATOM 2871 N N . GLY A 1 368 ? -18.223 -13.259 -3.022 1.00 98.31 368 GLY A N 1
ATOM 2872 C CA . GLY A 1 368 ? -19.284 -12.266 -2.911 1.00 98.31 368 GLY A CA 1
ATOM 2873 C C . GLY A 1 368 ? -19.754 -11.764 -4.267 1.00 98.31 368 GLY A C 1
ATOM 2874 O O . GLY A 1 368 ? -19.625 -12.446 -5.283 1.00 98.31 368 GLY A O 1
ATOM 2875 N N . THR A 1 369 ? -20.320 -10.566 -4.282 1.00 98.75 369 THR A N 1
ATOM 2876 C CA . THR A 1 369 ? -20.795 -9.899 -5.495 1.00 98.75 369 THR A CA 1
ATOM 2877 C C . THR A 1 369 ? -20.275 -8.472 -5.526 1.00 98.75 369 THR A C 1
ATOM 2879 O O . THR A 1 369 ? -20.494 -7.714 -4.581 1.00 98.75 369 THR A O 1
ATOM 2882 N N . LEU A 1 370 ? -19.594 -8.117 -6.614 1.00 98.69 370 LEU A N 1
ATOM 2883 C CA . LEU A 1 370 ? -19.169 -6.754 -6.913 1.00 98.69 370 LEU A CA 1
ATOM 2884 C C . LEU A 1 370 ? -20.253 -6.061 -7.748 1.00 98.69 370 LEU A C 1
ATOM 2886 O O . LEU A 1 370 ? -20.745 -6.643 -8.717 1.00 98.69 370 LEU A O 1
ATOM 2890 N N . PHE A 1 371 ? -20.622 -4.849 -7.345 1.00 97.44 371 PHE A N 1
ATOM 2891 C CA . PHE A 1 371 ? -21.624 -3.993 -7.978 1.00 97.44 371 PHE A CA 1
ATOM 2892 C C . PHE A 1 371 ? -21.001 -2.709 -8.499 1.00 97.44 371 PHE A C 1
ATOM 2894 O O . PHE A 1 371 ? -20.074 -2.202 -7.816 1.00 97.44 371 PHE A O 1
#

Foldseek 3Di:
DDDCPPVNVVVVVVVVVVVVVVVVPPDDDDDDDDDDDPPVPPPPPDPDPDDFDDDDDDDDPDDDDTPPDDDDDAFDFLAFLAAPQDHDDLADDFLVSLQGTAAADKAAWDWAAPPHPDPDPFKTKIKIFQAFDDCCVRYPPDDLVCCLPPPDLRNVSNRQSRGAMWIFIWGQDPNDIHTDHNDPLRGGFTSNAAKAFEFADCAQPCLQAWPVRNSSTIHRGAHRFHYWEAELLGKTKTFAALLLQQAAEDLVPAPCNVVSVVQVNHRHHPHNNCVPDVLRYCVRTVSSSVNYQFIWIFHSVDSPTHIYGLCQQPGARWNYFYWDADPVQWIKTWTDRPDPPGDIKIWTFPDGDDSPDSVVCVCSSRHTDMD

pLDDT: mean 90.91, std 16.74, range [28.5, 98.94]

Secondary structure (DSSP, 8-state):
-----HHHHHHHHHHHHHHHHHHTT--------------------------SPPPPP---SS----TT--------TTSBSSTTPPPP-TTS--HHHHTTB--SSEEEEEEEESSTT---SSEEEEEEEE----HHHHSTT--TTTHHHH--HHHHHHHHHHSEEEEEEEEEETTEEEE-TT-TT-EEEETTT-EEEEESTTTT-GGG--SS-TTS-EEE----EEEEEE-TTS-EEEEE-SGGGG-BS-GGGSTTHHHHHHHT--S--SS-GGGT-GGGBTTT-TTGGGG-SSEEEE-TT-TTPPPEEEGGG-SS-BS--EEEE-TTSEEEEEEEB-STT--EEEEEEEEEP-SS-GGGGTTTTTSEEE-

Solvent-accessible surface area (backbone atoms only — not comparable to full-atom values): 20496 Å² total; per-residue (Å²): 132,85,81,80,46,70,66,56,56,50,51,55,53,52,51,52,54,50,53,57,55,52,68,76,68,67,85,75,93,80,93,79,90,78,92,75,76,94,65,77,74,70,82,74,69,78,89,66,90,70,92,67,59,82,61,81,93,78,92,68,98,69,91,84,66,33,80,97,61,86,85,79,87,68,80,50,66,34,39,68,23,20,57,88,32,58,82,64,42,76,92,70,73,45,29,80,44,30,50,22,18,29,35,30,57,71,52,36,75,46,81,45,39,47,62,84,87,44,90,53,90,48,31,27,38,43,38,32,22,4,28,52,79,56,60,50,79,57,36,90,94,35,36,94,90,42,34,72,79,68,64,47,65,66,56,47,44,27,49,32,18,22,24,14,36,32,28,34,34,35,36,54,53,98,89,40,71,41,67,48,78,69,34,84,48,25,35,59,45,15,32,62,72,32,66,26,41,40,38,32,80,55,43,43,36,74,63,42,28,34,91,94,28,75,61,14,37,59,44,63,37,48,50,28,16,38,28,31,29,55,45,98,66,66,33,41,34,40,7,11,21,68,46,44,41,51,35,24,38,63,40,77,83,33,102,49,26,74,60,32,54,74,66,59,31,78,26,70,28,76,52,63,50,34,82,76,38,53,66,24,17,36,89,75,24,61,29,44,69,64,73,49,18,34,41,32,37,37,44,70,90,41,72,81,55,68,32,31,34,30,40,40,68,44,74,47,27,20,43,31,38,44,57,46,71,45,98,87,36,23,41,32,35,40,30,39,31,78,50,92,91,61,54,76,37,39,29,37,32,69,52,60,66,48,91,92,38,52,74,81,42,74,61,42,60,35,44,59,48,66,83

Mean predicted aligned error: 7.93 Å